Protein AF-0000000078874256 (afdb_homodimer)

Organism: Nematostella vectensis (NCBI:txid45351)

Radius of gyration: 23.19 Å; Cα contacts (8 Å, |Δi|>4): 519; chains: 2; bounding box: 52×70×55 Å

Foldseek 3Di:
DPDDFPQQDADPPLVDCPPPDCVVLLVLLVVLVVLDDALVVFDQPQQQVCLPPPDDPVRLVLVLLLLLLQLVLLVLLLVLLVPPVLVRGRRNSNNSNSVSLSVVSVRSNVNSLVVLVSNPPDPVVSVCSPVVLVNPVVSVVLSVQLVVQSPDPDPQSNLVSSLCCLPPVSVVSLVVLVVCVVVVHRVSSNVSSVSSNVSSVSSNVSSVVCQVPRGDDHDDPVVD/DPDDFPQQDADPPLVDCPPPDCVVLLVLLVVLVVLDDALVVFDQPQQQVCLPPPDDPVVLVLVLLLLLLQLVLLVLLLVLLVPPVLVRGRRNSNNSNSVSLSVVSVRSNVNSLVVLVSNPPDPVVSVCSNVVLVNPVVSVVVSVQLVVQSPDPDPQSNLVSLLCCLPPVSVVSLVVLVVCVVVVHRVSSNVSSVSSNVSSVSSNVSSVVCQVPRGDDHDDPVVD

Secondary structure (DSSP, 8-state):
--PPPGGGS--TTTT--PSPS-HHHHHHHHHHHTT---GGG---HHHHHHHHHT--HHHHHHHHHHHHHHHHHHHHHHHHIIIIIHHH---HHHHHHHHHHHHHHHHHHHHHHHHHHHH---HHHHHHHHTHHHH-HHHHHHHHHHHHHHT-S-HHHHHHHHHHIIIIIHHHHHHHHHHHHHTT--HHHHHHHHHHHHHHHHHHHHHHHHHHHH-SSPPPTTT-/--PPPGGGS--TTTT--PSPS-HHHHHHHHHHHTT---GGG---HHHHHHHHHT--HHHHHHHHHHHHHHHHHHHHHHHHIIIIIHHH---HHHHHHHHHHHHHHHHHHHHHHHHHHHH---HHHHHHHHTHHHH-HHHHHHHHHHHHHHT-S-HHHHHHHHHHIIIIIHHHHHHHHHHHHHTT--HHHHHHHHHHHHHHHHHHHHHHHHHHHH-SSPPPTTT-

Nearest PDB structures (foldseek):
  3vpn-assembly1_B  TM=9.781E-01  e=1.249E-19  Homo sapiens
  3olj-assembly1_D  TM=9.750E-01  e=2.378E-19  Homo sapiens
  3vpm-assembly1_B  TM=9.757E-01  e=3.597E-19  Homo sapiens
  3vpo-assembly1_B  TM=9.749E-01  e=3.944E-19  Homo sapiens
  1jk0-assembly1_A  TM=9.325E-01  e=1.032E-16  Saccharomyces cerevisiae

Solvent-accessible surface area (backbone atoms only — not comparable to full-atom values): 24006 Å² total; per-residue (Å²): 127,90,70,78,41,69,44,54,39,90,47,93,63,46,44,44,61,62,76,76,81,53,62,73,48,38,52,52,29,52,53,53,62,73,61,67,78,59,55,84,77,56,57,53,71,67,23,54,53,34,60,74,71,70,52,55,72,68,55,49,51,50,51,52,51,51,44,22,48,50,28,51,51,48,26,53,52,41,50,45,41,53,66,43,51,50,66,48,47,32,42,42,44,52,38,48,32,44,32,44,48,45,31,49,43,46,37,51,39,49,37,37,39,49,51,48,58,69,73,41,78,52,63,68,60,45,50,48,36,72,39,25,56,80,70,35,67,72,46,29,54,52,52,50,54,52,52,57,36,63,66,43,89,44,67,54,55,27,41,52,46,50,24,41,47,41,49,53,67,45,42,61,58,51,53,60,47,46,53,38,43,78,71,73,41,36,61,25,61,34,48,51,48,50,55,51,51,51,50,31,48,50,54,18,52,48,40,51,49,44,56,72,74,54,48,76,72,72,73,57,72,87,78,104,124,89,70,80,41,69,45,53,39,89,48,92,63,46,43,42,60,62,76,77,80,52,60,73,48,38,51,53,27,52,55,52,62,74,64,68,78,59,56,85,77,57,58,52,70,67,23,53,55,33,60,72,70,69,53,54,71,67,56,49,51,48,52,52,52,50,43,21,47,50,28,50,51,47,26,53,52,42,49,45,42,53,66,43,50,49,64,48,47,30,42,43,43,53,38,48,33,44,31,42,48,45,31,48,43,45,39,51,36,50,37,37,39,49,52,49,58,69,74,43,79,52,63,68,60,44,50,46,37,71,39,25,55,81,68,35,67,73,48,27,52,53,50,51,53,52,53,57,36,63,64,46,89,46,66,54,54,25,39,51,45,50,25,42,47,41,49,52,66,44,42,62,58,51,53,58,47,47,54,37,43,78,71,74,39,36,61,24,60,33,49,53,48,51,56,50,50,51,51,32,48,51,55,19,51,48,38,49,48,43,55,71,74,53,48,76,73,72,72,56,72,89,77,106

pLDDT: mean 90.76, std 7.32, range [41.12, 98.12]

Sequence (448 aa):
MSVVEPILQENKDRFVIFPIKHHDIWEWYKKMEASFWTAEEIDLHQDITDWNTKLNEDEKYFIKHILAFFAASDGIVNENLAENFVNEVQYAEAKFFYGFQIMMENIHSETYSLLIDTYVKDEVEKDKLFHAIEVFPAIKRKAEWALKWIESDSFAERLIAFAAVEGIFFSGAFCSIFWLKKRGLMPGLTFSNELISRDEGVHCDFAVHIHNHHLINKVPKERIMSVVEPILQENKDRFVIFPIKHHDIWEWYKKMEASFWTAEEIDLHQDITDWNTKLNEDEKYFIKHILAFFAASDGIVNENLAENFVNEVQYAEAKFFYGFQIMMENIHSETYSLLIDTYVKDEVEKDKLFHAIEVFPAIKRKAEWALKWIESDSFAERLIAFAAVEGIFFSGAFCSIFWLKKRGLMPGLTFSNELISRDEGVHCDFAVHIHNHHLINKVPKERI

Structure (mmCIF, N/CA/C/O backbone):
data_AF-0000000078874256-model_v1
#
loop_
_entity.id
_entity.type
_entity.pdbx_description
1 polymer 'Uncharacterized protein'
#
loop_
_atom_site.group_PDB
_atom_site.id
_atom_site.type_symbol
_atom_site.label_atom_id
_atom_site.label_alt_id
_atom_site.label_comp_id
_atom_site.label_asym_id
_atom_site.label_entity_id
_atom_site.label_seq_id
_atom_site.pdbx_PDB_ins_code
_atom_site.Cartn_x
_atom_site.Cartn_y
_atom_site.Cartn_z
_atom_site.occupancy
_atom_site.B_iso_or_equiv
_atom_site.auth_seq_id
_atom_site.auth_comp_id
_atom_site.auth_asym_id
_atom_site.auth_atom_id
_atom_site.pdbx_PDB_model_num
ATOM 1 N N . MET A 1 1 ? -22.641 -13.023 24.656 1 41.12 1 MET A N 1
ATOM 2 C CA . MET A 1 1 ? -21.25 -13.164 24.25 1 41.12 1 MET A CA 1
ATOM 3 C C . MET A 1 1 ? -20.984 -12.438 22.938 1 41.12 1 MET A C 1
ATOM 5 O O . MET A 1 1 ? -21.719 -12.617 21.969 1 41.12 1 MET A O 1
ATOM 9 N N . SER A 1 2 ? -20.266 -11.203 22.953 1 57.62 2 SER A N 1
ATOM 10 C CA . SER A 1 2 ? -20.203 -10.367 21.766 1 57.62 2 SER A CA 1
ATOM 11 C C . SER A 1 2 ? -19.75 -11.18 20.547 1 57.62 2 SER A C 1
ATOM 13 O O . SER A 1 2 ? -18.797 -11.953 20.641 1 57.62 2 SER A O 1
ATOM 15 N N . VAL A 1 3 ? -20.594 -11.391 19.625 1 73.31 3 VAL A N 1
ATOM 16 C CA . VAL A 1 3 ? -20.391 -12.148 18.391 1 73.31 3 VAL A CA 1
ATOM 17 C C . VAL A 1 3 ? -19.203 -11.578 17.625 1 73.31 3 VAL A C 1
ATOM 19 O O . VAL A 1 3 ? -19.047 -10.359 17.531 1 73.31 3 VAL A O 1
ATOM 22 N N . VAL A 1 4 ? -18.281 -12.461 17.375 1 85.81 4 VAL A N 1
ATOM 23 C CA . VAL A 1 4 ? -17.141 -12.062 16.562 1 85.81 4 VAL A CA 1
ATOM 24 C C . VAL A 1 4 ? -17.625 -11.531 15.211 1 85.81 4 VAL A C 1
ATOM 26 O O . VAL A 1 4 ? -18.469 -12.148 14.562 1 85.81 4 VAL A O 1
ATOM 29 N N . GLU A 1 5 ? -17.234 -10.344 14.891 1 90.12 5 GLU A N 1
ATOM 30 C CA . GLU A 1 5 ? -17.625 -9.742 13.617 1 90.12 5 GLU A CA 1
ATOM 31 C C . GLU A 1 5 ? -17.172 -10.609 12.445 1 90.12 5 GLU A C 1
ATOM 33 O O . GLU A 1 5 ? -16.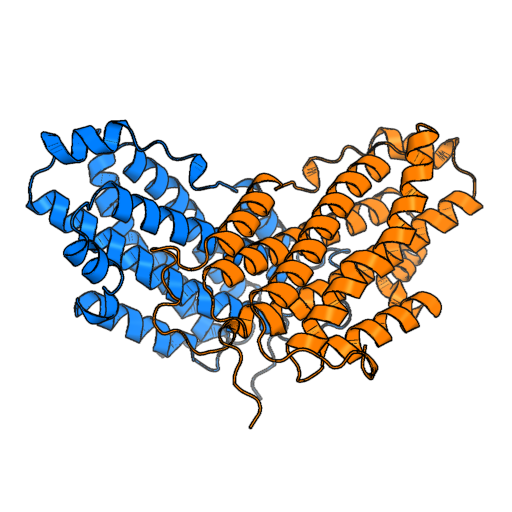016 -11.039 12.398 1 90.12 5 GLU A O 1
ATOM 38 N N . PRO A 1 6 ? -18 -10.836 11.5 1 90.94 6 PRO A N 1
ATOM 39 C CA . PRO A 1 6 ? -17.609 -11.648 10.344 1 90.94 6 PRO A CA 1
ATOM 40 C C . PRO A 1 6 ? -16.359 -11.125 9.656 1 90.94 6 PRO A C 1
ATOM 42 O O . PRO A 1 6 ? -15.5 -11.914 9.242 1 90.94 6 PRO A O 1
ATOM 45 N N . ILE A 1 7 ? -16.203 -9.867 9.531 1 93 7 ILE A N 1
ATOM 46 C CA . ILE A 1 7 ? -15.078 -9.242 8.836 1 93 7 ILE A CA 1
ATOM 47 C C . ILE A 1 7 ? -13.789 -9.508 9.602 1 93 7 ILE A C 1
ATOM 49 O O . ILE A 1 7 ? -12.695 -9.352 9.062 1 93 7 ILE A O 1
ATOM 53 N N . LEU A 1 8 ? -13.914 -10.016 10.875 1 92.19 8 LEU A N 1
ATOM 54 C CA . LEU A 1 8 ? -12.75 -10.266 11.711 1 92.19 8 LEU A CA 1
ATOM 55 C C . LEU A 1 8 ? -12.531 -11.766 11.906 1 92.19 8 LEU A C 1
ATOM 57 O O . LEU A 1 8 ? -11.555 -12.18 12.531 1 92.19 8 LEU A O 1
ATOM 61 N N . GLN A 1 9 ? -13.406 -12.523 11.344 1 90.25 9 GLN A N 1
ATOM 62 C CA . GLN A 1 9 ? -13.305 -13.969 11.492 1 90.25 9 GLN A CA 1
ATOM 63 C C . GLN A 1 9 ? -12.234 -14.539 10.57 1 90.25 9 GLN A C 1
ATOM 65 O O . GLN A 1 9 ? -12.148 -14.164 9.398 1 90.25 9 GLN A O 1
ATOM 70 N N . GLU A 1 10 ? -11.453 -15.414 11.164 1 86.19 10 GLU A N 1
ATOM 71 C CA . GLU A 1 10 ? -10.367 -16.031 10.406 1 86.19 10 GLU A CA 1
ATOM 72 C C . GLU A 1 10 ? -10.867 -16.609 9.086 1 86.19 10 GLU A C 1
ATOM 74 O O . GLU A 1 10 ? -11.93 -17.25 9.055 1 86.19 10 GLU A O 1
ATOM 79 N N . ASN A 1 11 ? -10.141 -16.328 8.039 1 80.12 11 ASN A N 1
ATOM 80 C CA . ASN A 1 11 ? -10.422 -16.812 6.691 1 80.12 11 ASN A CA 1
ATOM 81 C C . ASN A 1 11 ? -9.227 -17.562 6.113 1 80.12 11 ASN A C 1
ATOM 83 O O . ASN A 1 11 ? -8.203 -16.969 5.785 1 80.12 11 ASN A O 1
ATOM 87 N N . LYS A 1 12 ? -9.391 -18.828 5.93 1 74.38 12 LYS A N 1
ATOM 88 C CA . LYS A 1 12 ? -8.297 -19.656 5.43 1 74.38 12 LYS A CA 1
ATOM 89 C C . LYS A 1 12 ? -8.023 -19.375 3.957 1 74.38 12 LYS A C 1
ATOM 91 O O . LYS A 1 12 ? -6.945 -19.688 3.451 1 74.38 12 LYS A O 1
ATOM 96 N N . ASP A 1 13 ? -8.969 -18.844 3.322 1 71.06 13 ASP A N 1
ATOM 97 C CA . ASP A 1 13 ? -8.852 -18.578 1.892 1 71.06 13 ASP A CA 1
ATOM 98 C C . ASP A 1 13 ? -8.422 -17.141 1.641 1 71.06 13 ASP A C 1
ATOM 100 O O . ASP A 1 13 ? -8.617 -16.609 0.543 1 71.06 13 ASP A O 1
ATOM 104 N N . ARG A 1 14 ? -7.867 -16.594 2.578 1 66.06 14 ARG A N 1
ATOM 105 C CA . ARG A 1 14 ? -7.605 -15.164 2.518 1 66.06 14 ARG A CA 1
ATOM 106 C C . ARG A 1 14 ? -6.41 -14.867 1.62 1 66.06 14 ARG A C 1
ATOM 108 O O . ARG A 1 14 ? -6.086 -13.695 1.381 1 66.06 14 ARG A O 1
ATOM 115 N N . PHE A 1 15 ? -5.84 -15.875 1.05 1 70.88 15 PHE A N 1
ATOM 116 C CA . PHE A 1 15 ? -4.594 -15.656 0.325 1 70.88 15 PHE A CA 1
ATOM 117 C C . PHE A 1 15 ? -4.863 -15.438 -1.158 1 70.88 15 PHE A C 1
ATOM 119 O O . PHE A 1 15 ? -3.961 -15.047 -1.906 1 70.88 15 PHE A O 1
ATOM 126 N N . VAL A 1 16 ? -6.121 -15.656 -1.464 1 81.31 16 VAL A N 1
ATOM 127 C CA . VAL A 1 16 ? -6.484 -15.445 -2.861 1 81.31 16 VAL A CA 1
ATOM 128 C C . VAL A 1 16 ? -7.707 -14.531 -2.951 1 81.31 16 VAL A C 1
ATOM 130 O O . VAL A 1 16 ? -8.633 -14.648 -2.15 1 81.31 16 VAL A O 1
ATOM 133 N N . ILE A 1 17 ? -7.738 -13.633 -3.918 1 88.75 17 ILE A N 1
ATOM 134 C CA . ILE A 1 17 ? -8.766 -12.602 -3.955 1 88.75 17 ILE A CA 1
ATOM 135 C C . ILE A 1 17 ? -9.977 -13.109 -4.746 1 88.75 17 ILE A C 1
ATOM 137 O O . ILE A 1 17 ? -11.109 -12.719 -4.469 1 88.75 17 ILE A O 1
ATOM 141 N N . PHE A 1 18 ? -9.742 -14.062 -5.684 1 88.5 18 PHE A N 1
ATOM 142 C CA . PHE A 1 18 ? -10.883 -14.578 -6.426 1 88.5 18 PHE A CA 1
ATOM 143 C C . PHE A 1 18 ? -11.344 -15.914 -5.855 1 88.5 18 PHE A C 1
ATOM 145 O O . PHE A 1 18 ? -10.523 -16.734 -5.449 1 88.5 18 PHE A O 1
ATOM 152 N N . PRO A 1 19 ? -12.633 -16.188 -5.793 1 89.69 19 PRO A N 1
ATOM 153 C CA . PRO A 1 19 ? -13.688 -15.305 -6.281 1 89.69 19 PRO A CA 1
ATOM 154 C C . PRO A 1 19 ? -14 -14.164 -5.309 1 89.69 19 PRO A C 1
ATOM 156 O O . PRO A 1 19 ? -13.875 -14.336 -4.094 1 89.69 19 PRO A O 1
ATOM 159 N N . ILE A 1 20 ? -14.422 -13.094 -5.906 1 93.31 20 ILE A N 1
ATOM 160 C CA . ILE A 1 20 ? -14.82 -11.961 -5.078 1 93.31 20 ILE A CA 1
ATOM 161 C C . ILE A 1 20 ? -16.078 -12.312 -4.297 1 93.31 20 ILE A C 1
ATOM 163 O O . ILE A 1 20 ? -17.078 -12.766 -4.875 1 93.31 20 ILE A O 1
ATOM 167 N N . LYS A 1 21 ? -16.047 -12.109 -3.027 1 93.56 21 LYS A N 1
ATOM 168 C CA . LYS A 1 21 ? -17.172 -12.43 -2.162 1 93.56 21 LYS A CA 1
ATOM 169 C C . LYS A 1 21 ? -17.938 -11.164 -1.761 1 93.56 21 LYS A C 1
ATOM 171 O O . LYS A 1 21 ? -19.172 -11.164 -1.72 1 93.56 21 LYS A O 1
ATOM 176 N N . HIS A 1 22 ? -17.219 -10.133 -1.453 1 96.06 22 HIS A N 1
ATOM 177 C CA . HIS A 1 22 ? -17.812 -8.852 -1.069 1 96.06 22 HIS A CA 1
ATOM 178 C C . HIS A 1 22 ? -17.641 -7.82 -2.178 1 96.06 22 HIS A C 1
ATOM 180 O O . HIS A 1 22 ? -16.797 -6.926 -2.082 1 96.06 22 HIS A O 1
ATOM 186 N N . HIS A 1 23 ? -18.594 -7.84 -3.074 1 97.38 23 HIS A N 1
ATOM 187 C CA . HIS A 1 23 ? -18.516 -7.016 -4.277 1 97.38 23 HIS A CA 1
ATOM 188 C C . HIS A 1 23 ? -18.609 -5.531 -3.936 1 97.38 23 HIS A C 1
ATOM 190 O O . HIS A 1 23 ? -18 -4.699 -4.613 1 97.38 23 HIS A O 1
ATOM 196 N N . ASP A 1 24 ? -19.375 -5.203 -2.949 1 97.88 24 ASP A N 1
ATOM 197 C CA . ASP A 1 24 ? -19.484 -3.809 -2.535 1 97.88 24 ASP A CA 1
ATOM 198 C C . ASP A 1 24 ? -18.141 -3.27 -2.049 1 97.88 24 ASP A C 1
ATOM 200 O O . ASP A 1 24 ? -17.766 -2.15 -2.391 1 97.88 24 ASP A O 1
ATOM 204 N N . ILE A 1 25 ? -17.375 -4.07 -1.282 1 97.75 25 ILE A N 1
ATOM 205 C CA . ILE A 1 25 ? -16.062 -3.662 -0.793 1 97.75 25 ILE A CA 1
ATOM 206 C C . ILE A 1 25 ? -15.07 -3.617 -1.953 1 97.75 25 ILE A C 1
ATOM 208 O O . ILE A 1 25 ? -14.242 -2.705 -2.035 1 97.75 25 ILE A O 1
ATOM 212 N N . TRP A 1 26 ? -15.219 -4.547 -2.82 1 97.75 26 TRP A N 1
ATOM 213 C CA . TRP A 1 26 ? -14.352 -4.594 -3.992 1 97.75 26 TRP A CA 1
ATOM 214 C C . TRP A 1 26 ? -14.5 -3.33 -4.832 1 97.75 26 TRP A C 1
ATOM 216 O O . TRP A 1 26 ? -13.508 -2.783 -5.324 1 97.75 26 TRP A O 1
ATOM 226 N N . GLU A 1 27 ? -15.703 -2.891 -5.012 1 97.88 27 GLU A N 1
ATOM 227 C CA . GLU A 1 27 ? -15.961 -1.671 -5.773 1 97.88 27 GLU A CA 1
ATOM 228 C C . GLU A 1 27 ? -15.266 -0.469 -5.137 1 97.88 27 GLU A C 1
ATOM 230 O O . GLU A 1 27 ? -14.766 0.408 -5.836 1 97.88 27 GLU A O 1
ATOM 235 N N . TRP A 1 28 ? -15.273 -0.458 -3.83 1 97.88 28 TRP A N 1
ATOM 236 C CA . TRP A 1 28 ? -14.57 0.61 -3.131 1 97.88 28 TRP A CA 1
ATOM 237 C C . TRP A 1 28 ? -13.07 0.552 -3.422 1 97.88 28 TRP A C 1
ATOM 239 O O . TRP A 1 28 ? -12.438 1.584 -3.648 1 97.88 28 TRP A O 1
ATOM 249 N N . TYR A 1 29 ? -12.539 -0.635 -3.43 1 97.81 29 TYR A N 1
ATOM 250 C CA . TYR A 1 29 ? -11.125 -0.812 -3.748 1 97.81 29 TYR A CA 1
ATOM 251 C C . TYR A 1 29 ? -10.812 -0.305 -5.152 1 97.81 29 TYR A C 1
ATOM 253 O O . TYR A 1 29 ? -9.875 0.464 -5.344 1 97.81 29 TYR A O 1
ATOM 261 N N . LYS A 1 30 ? -11.609 -0.657 -6.047 1 97.69 30 LYS A N 1
ATOM 262 C CA . LYS A 1 30 ? -11.367 -0.275 -7.434 1 97.69 30 LYS A CA 1
ATOM 263 C C . LYS A 1 30 ? -11.508 1.232 -7.621 1 97.69 30 LYS A C 1
ATOM 265 O O . LYS A 1 30 ? -10.781 1.833 -8.422 1 97.69 30 LYS A O 1
ATOM 270 N N . LYS A 1 31 ? -12.414 1.795 -6.918 1 96.62 31 LYS A N 1
ATOM 271 C CA . LYS A 1 31 ? -12.562 3.248 -6.945 1 96.62 31 LYS A CA 1
ATOM 272 C C . LYS A 1 31 ? -11.289 3.936 -6.457 1 96.62 31 LYS A C 1
ATOM 274 O O . LYS A 1 31 ? -10.828 4.906 -7.059 1 96.62 31 LYS A O 1
ATOM 279 N N . MET A 1 32 ? -10.742 3.426 -5.402 1 96.38 32 MET A N 1
ATOM 280 C CA . MET A 1 32 ? -9.523 4.012 -4.852 1 96.38 32 MET A CA 1
ATOM 281 C C . MET A 1 32 ? -8.344 3.793 -5.793 1 96.38 32 MET A C 1
ATOM 283 O O . MET A 1 32 ? -7.539 4.703 -6.004 1 96.38 32 MET A O 1
ATOM 287 N N . GLU A 1 33 ? -8.258 2.592 -6.301 1 96.62 33 GLU A N 1
ATOM 288 C CA . GLU A 1 33 ? -7.172 2.25 -7.219 1 96.62 33 GLU A CA 1
ATOM 289 C C . GLU A 1 33 ? -7.16 3.182 -8.43 1 96.62 33 GLU A C 1
ATOM 291 O O . GLU A 1 33 ? -6.094 3.596 -8.891 1 96.62 33 GLU A O 1
ATOM 296 N N . ALA A 1 34 ? -8.32 3.578 -8.914 1 94.94 34 ALA A N 1
ATOM 297 C CA . ALA A 1 34 ? -8.461 4.422 -10.094 1 94.94 34 ALA A CA 1
ATOM 298 C C . ALA A 1 34 ? -8.07 5.867 -9.781 1 94.94 34 ALA A C 1
ATOM 300 O O . ALA A 1 34 ? -7.859 6.668 -10.695 1 94.94 34 ALA A O 1
ATOM 301 N N . SER A 1 35 ? -7.926 6.191 -8.531 1 94.81 35 SER A N 1
ATOM 302 C CA . SER A 1 35 ? -7.66 7.57 -8.125 1 94.81 35 SER A CA 1
ATOM 303 C C . SER A 1 35 ? -6.203 7.762 -7.727 1 94.81 35 SER A C 1
ATOM 305 O O . SER A 1 35 ? -5.852 8.758 -7.094 1 94.81 35 SER A O 1
ATOM 307 N N . PHE A 1 36 ? -5.363 6.848 -8.102 1 96.69 36 PHE A N 1
ATOM 308 C CA . PHE A 1 36 ? -3.951 6.883 -7.746 1 96.69 36 PHE A CA 1
ATOM 309 C C . PHE A 1 36 ? -3.293 8.148 -8.281 1 96.69 36 PHE A C 1
ATOM 311 O O . PHE A 1 36 ? -3.588 8.594 -9.391 1 96.69 36 PHE A O 1
ATOM 318 N N . TRP A 1 37 ? -2.48 8.766 -7.531 1 97.88 37 TRP A N 1
ATOM 319 C CA . TRP A 1 37 ? -1.644 9.898 -7.914 1 97.88 37 TRP A CA 1
ATOM 320 C C . TRP A 1 37 ? -0.357 9.93 -7.094 1 97.88 37 TRP A C 1
ATOM 322 O O . TRP A 1 37 ? -0.21 9.172 -6.133 1 97.88 37 TRP A O 1
ATOM 332 N N . THR A 1 38 ? 0.688 10.703 -7.504 1 97.62 38 THR A N 1
ATOM 333 C CA . THR A 1 38 ? 1.947 10.828 -6.781 1 97.62 38 THR A CA 1
ATOM 334 C C . THR A 1 38 ? 2.301 12.297 -6.566 1 97.62 38 THR A C 1
ATOM 336 O O . THR A 1 38 ? 1.691 13.188 -7.172 1 97.62 38 THR A O 1
ATOM 339 N N . ALA A 1 39 ? 3.215 12.547 -5.703 1 96.94 39 ALA A N 1
ATOM 340 C CA . ALA A 1 39 ? 3.656 13.906 -5.383 1 96.94 39 ALA A CA 1
ATOM 341 C C . ALA A 1 39 ? 4.254 14.586 -6.609 1 96.94 39 ALA A C 1
ATOM 343 O O . ALA A 1 39 ? 4.18 15.812 -6.742 1 96.94 39 ALA A O 1
ATOM 344 N N . GLU A 1 40 ? 4.777 13.812 -7.523 1 95.94 40 GLU A N 1
ATOM 345 C CA . GLU A 1 40 ? 5.453 14.336 -8.711 1 95.94 40 GLU A CA 1
ATOM 346 C C . GLU A 1 40 ? 4.465 15.031 -9.641 1 95.94 40 GLU A C 1
ATOM 348 O O . GLU A 1 40 ? 4.867 15.805 -10.508 1 95.94 40 GLU A O 1
ATOM 353 N N . GLU A 1 41 ? 3.225 14.758 -9.477 1 95.94 41 GLU A N 1
ATOM 354 C CA . GLU A 1 41 ? 2.201 15.352 -10.328 1 95.94 41 GLU A CA 1
ATOM 355 C C . GLU A 1 41 ? 1.891 16.781 -9.906 1 95.94 41 GLU A C 1
ATOM 357 O O . GLU A 1 41 ? 1.216 17.516 -10.625 1 95.94 41 GLU A O 1
ATOM 362 N N . ILE A 1 42 ? 2.367 17.25 -8.766 1 97.12 42 ILE A N 1
ATOM 363 C CA . ILE A 1 42 ? 2.07 18.562 -8.211 1 97.12 42 ILE A CA 1
ATOM 364 C C . ILE A 1 42 ? 3.133 19.562 -8.656 1 97.12 42 ILE A C 1
ATOM 366 O O . ILE A 1 42 ? 4.32 19.391 -8.367 1 97.12 42 ILE A O 1
ATOM 370 N N . ASP A 1 43 ? 2.711 20.562 -9.344 1 97.06 43 ASP A N 1
ATOM 371 C CA . ASP A 1 43 ? 3.596 21.641 -9.766 1 97.06 43 ASP A CA 1
ATOM 372 C C . ASP A 1 43 ? 3.578 22.797 -8.766 1 97.06 43 ASP A C 1
ATOM 374 O O . ASP A 1 43 ? 2.543 23.438 -8.57 1 97.06 43 ASP A O 1
ATOM 378 N N . LEU A 1 44 ? 4.723 23.125 -8.219 1 97 44 LEU A N 1
ATOM 379 C CA . LEU A 1 44 ? 4.766 24.125 -7.148 1 97 44 LEU A CA 1
ATOM 380 C C . LEU A 1 44 ? 5.465 25.391 -7.617 1 97 44 LEU A C 1
ATOM 382 O O . LEU A 1 44 ? 5.727 26.297 -6.816 1 97 44 LEU A O 1
ATOM 386 N N . HIS A 1 45 ? 5.719 25.422 -8.891 1 96.19 45 HIS A N 1
ATOM 387 C CA . HIS A 1 45 ? 6.488 26.547 -9.406 1 96.19 45 HIS A CA 1
ATOM 388 C C . HIS A 1 45 ? 5.797 27.875 -9.102 1 96.19 45 HIS A C 1
ATOM 390 O O . HIS A 1 45 ? 6.41 28.797 -8.547 1 96.19 45 HIS A O 1
ATOM 396 N N . GLN A 1 46 ? 4.578 28.062 -9.477 1 96.88 46 GLN A N 1
ATOM 397 C CA . GLN A 1 46 ? 3.83 29.297 -9.25 1 96.88 46 GLN A CA 1
ATOM 398 C C . GLN A 1 46 ? 3.615 29.547 -7.762 1 96.88 46 GLN A C 1
ATOM 400 O O . GLN A 1 46 ? 3.508 30.688 -7.324 1 96.88 46 GLN A O 1
ATOM 405 N N . ASP A 1 47 ? 3.541 28.5 -6.961 1 98.06 47 ASP A N 1
ATOM 406 C CA . ASP A 1 47 ? 3.326 28.641 -5.523 1 98.06 47 ASP A CA 1
ATOM 407 C C . ASP A 1 47 ? 4.449 29.438 -4.867 1 98.06 47 ASP A C 1
ATOM 409 O O . ASP A 1 47 ? 4.215 30.188 -3.924 1 98.06 47 ASP A O 1
ATOM 413 N N . ILE A 1 48 ? 5.609 29.25 -5.328 1 96.81 48 ILE A N 1
ATOM 414 C CA . ILE A 1 48 ? 6.754 29.953 -4.758 1 96.81 48 ILE A CA 1
ATOM 415 C C . ILE A 1 48 ? 6.586 31.453 -4.957 1 96.81 48 ILE A C 1
ATOM 417 O O . ILE A 1 48 ? 6.824 32.25 -4.031 1 96.81 48 ILE A O 1
ATOM 421 N N . THR A 1 49 ? 6.207 31.797 -6.117 1 97.31 49 THR A N 1
ATOM 422 C CA . THR A 1 49 ? 5.977 33.219 -6.406 1 97.31 49 THR A CA 1
ATOM 423 C C . THR A 1 49 ? 4.848 33.75 -5.539 1 97.31 49 THR A C 1
ATOM 425 O O . THR A 1 49 ? 4.992 34.812 -4.914 1 97.31 49 THR A O 1
ATOM 428 N N . ASP A 1 50 ? 3.738 33.062 -5.484 1 97.81 50 ASP A N 1
ATOM 429 C CA . ASP A 1 50 ? 2.605 33.531 -4.676 1 97.81 50 ASP A CA 1
ATOM 430 C C . ASP A 1 50 ? 2.992 33.625 -3.205 1 97.81 50 ASP A C 1
ATOM 432 O O . ASP A 1 50 ? 2.641 34.625 -2.541 1 97.81 50 ASP A O 1
ATOM 436 N N . TRP A 1 51 ? 3.697 32.625 -2.695 1 97.56 51 TRP A N 1
ATOM 437 C CA . TRP A 1 51 ? 4.133 32.562 -1.304 1 97.56 51 TRP A CA 1
ATOM 438 C C . TRP A 1 51 ? 4.973 33.781 -0.941 1 97.56 51 TRP A C 1
ATOM 440 O O . TRP A 1 51 ? 4.805 34.375 0.134 1 97.56 51 TRP A O 1
ATOM 450 N N . ASN A 1 52 ? 5.773 34.25 -1.859 1 96.56 52 ASN A N 1
ATOM 451 C CA . ASN A 1 52 ? 6.734 35.312 -1.563 1 96.56 52 ASN A CA 1
ATOM 452 C C . ASN A 1 52 ? 6.16 36.688 -1.856 1 96.56 52 ASN A C 1
ATOM 454 O O . ASN A 1 52 ? 6.613 37.688 -1.289 1 96.56 52 ASN A O 1
ATOM 458 N N . THR A 1 53 ? 5.145 36.75 -2.67 1 97.25 53 THR A N 1
ATOM 459 C CA . THR A 1 53 ? 4.816 38.094 -3.146 1 97.25 53 THR A CA 1
ATOM 460 C C . THR A 1 53 ? 3.35 38.406 -2.879 1 97.25 53 THR A C 1
ATOM 462 O O . THR A 1 53 ? 2.957 39.594 -2.887 1 97.25 53 THR A O 1
ATOM 465 N N . LYS A 1 54 ? 2.541 37.406 -2.699 1 97.06 54 LYS A N 1
ATOM 466 C CA . LYS A 1 54 ? 1.11 37.719 -2.689 1 97.06 54 LYS A CA 1
ATOM 467 C C . LYS A 1 54 ? 0.5 37.438 -1.319 1 97.06 54 LYS A C 1
ATOM 469 O O . LYS A 1 54 ? -0.568 37.938 -0.99 1 97.06 54 LYS A O 1
ATOM 474 N N . LEU A 1 55 ? 1.09 36.562 -0.521 1 97 55 LEU A N 1
ATOM 475 C CA . LEU A 1 55 ? 0.553 36.219 0.789 1 97 55 LEU A CA 1
ATOM 476 C C . LEU A 1 55 ? 1.13 37.125 1.873 1 97 55 LEU A C 1
ATOM 478 O O . LEU A 1 55 ? 2.312 37.469 1.836 1 97 55 LEU A O 1
ATOM 482 N N . ASN A 1 56 ? 0.292 37.469 2.846 1 96.12 56 ASN A N 1
ATOM 483 C CA . ASN A 1 56 ? 0.793 38.188 4.012 1 96.12 56 ASN A CA 1
ATOM 484 C C . ASN A 1 56 ? 1.272 37.219 5.098 1 96.12 56 ASN A C 1
ATOM 486 O O . ASN A 1 56 ? 1.134 36 4.961 1 96.12 56 ASN A O 1
ATOM 490 N N . GLU A 1 57 ? 1.784 37.75 6.199 1 95.88 57 GLU A N 1
ATOM 491 C CA . GLU A 1 57 ? 2.428 36.906 7.227 1 95.88 57 GLU A CA 1
ATOM 492 C C . GLU A 1 57 ? 1.41 36.062 7.969 1 95.88 57 GLU A C 1
ATOM 494 O O . GLU A 1 57 ? 1.713 34.938 8.367 1 95.88 57 GLU A O 1
ATOM 499 N N . ASP A 1 58 ? 0.249 36.562 8.109 1 95.25 58 ASP A N 1
ATOM 500 C CA . ASP A 1 58 ? -0.791 35.812 8.805 1 95.25 58 ASP A CA 1
ATOM 501 C C . ASP A 1 58 ? -1.254 34.625 7.977 1 95.25 58 ASP A C 1
ATOM 503 O O . ASP A 1 58 ? -1.503 33.531 8.516 1 95.25 58 ASP A O 1
ATOM 507 N N . GLU A 1 59 ? -1.342 34.812 6.66 1 95 59 GLU A N 1
ATOM 508 C CA . GLU A 1 59 ? -1.738 33.75 5.762 1 95 59 GLU A CA 1
ATOM 509 C C . GLU A 1 59 ? -0.674 32.656 5.711 1 95 59 GLU A C 1
ATOM 511 O O . GLU A 1 59 ? -0.996 31.469 5.734 1 95 59 GLU A O 1
ATOM 516 N N . LYS A 1 60 ? 0.509 33.125 5.668 1 96.12 60 LYS A N 1
ATOM 517 C CA . LYS A 1 60 ? 1.607 32.156 5.676 1 96.12 60 LYS A CA 1
ATOM 518 C C . LYS A 1 60 ? 1.622 31.344 6.969 1 96.12 60 LYS A C 1
ATOM 520 O O . LYS A 1 60 ? 1.802 30.125 6.941 1 96.12 60 LYS A O 1
ATOM 525 N N . TYR A 1 61 ? 1.466 32.062 8.047 1 93.75 61 TYR A N 1
ATOM 526 C CA . TYR A 1 61 ? 1.404 31.406 9.344 1 93.75 61 TYR A CA 1
ATOM 527 C C . TYR A 1 61 ? 0.3 30.359 9.367 1 93.75 61 TYR A C 1
ATOM 529 O O . TYR A 1 61 ? 0.517 29.234 9.82 1 93.75 61 TYR A O 1
ATOM 537 N N . PHE A 1 62 ? -0.787 30.75 8.883 1 93 62 PHE A N 1
ATOM 538 C CA . PHE A 1 62 ? -1.95 29.875 8.852 1 93 62 PHE A CA 1
ATOM 539 C C . PHE A 1 62 ? -1.66 28.625 8.031 1 93 62 PHE A C 1
ATOM 541 O O . PHE A 1 62 ? -1.889 27.5 8.492 1 93 62 PHE A O 1
ATOM 548 N N . ILE A 1 63 ? -1.126 28.75 6.836 1 94.62 63 ILE A N 1
ATOM 549 C CA . ILE A 1 63 ? -0.863 27.641 5.922 1 94.62 63 ILE A CA 1
ATOM 550 C C . ILE A 1 63 ? 0.174 26.703 6.535 1 94.62 63 ILE A C 1
ATOM 552 O O . ILE A 1 63 ? -0 25.484 6.523 1 94.62 63 ILE A O 1
ATOM 556 N N . LYS A 1 64 ? 1.164 27.266 7.082 1 93.62 64 LYS A N 1
ATOM 557 C CA . LYS A 1 64 ? 2.221 26.469 7.684 1 93.62 64 LYS A CA 1
ATOM 558 C C . LYS A 1 64 ? 1.67 25.578 8.797 1 93.62 64 LYS A C 1
ATOM 560 O O . LYS A 1 64 ? 2.02 24.391 8.891 1 93.62 64 LYS A O 1
ATOM 565 N N . HIS A 1 65 ? 0.86 26.094 9.57 1 90.06 65 HIS A N 1
ATOM 566 C CA . HIS A 1 65 ? 0.348 25.359 10.719 1 90.06 65 HIS A CA 1
ATOM 567 C C . HIS A 1 65 ? -0.667 24.312 10.289 1 90.06 65 HIS A C 1
ATOM 569 O O . HIS A 1 65 ? -0.739 23.234 10.883 1 90.06 65 HIS A O 1
ATOM 575 N N . ILE A 1 66 ? -1.396 24.625 9.297 1 92.31 66 ILE A N 1
ATOM 576 C CA . ILE A 1 66 ? -2.33 23.641 8.758 1 92.31 66 ILE A CA 1
ATOM 577 C C . ILE A 1 66 ? -1.555 22.469 8.156 1 92.31 66 ILE A C 1
ATOM 579 O O . ILE A 1 66 ? -1.904 21.297 8.375 1 92.31 66 ILE A O 1
ATOM 583 N N . LEU A 1 67 ? -0.546 22.812 7.422 1 93.31 67 LEU A N 1
ATOM 584 C CA . LEU A 1 67 ? 0.271 21.766 6.797 1 93.31 67 LEU A CA 1
ATOM 585 C C . LEU A 1 67 ? 0.954 20.906 7.852 1 93.31 67 LEU A C 1
ATOM 587 O O . LEU A 1 67 ? 1.05 19.688 7.695 1 93.31 67 LEU A O 1
ATOM 591 N N . ALA A 1 68 ? 1.38 21.531 8.883 1 89.62 68 ALA A N 1
ATOM 592 C CA . ALA A 1 68 ? 2.004 20.797 9.977 1 89.62 68 ALA A CA 1
ATOM 593 C C . ALA A 1 68 ? 1.011 19.844 10.633 1 89.62 68 ALA A C 1
ATOM 595 O O . ALA A 1 68 ? 1.358 18.703 10.961 1 89.62 68 ALA A O 1
ATOM 596 N N . PHE A 1 69 ? -0.14 20.328 10.812 1 87.94 69 PHE A N 1
ATOM 597 C CA . PHE A 1 69 ? -1.21 19.516 11.375 1 87.94 69 PHE A CA 1
ATOM 598 C C . PHE A 1 69 ? -1.488 18.312 10.492 1 87.94 69 PHE A C 1
ATOM 600 O O . PHE A 1 69 ? -1.612 17.188 10.984 1 87.94 69 PHE A O 1
ATOM 607 N N . PHE A 1 70 ? -1.593 18.516 9.195 1 89.81 70 PHE A N 1
ATOM 608 C CA . PHE A 1 70 ? -1.849 17.438 8.25 1 89.81 70 PHE A CA 1
ATOM 609 C C . PHE A 1 70 ? -0.725 16.406 8.289 1 89.81 70 PHE A C 1
ATOM 611 O O . PHE A 1 70 ? -0.98 15.203 8.344 1 89.81 70 PHE A O 1
ATOM 618 N N . ALA A 1 71 ? 0.442 16.844 8.242 1 87.44 71 ALA A N 1
ATOM 619 C CA . ALA A 1 71 ? 1.607 15.969 8.195 1 87.44 71 ALA A CA 1
ATOM 620 C C . ALA A 1 71 ? 1.661 15.062 9.422 1 87.44 71 ALA A C 1
ATOM 622 O O . ALA A 1 71 ? 1.896 13.859 9.305 1 87.44 71 ALA A O 1
ATOM 623 N N . ALA A 1 72 ? 1.393 15.578 10.531 1 82 72 ALA A N 1
ATOM 624 C CA . ALA A 1 72 ? 1.446 14.828 11.789 1 82 72 ALA A CA 1
ATOM 625 C C . ALA A 1 72 ? 0.274 13.859 11.891 1 82 72 ALA A C 1
ATOM 627 O O . ALA A 1 72 ? 0.458 12.688 12.234 1 82 72 ALA A O 1
ATOM 628 N N . SER A 1 73 ? -0.897 14.328 11.547 1 82.5 73 SER A N 1
ATOM 629 C CA . SER A 1 73 ? -2.121 13.547 11.703 1 82.5 73 SER A CA 1
ATOM 630 C C . SER A 1 73 ? -2.15 12.367 10.742 1 82.5 73 SER A C 1
ATOM 632 O O . SER A 1 73 ? -2.559 11.266 11.109 1 82.5 73 SER A O 1
ATOM 634 N N . ASP A 1 74 ? -1.701 12.586 9.562 1 86.38 74 ASP A N 1
ATOM 635 C CA . ASP A 1 74 ? -1.66 11.5 8.586 1 86.38 74 ASP A CA 1
ATOM 636 C C . ASP A 1 74 ? -0.704 10.398 9.023 1 86.38 74 ASP A C 1
ATOM 638 O O . ASP A 1 74 ? -0.935 9.219 8.742 1 86.38 74 ASP A O 1
ATOM 642 N N . GLY A 1 75 ? 0.308 10.805 9.672 1 81.88 75 GLY A N 1
ATOM 643 C CA . GLY A 1 75 ? 1.227 9.812 10.211 1 81.88 75 GLY A CA 1
ATOM 644 C C . GLY A 1 75 ? 0.581 8.891 11.227 1 81.88 75 GLY A C 1
ATOM 645 O O . GLY A 1 75 ? 0.807 7.68 11.211 1 81.88 75 GLY A O 1
ATOM 646 N N . ILE A 1 76 ? -0.233 9.461 12.031 1 79.69 76 ILE A N 1
ATOM 647 C CA . ILE A 1 76 ? -0.924 8.695 13.07 1 79.69 76 ILE A CA 1
ATOM 648 C C . ILE A 1 76 ? -1.931 7.746 12.43 1 79.69 76 ILE A C 1
ATOM 650 O O . ILE A 1 76 ? -2.027 6.582 12.812 1 79.69 76 ILE A O 1
ATOM 654 N N . VAL A 1 77 ? -2.609 8.242 11.461 1 82.25 77 VAL A N 1
ATOM 655 C CA . VAL A 1 77 ? -3.605 7.441 10.75 1 82.25 77 VAL A CA 1
ATOM 656 C C . VAL A 1 77 ? -2.928 6.258 10.07 1 82.25 77 VAL A C 1
ATOM 658 O O . VAL A 1 77 ? -3.41 5.125 10.156 1 82.25 77 VAL A O 1
ATOM 661 N N . ASN A 1 78 ? -1.869 6.504 9.445 1 83.62 78 ASN A N 1
ATOM 662 C CA . ASN A 1 78 ? -1.153 5.457 8.719 1 83.62 78 ASN A CA 1
ATOM 663 C C . ASN A 1 78 ? -0.657 4.363 9.656 1 83.62 78 ASN A C 1
ATOM 665 O O . ASN A 1 78 ? -0.737 3.178 9.336 1 83.62 78 ASN A O 1
ATOM 669 N N . GLU A 1 79 ? -0.236 4.754 10.766 1 77.88 79 GLU A N 1
ATOM 670 C CA . GLU A 1 79 ? 0.227 3.775 11.75 1 77.88 79 GLU A CA 1
ATOM 671 C C . GLU A 1 79 ? -0.914 2.873 12.211 1 77.88 79 GLU A C 1
ATOM 673 O O . GLU A 1 79 ? -0.735 1.661 12.352 1 77.88 79 GLU A O 1
ATOM 678 N N . ASN A 1 80 ? -1.999 3.465 12.406 1 80.31 80 ASN A N 1
ATOM 679 C CA . ASN A 1 80 ? -3.17 2.695 12.812 1 80.31 80 ASN A CA 1
ATOM 680 C C . ASN A 1 80 ? -3.605 1.721 11.727 1 80.31 80 ASN A C 1
ATOM 682 O O . ASN A 1 80 ? -3.955 0.575 12.016 1 80.31 80 ASN A O 1
ATOM 686 N N . LEU A 1 81 ? -3.572 2.193 10.555 1 83.88 81 LEU A N 1
ATOM 687 C CA . LEU A 1 81 ? -3.965 1.364 9.422 1 83.88 81 LEU A CA 1
ATOM 688 C C . LEU A 1 81 ? -3.062 0.142 9.305 1 83.88 81 LEU A C 1
ATOM 690 O O . LEU A 1 81 ? -3.547 -0.986 9.188 1 83.88 81 LEU A O 1
ATOM 694 N N . ALA A 1 82 ? -1.821 0.384 9.391 1 77.69 82 ALA A N 1
ATOM 695 C CA . ALA A 1 82 ? -0.832 -0.669 9.18 1 77.69 82 ALA A CA 1
ATOM 696 C C . ALA A 1 82 ? -0.792 -1.631 10.359 1 77.69 82 ALA A C 1
ATOM 698 O O . ALA A 1 82 ? -0.67 -2.844 10.18 1 77.69 82 ALA A O 1
ATOM 699 N N . GLU A 1 83 ? -0.981 -1.153 11.539 1 76.44 83 GLU A N 1
ATOM 700 C CA . GLU A 1 83 ? -0.77 -1.962 12.734 1 76.44 83 GLU A CA 1
ATOM 701 C C . GLU A 1 83 ? -2.053 -2.678 13.148 1 76.44 83 GLU A C 1
ATOM 703 O O . GLU A 1 83 ? -2.002 -3.781 13.695 1 76.44 83 GLU A O 1
ATOM 708 N N . ASN A 1 84 ? -3.156 -2.059 12.836 1 80.44 84 ASN A N 1
ATOM 709 C CA . ASN A 1 84 ? -4.391 -2.607 13.391 1 80.44 84 ASN A CA 1
ATOM 710 C C . ASN A 1 84 ? -5.344 -3.07 12.289 1 80.44 84 ASN A C 1
ATOM 712 O O . ASN A 1 84 ? -5.539 -4.27 12.094 1 80.44 84 ASN A O 1
ATOM 716 N N . PHE A 1 85 ? -5.762 -2.242 11.438 1 83.38 85 PHE A N 1
ATOM 717 C CA . PHE A 1 85 ? -6.859 -2.541 10.531 1 83.38 85 PHE A CA 1
ATOM 718 C C . PHE A 1 85 ? -6.473 -3.652 9.562 1 83.38 85 PHE A C 1
ATOM 720 O O . PHE A 1 85 ? -7.141 -4.688 9.5 1 83.38 85 PHE A O 1
ATOM 727 N N . VAL A 1 86 ? -5.348 -3.484 8.898 1 81.94 86 VAL A N 1
ATOM 728 C CA . VAL A 1 86 ? -4.973 -4.422 7.844 1 81.94 86 VAL A CA 1
ATOM 729 C C . VAL A 1 86 ? -4.707 -5.801 8.445 1 81.94 86 VAL A C 1
ATOM 731 O O . VAL A 1 86 ? -4.984 -6.824 7.82 1 81.94 86 VAL A O 1
ATOM 734 N N . ASN A 1 87 ? -4.312 -5.836 9.664 1 81.94 87 ASN A N 1
ATOM 735 C CA . ASN A 1 87 ? -3.951 -7.09 10.32 1 81.94 87 ASN A CA 1
ATOM 736 C C . ASN A 1 87 ? -5.176 -7.801 10.891 1 81.94 87 ASN A C 1
ATOM 738 O O . ASN A 1 87 ? -5.18 -9.023 11.031 1 81.94 87 ASN A O 1
ATOM 742 N N . GLU A 1 88 ? -6.172 -7.047 11.141 1 87 88 GLU A N 1
ATOM 743 C CA . GLU A 1 88 ? -7.309 -7.625 11.844 1 87 88 GLU A CA 1
ATOM 744 C C . GLU A 1 88 ? -8.398 -8.07 10.875 1 87 88 GLU A C 1
ATOM 746 O O . GLU A 1 88 ? -9.078 -9.07 11.109 1 87 88 GLU A O 1
ATOM 751 N N . VAL A 1 89 ? -8.57 -7.316 9.812 1 90.88 89 VAL A N 1
ATOM 752 C CA . VAL A 1 89 ? -9.648 -7.625 8.883 1 90.88 89 VAL A CA 1
ATOM 753 C C . VAL A 1 89 ? -9.32 -8.906 8.117 1 90.88 89 VAL A C 1
ATOM 755 O O . VAL A 1 89 ? -8.164 -9.148 7.758 1 90.88 89 VAL A O 1
ATOM 758 N N . GLN A 1 90 ? -10.383 -9.68 7.812 1 90.81 90 GLN A N 1
ATOM 759 C CA . GLN A 1 90 ? -10.18 -10.984 7.195 1 90.81 90 GLN A CA 1
ATOM 760 C C . GLN A 1 90 ? -10.805 -11.039 5.805 1 90.81 90 GLN A C 1
ATOM 762 O O . GLN A 1 90 ? -10.531 -11.953 5.031 1 90.81 90 GLN A O 1
ATOM 767 N N . TYR A 1 91 ? -11.672 -10.055 5.504 1 93.12 91 TYR A N 1
ATOM 768 C CA . TYR A 1 91 ? -12.141 -9.938 4.129 1 93.12 91 TYR A CA 1
ATOM 769 C C . TYR A 1 91 ? -11.008 -9.547 3.193 1 93.12 91 TYR A C 1
ATOM 771 O O . TYR A 1 91 ? -10.398 -8.484 3.361 1 93.12 91 TYR A O 1
ATOM 779 N N . ALA A 1 92 ? -10.719 -10.406 2.219 1 91.25 92 ALA A N 1
ATOM 780 C CA . ALA A 1 92 ? -9.633 -10.125 1.286 1 91.25 92 ALA A CA 1
ATOM 781 C C . ALA A 1 92 ? -9.828 -8.773 0.6 1 91.25 92 ALA A C 1
ATOM 783 O O . ALA A 1 92 ? -8.883 -8 0.46 1 91.25 92 ALA A O 1
ATOM 784 N N . GLU A 1 93 ? -11.062 -8.492 0.213 1 95.12 93 GLU A N 1
ATOM 785 C CA . GLU A 1 93 ? -11.367 -7.238 -0.473 1 95.12 93 GLU A CA 1
ATOM 786 C C . GLU A 1 93 ? -11.055 -6.035 0.411 1 95.12 93 GLU A C 1
ATOM 788 O O . GLU A 1 93 ? -10.555 -5.02 -0.07 1 95.12 93 GLU A O 1
ATOM 793 N N . ALA A 1 94 ? -11.32 -6.172 1.669 1 95.06 94 ALA A N 1
ATOM 794 C CA . ALA A 1 94 ? -11.023 -5.09 2.605 1 95.06 94 ALA A CA 1
ATOM 795 C C . ALA A 1 94 ? -9.516 -4.906 2.771 1 95.06 94 ALA A C 1
ATOM 797 O O . ALA A 1 94 ? -9.031 -3.777 2.873 1 95.06 94 ALA A O 1
ATOM 798 N N . LYS A 1 95 ? -8.805 -5.98 2.809 1 92.62 95 LYS A N 1
ATOM 799 C CA . LYS A 1 95 ? -7.348 -5.906 2.902 1 92.62 95 LYS A CA 1
ATOM 800 C C . LYS A 1 95 ? -6.754 -5.184 1.695 1 92.62 95 LYS A C 1
ATOM 802 O O . LYS A 1 95 ? -5.793 -4.426 1.83 1 92.62 95 LYS A O 1
ATOM 807 N N . PHE A 1 96 ? -7.324 -5.473 0.557 1 94.75 96 PHE A N 1
ATOM 808 C CA . PHE A 1 96 ? -6.891 -4.789 -0.654 1 94.75 96 PHE A CA 1
ATOM 809 C C . PHE A 1 96 ? -7.098 -3.283 -0.529 1 94.75 96 PHE A C 1
ATOM 811 O O . PHE A 1 96 ? -6.203 -2.498 -0.856 1 94.75 96 PHE A O 1
ATOM 818 N N . PHE A 1 97 ? -8.281 -2.916 -0.062 1 96.69 97 PHE A N 1
ATOM 819 C CA . PHE A 1 97 ? -8.57 -1.497 0.101 1 96.69 97 PHE A CA 1
ATOM 820 C C . PHE A 1 97 ? -7.594 -0.853 1.074 1 96.69 97 PHE A C 1
ATOM 822 O O . PHE A 1 97 ? -7 0.184 0.769 1 96.69 97 PHE A O 1
ATOM 829 N N . TYR A 1 98 ? -7.387 -1.463 2.219 1 94.81 98 TYR A N 1
ATOM 830 C CA . TYR A 1 98 ? -6.52 -0.892 3.246 1 94.81 98 TYR A CA 1
ATOM 831 C C . TYR A 1 98 ? -5.07 -0.859 2.779 1 94.81 98 TYR A C 1
ATOM 833 O O . TYR A 1 98 ? -4.324 0.06 3.121 1 94.81 98 TYR A O 1
ATOM 841 N N . GLY A 1 99 ? -4.668 -1.877 2.094 1 93.44 99 GLY A N 1
ATOM 842 C CA . GLY A 1 99 ? -3.336 -1.844 1.507 1 93.44 99 GLY A CA 1
ATOM 843 C C . GLY A 1 99 ? -3.115 -0.649 0.598 1 93.44 99 GLY A C 1
ATOM 844 O O . GLY A 1 99 ? -2.072 0.006 0.669 1 93.44 99 GLY A O 1
ATOM 845 N N . PHE A 1 100 ? -4.082 -0.414 -0.219 1 96.12 100 PHE A N 1
ATOM 846 C CA . PHE A 1 100 ? -3.992 0.737 -1.109 1 96.12 100 PHE A CA 1
ATOM 847 C C . PHE A 1 100 ? -4.023 2.039 -0.316 1 96.12 100 PHE A C 1
ATOM 849 O O . PHE A 1 100 ? -3.309 2.988 -0.644 1 96.12 100 PHE A O 1
ATOM 856 N N . GLN A 1 101 ? -4.836 2.09 0.67 1 95.56 101 GLN A N 1
ATOM 857 C CA . GLN A 1 101 ? -4.926 3.285 1.502 1 95.56 101 GLN A CA 1
ATOM 858 C C . GLN A 1 101 ? -3.592 3.58 2.186 1 95.56 101 GLN A C 1
ATOM 860 O O . GLN A 1 101 ? -3.178 4.738 2.279 1 95.56 101 GLN A O 1
ATOM 865 N N . ILE A 1 102 ? -2.979 2.562 2.674 1 93.25 102 ILE A N 1
ATOM 866 C CA . ILE A 1 102 ? -1.686 2.73 3.33 1 93.25 102 ILE A CA 1
ATOM 867 C C . ILE A 1 102 ? -0.699 3.385 2.365 1 93.25 102 ILE A C 1
ATOM 869 O O . ILE A 1 102 ? -0.001 4.332 2.73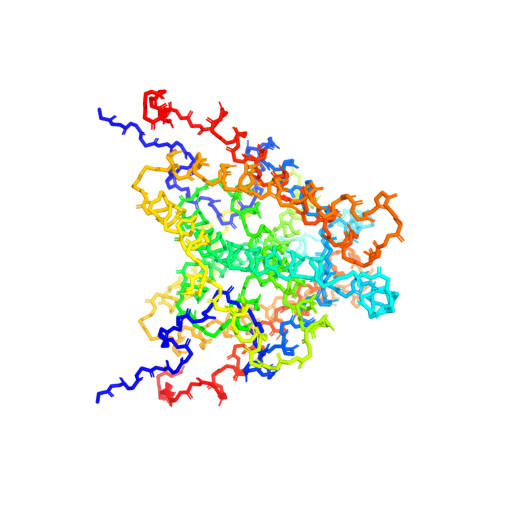2 1 93.25 102 ILE A O 1
ATOM 873 N N . MET A 1 103 ? -0.665 2.912 1.214 1 94.94 103 MET A N 1
ATOM 874 C CA . MET A 1 103 ? 0.227 3.469 0.201 1 94.94 103 MET A CA 1
ATOM 875 C C . MET A 1 103 ? -0.12 4.926 -0.088 1 94.94 103 MET A C 1
ATOM 877 O O . MET A 1 103 ? 0.768 5.777 -0.165 1 94.94 103 MET A O 1
ATOM 881 N N . MET A 1 104 ? -1.381 5.215 -0.196 1 96.25 104 MET A N 1
ATOM 882 C CA . MET A 1 104 ? -1.795 6.59 -0.478 1 96.25 104 MET A CA 1
ATOM 883 C C . MET A 1 104 ? -1.459 7.508 0.69 1 96.25 104 MET A C 1
ATOM 885 O O . MET A 1 104 ? -1.117 8.672 0.489 1 96.25 104 MET A O 1
ATOM 889 N N . GLU A 1 105 ? -1.602 6.98 1.867 1 94.5 105 GLU A N 1
ATOM 890 C CA . GLU A 1 105 ? -1.215 7.773 3.029 1 94.5 105 GLU A CA 1
ATOM 891 C C . GLU A 1 105 ? 0.256 8.18 2.959 1 94.5 105 GLU A C 1
ATOM 893 O O . GLU A 1 105 ? 0.632 9.258 3.416 1 94.5 105 GLU A O 1
ATOM 898 N N . ASN A 1 106 ? 1.03 7.289 2.479 1 93.88 106 ASN A N 1
ATOM 899 C CA . ASN A 1 106 ? 2.434 7.629 2.266 1 93.88 106 ASN A CA 1
ATOM 900 C C . ASN A 1 106 ? 2.59 8.781 1.279 1 93.88 106 ASN A C 1
ATOM 902 O O . ASN A 1 106 ? 3.42 9.672 1.483 1 93.88 106 ASN A O 1
ATOM 906 N N . ILE A 1 107 ? 1.816 8.742 0.261 1 96.38 107 ILE A N 1
ATOM 907 C CA . ILE A 1 107 ? 1.86 9.797 -0.746 1 96.38 107 ILE A CA 1
ATOM 908 C C . ILE A 1 107 ? 1.404 11.117 -0.131 1 96.38 107 ILE A C 1
ATOM 910 O O . ILE A 1 107 ? 1.997 12.164 -0.39 1 96.38 107 ILE A O 1
ATOM 914 N N . HIS A 1 108 ? 0.328 11.047 0.683 1 96.31 108 HIS A N 1
ATOM 915 C CA . HIS A 1 108 ? -0.109 12.227 1.41 1 96.31 108 HIS A CA 1
ATOM 916 C C . HIS A 1 108 ? 1.027 12.82 2.242 1 96.31 108 HIS A C 1
ATOM 918 O O . HIS A 1 108 ? 1.298 14.016 2.17 1 96.31 108 HIS A O 1
ATOM 924 N N . SER A 1 109 ? 1.643 11.914 2.973 1 94.06 109 SER A N 1
ATOM 925 C CA . SER A 1 109 ? 2.732 12.328 3.852 1 94.06 109 SER A CA 1
ATOM 926 C C . SER A 1 109 ? 3.867 12.969 3.062 1 94.06 109 SER A C 1
ATOM 928 O O . SER A 1 109 ? 4.402 14 3.465 1 94.06 109 SER A O 1
ATOM 930 N N . GLU A 1 110 ? 4.254 12.375 2.021 1 95.25 110 GLU A N 1
ATOM 931 C CA . GLU A 1 110 ? 5.285 12.922 1.149 1 95.25 110 GLU A CA 1
ATOM 932 C C . GLU A 1 110 ? 4.891 14.297 0.622 1 95.25 110 GLU A C 1
ATOM 934 O O . GLU A 1 110 ? 5.711 15.219 0.58 1 95.25 110 GLU A O 1
ATOM 939 N N . THR A 1 111 ? 3.684 14.43 0.236 1 97.06 111 THR A N 1
ATOM 940 C CA . THR A 1 111 ? 3.186 15.672 -0.336 1 97.06 111 THR A CA 1
ATOM 941 C C . THR A 1 111 ? 3.219 16.797 0.699 1 97.06 111 THR A C 1
ATOM 943 O O . THR A 1 111 ? 3.734 17.875 0.427 1 97.06 111 THR A O 1
ATOM 946 N N . TYR A 1 112 ? 2.711 16.5 1.877 1 95.25 112 TYR A N 1
ATOM 947 C CA . TYR A 1 112 ? 2.742 17.516 2.932 1 95.25 112 TYR A CA 1
ATOM 948 C C . TYR A 1 112 ? 4.172 17.938 3.242 1 95.25 112 TYR A C 1
ATOM 950 O O . TYR A 1 112 ? 4.449 19.109 3.439 1 95.25 112 TYR A O 1
ATOM 958 N N . SER A 1 113 ? 5.016 16.969 3.285 1 93.56 113 SER A N 1
ATOM 959 C CA . SER A 1 113 ? 6.422 17.25 3.553 1 93.56 113 SER A CA 1
ATOM 960 C C . SER A 1 113 ? 7.031 18.125 2.459 1 93.56 113 SER A C 1
ATOM 962 O O . SER A 1 113 ? 7.785 19.047 2.746 1 93.56 113 SER A O 1
ATOM 964 N N . LEU A 1 114 ? 6.688 17.797 1.266 1 94.56 114 LEU A N 1
ATOM 965 C CA . LEU A 1 114 ? 7.18 18.562 0.121 1 94.56 114 LEU A CA 1
ATOM 966 C C . LEU A 1 114 ? 6.695 20 0.177 1 94.56 114 LEU A C 1
ATOM 968 O O . LEU A 1 114 ? 7.457 20.938 -0.112 1 94.56 114 LEU A O 1
ATOM 972 N N . LEU A 1 115 ? 5.473 20.203 0.512 1 96.88 115 LEU A N 1
ATOM 973 C CA . LEU A 1 115 ? 4.898 21.547 0.612 1 96.88 115 LEU A CA 1
ATOM 974 C C . LEU A 1 115 ? 5.609 22.359 1.683 1 96.88 115 LEU A C 1
ATOM 976 O O . LEU A 1 115 ? 6.027 23.5 1.428 1 96.88 115 LEU A O 1
ATOM 980 N N . ILE A 1 116 ? 5.805 21.75 2.812 1 94.94 116 ILE A N 1
ATOM 981 C CA . ILE A 1 116 ? 6.469 22.438 3.912 1 94.94 116 ILE A CA 1
ATOM 982 C C . ILE A 1 116 ? 7.906 22.766 3.523 1 94.94 116 ILE A C 1
ATOM 984 O O . ILE A 1 116 ? 8.375 23.875 3.727 1 94.94 116 ILE A O 1
ATOM 988 N N . ASP A 1 117 ? 8.531 21.812 2.949 1 93.81 117 ASP A N 1
ATOM 989 C CA . ASP A 1 117 ? 9.922 21.984 2.543 1 93.81 117 ASP A CA 1
ATOM 990 C C . ASP A 1 117 ? 10.055 23.094 1.497 1 93.81 117 ASP A C 1
ATOM 992 O O . ASP A 1 117 ? 11.062 23.797 1.458 1 93.81 117 ASP A O 1
ATOM 996 N N . THR A 1 118 ? 9.102 23.188 0.646 1 95.5 118 THR A N 1
ATOM 997 C CA . THR A 1 118 ? 9.125 24.156 -0.445 1 95.5 118 THR A CA 1
ATOM 998 C C . THR A 1 118 ? 8.844 25.562 0.077 1 95.5 118 THR A C 1
ATOM 1000 O O . THR A 1 118 ? 9.508 26.516 -0.328 1 95.5 118 THR A O 1
ATOM 1003 N N . TYR A 1 119 ? 7.938 25.75 0.993 1 96.5 119 TYR A N 1
ATOM 1004 C CA . TYR A 1 119 ? 7.477 27.062 1.431 1 96.5 119 TYR A CA 1
ATOM 1005 C C . TYR A 1 119 ? 8.352 27.609 2.557 1 96.5 119 TYR A C 1
ATOM 1007 O O . TYR A 1 119 ? 8.547 28.812 2.672 1 96.5 119 TYR A O 1
ATOM 1015 N N . VAL A 1 120 ? 8.82 26.703 3.357 1 94.81 120 VAL A N 1
ATOM 1016 C CA . VAL A 1 120 ? 9.562 27.109 4.547 1 94.81 120 VAL A CA 1
ATOM 1017 C C . VAL A 1 120 ? 11.047 26.828 4.348 1 94.81 120 VAL A C 1
ATOM 1019 O O . VAL A 1 120 ? 11.477 25.672 4.328 1 94.81 120 VAL A O 1
ATOM 1022 N N . LYS A 1 121 ? 11.82 27.859 4.281 1 92.19 121 LYS A N 1
ATOM 1023 C CA . LYS A 1 121 ? 13.242 27.719 3.977 1 92.19 121 LYS A CA 1
ATOM 1024 C C . LYS A 1 121 ? 14.078 27.672 5.254 1 92.19 121 LYS A C 1
ATOM 1026 O O . LYS A 1 121 ? 15.172 27.109 5.27 1 92.19 121 LYS A O 1
ATOM 1031 N N . ASP A 1 122 ? 13.562 28.266 6.352 1 94 122 ASP A N 1
ATOM 1032 C CA . ASP A 1 122 ? 14.266 28.25 7.633 1 94 122 ASP A CA 1
ATOM 1033 C C . ASP A 1 122 ? 14.234 26.859 8.258 1 94 122 ASP A C 1
ATOM 1035 O O . ASP A 1 122 ? 13.172 26.344 8.602 1 94 122 ASP A O 1
ATOM 1039 N N . GLU A 1 123 ? 15.336 26.312 8.5 1 92 123 GLU A N 1
ATOM 1040 C CA . GLU A 1 123 ? 15.461 24.922 8.969 1 92 123 GLU A CA 1
ATOM 1041 C C . GLU A 1 123 ? 14.914 24.781 10.383 1 92 123 GLU A C 1
ATOM 1043 O O . GLU A 1 123 ? 14.367 23.734 10.742 1 92 123 GLU A O 1
ATOM 1048 N N . VAL A 1 124 ? 15.117 25.75 11.164 1 93.69 124 VAL A N 1
ATOM 1049 C CA . VAL A 1 124 ? 14.633 25.703 12.539 1 93.69 124 VAL A CA 1
ATOM 1050 C C . VAL A 1 124 ? 13.102 25.703 12.547 1 93.69 124 VAL A C 1
ATOM 1052 O O . VAL A 1 124 ? 12.477 24.938 13.281 1 93.69 124 VAL A O 1
ATOM 1055 N N . GLU A 1 125 ? 12.547 26.562 11.789 1 93.31 125 GLU A N 1
ATOM 1056 C CA . GLU A 1 125 ? 11.094 26.625 11.68 1 93.31 125 GLU A CA 1
ATOM 1057 C C . GLU A 1 125 ? 10.531 25.328 11.094 1 93.31 125 GLU A C 1
ATOM 1059 O O . GLU A 1 125 ? 9.523 24.797 11.578 1 93.31 125 GLU A O 1
ATOM 1064 N N . LYS A 1 126 ? 11.203 24.859 10.078 1 91.25 126 LYS A N 1
ATOM 1065 C CA . LYS A 1 126 ? 10.797 23.609 9.461 1 91.25 126 LYS A CA 1
ATOM 1066 C C . LYS A 1 126 ? 10.781 22.469 10.477 1 91.25 126 LYS A C 1
ATOM 1068 O O . LYS A 1 126 ? 9.844 21.672 10.508 1 91.25 126 LYS A O 1
ATOM 1073 N N . ASP A 1 127 ? 11.719 22.406 11.227 1 90.19 127 ASP A N 1
ATOM 1074 C CA . ASP A 1 127 ? 11.836 21.375 12.258 1 90.19 127 ASP A CA 1
ATOM 1075 C C . ASP A 1 127 ? 10.688 21.469 13.258 1 90.19 127 ASP A C 1
ATOM 1077 O O . ASP A 1 127 ? 10.133 20.453 13.672 1 90.19 127 ASP A O 1
ATOM 1081 N N . LYS A 1 128 ? 10.367 22.656 13.656 1 90 128 LYS A N 1
ATOM 1082 C CA . LYS A 1 128 ? 9.25 22.859 14.57 1 90 128 LYS A CA 1
ATOM 1083 C C . LYS A 1 128 ? 7.938 22.375 13.953 1 90 128 LYS A C 1
ATOM 1085 O O . LYS A 1 128 ? 7.113 21.766 14.641 1 90 128 LYS A O 1
ATOM 1090 N N . LEU A 1 129 ? 7.789 22.641 12.68 1 90.5 129 LEU A N 1
ATOM 1091 C CA . LEU A 1 129 ? 6.562 22.25 11.992 1 90.5 129 LEU A CA 1
ATOM 1092 C C . LEU A 1 129 ? 6.461 20.734 11.891 1 90.5 129 LEU A C 1
ATOM 1094 O O . LEU A 1 129 ? 5.375 20.172 12.047 1 90.5 129 LEU A O 1
ATOM 1098 N N . PHE A 1 130 ? 7.578 20.047 11.711 1 87.44 130 PHE A N 1
ATOM 1099 C CA . PHE A 1 130 ? 7.586 18.594 11.594 1 87.44 130 PHE A CA 1
ATOM 1100 C C . PHE A 1 130 ? 7.406 17.938 12.961 1 87.44 130 PHE A C 1
ATOM 1102 O O . PHE A 1 130 ? 7.102 16.75 13.039 1 87.44 130 PHE A O 1
ATOM 1109 N N . HIS A 1 131 ? 7.551 18.75 13.977 1 87.56 131 HIS A N 1
ATOM 1110 C CA . HIS A 1 131 ? 7.312 18.266 15.336 1 87.56 131 HIS A CA 1
ATOM 1111 C C . HIS A 1 131 ? 6.117 18.984 15.961 1 87.56 131 HIS A C 1
ATOM 1113 O O . HIS A 1 131 ? 6.145 19.312 17.141 1 87.56 131 HIS A O 1
ATOM 1119 N N . ALA A 1 132 ? 5.211 19.188 15.164 1 83.88 132 ALA A N 1
ATOM 1120 C CA . ALA A 1 132 ? 4.062 20.016 15.516 1 83.88 132 ALA A CA 1
ATOM 1121 C C . ALA A 1 132 ? 3.311 19.438 16.703 1 83.88 132 ALA A C 1
ATOM 1123 O O . ALA A 1 132 ? 2.77 20.188 17.531 1 83.88 132 ALA A O 1
ATOM 1124 N N . ILE A 1 133 ? 3.209 18.172 16.828 1 81.5 133 ILE A N 1
ATOM 1125 C CA . ILE A 1 133 ? 2.484 17.531 17.906 1 81.5 133 ILE A CA 1
ATOM 1126 C C . ILE A 1 133 ? 3.08 17.953 19.25 1 81.5 133 ILE A C 1
ATOM 1128 O O . ILE A 1 133 ? 2.354 18.141 20.234 1 81.5 133 ILE A O 1
ATOM 1132 N N . GLU A 1 134 ? 4.301 18.156 19.25 1 84.62 134 GLU A N 1
ATOM 1133 C CA . GLU A 1 134 ? 4.98 18.516 20.484 1 84.62 134 GLU A CA 1
ATOM 1134 C C . GLU A 1 134 ? 4.988 20.031 20.688 1 84.62 134 GLU A C 1
ATOM 1136 O O . GLU A 1 134 ? 5.086 20.516 21.828 1 84.62 134 GLU A O 1
ATOM 1141 N N . VAL A 1 135 ? 4.828 20.734 19.641 1 85.5 135 VAL A N 1
ATOM 1142 C CA . VAL A 1 135 ? 5.055 22.172 19.672 1 85.5 135 VAL A CA 1
ATOM 1143 C C . VAL A 1 135 ? 3.727 22.906 19.844 1 85.5 135 VAL A C 1
ATOM 1145 O O . VAL A 1 135 ? 3.645 23.891 20.578 1 85.5 135 VAL A O 1
ATOM 1148 N N . PHE A 1 136 ? 2.668 22.391 19.219 1 87.56 136 PHE A N 1
ATOM 1149 C CA . PHE A 1 136 ? 1.396 23.109 19.219 1 87.56 136 PHE A CA 1
ATOM 1150 C C . PHE A 1 136 ? 0.358 22.375 20.047 1 87.56 136 PHE A C 1
ATOM 1152 O O . PHE A 1 136 ? -0.094 21.297 19.672 1 87.56 136 PHE A O 1
ATOM 1159 N N . PRO A 1 137 ? -0.124 22.984 21.031 1 89.69 137 PRO A N 1
ATOM 1160 C CA . PRO A 1 137 ? -1.034 22.312 21.969 1 89.69 137 PRO A CA 1
ATOM 1161 C C . PRO A 1 137 ? -2.312 21.828 21.297 1 89.69 137 PRO A C 1
ATOM 1163 O O . PRO A 1 137 ? -2.809 20.75 21.609 1 89.69 137 PRO A O 1
ATOM 1166 N N . ALA A 1 138 ? -2.846 22.656 20.422 1 85.12 138 ALA A N 1
ATOM 1167 C CA . ALA A 1 138 ? -4.082 22.25 19.75 1 85.12 138 ALA A CA 1
ATOM 1168 C C . ALA A 1 138 ? -3.877 20.984 18.938 1 85.12 138 ALA A C 1
ATOM 1170 O O . ALA A 1 138 ? -4.75 20.109 18.906 1 85.12 138 ALA A O 1
ATOM 1171 N N . ILE A 1 139 ? -2.732 20.859 18.266 1 84.62 139 ILE A N 1
ATOM 1172 C CA . ILE A 1 139 ? -2.422 19.688 17.469 1 84.62 139 ILE A CA 1
ATOM 1173 C C . ILE A 1 139 ? -2.168 18.484 18.375 1 84.62 139 ILE A C 1
ATOM 1175 O O . ILE A 1 139 ? -2.594 17.359 18.078 1 84.62 139 ILE A O 1
ATOM 1179 N N . LYS A 1 140 ? -1.549 18.734 19.453 1 88.25 140 LYS A N 1
ATOM 1180 C CA . LYS A 1 140 ? -1.29 17.688 20.438 1 88.25 140 LYS A CA 1
ATOM 1181 C C . LYS A 1 140 ? -2.592 17.094 20.953 1 88.25 140 LYS A C 1
ATOM 1183 O O . LYS A 1 140 ? -2.719 15.867 21.062 1 88.25 140 LYS A O 1
ATOM 1188 N N . ARG A 1 141 ? -3.525 17.922 21.266 1 89.5 141 ARG A N 1
ATOM 1189 C CA . ARG A 1 141 ? -4.801 17.453 21.797 1 89.5 141 ARG A CA 1
ATOM 1190 C C . ARG A 1 141 ? -5.52 16.578 20.781 1 89.5 141 ARG A C 1
ATOM 1192 O O . ARG A 1 141 ? -6.105 15.547 21.141 1 89.5 141 ARG A O 1
ATOM 1199 N N . LYS A 1 142 ? -5.516 16.984 19.531 1 84.5 142 LYS A N 1
ATOM 1200 C CA . LYS A 1 142 ? -6.137 16.188 18.484 1 84.5 142 LYS A CA 1
ATOM 1201 C C . LYS A 1 142 ? -5.434 14.852 18.312 1 84.5 142 LYS A C 1
ATOM 1203 O O . LYS A 1 142 ? -6.086 13.82 18.141 1 84.5 142 LYS A O 1
ATOM 1208 N N . ALA A 1 143 ? -4.121 14.906 18.297 1 83.62 143 ALA A N 1
ATOM 1209 C CA . ALA A 1 143 ? -3.334 13.688 18.172 1 83.62 143 ALA A CA 1
ATOM 1210 C C . ALA A 1 143 ? -3.625 12.719 19.312 1 83.62 143 ALA A C 1
ATOM 1212 O O . ALA A 1 143 ? -3.789 11.516 19.094 1 83.62 143 ALA A O 1
ATOM 1213 N N . GLU A 1 144 ? -3.707 13.234 20.484 1 87.38 144 GLU A N 1
ATOM 1214 C CA . GLU A 1 144 ? -3.979 12.406 21.672 1 87.38 144 GLU A CA 1
ATOM 1215 C C . GLU A 1 144 ? -5.371 11.789 21.594 1 87.38 144 GLU A C 1
ATOM 1217 O O . GLU A 1 144 ? -5.562 10.633 21.984 1 87.38 144 GLU A O 1
ATOM 1222 N N . TRP A 1 145 ? -6.293 12.594 21.188 1 87.62 145 TRP A N 1
ATOM 1223 C CA . TRP A 1 145 ? -7.637 12.062 20.984 1 87.62 145 TRP A CA 1
ATOM 1224 C C . TRP A 1 145 ? -7.629 10.898 20 1 87.62 145 TRP A C 1
ATOM 1226 O O . TRP A 1 145 ? -8.227 9.852 20.266 1 87.62 145 TRP A O 1
ATOM 1236 N N . ALA A 1 146 ? -6.977 11.094 18.844 1 83.5 146 ALA A N 1
ATOM 1237 C CA . ALA A 1 146 ? -6.895 10.055 17.828 1 83.5 146 ALA A CA 1
ATOM 1238 C C . ALA A 1 146 ? -6.215 8.797 18.359 1 83.5 146 ALA A C 1
ATOM 1240 O O . ALA A 1 146 ? -6.699 7.684 18.156 1 83.5 146 ALA A O 1
ATOM 1241 N N . LEU A 1 147 ? -5.172 8.953 19.094 1 83.62 147 LEU A N 1
ATOM 1242 C CA . LEU A 1 147 ? -4.41 7.836 19.625 1 83.62 147 LEU A CA 1
ATOM 1243 C C . LEU A 1 147 ? -5.238 7.055 20.641 1 83.62 147 LEU A C 1
ATOM 1245 O O . LEU A 1 147 ? -5.191 5.82 20.672 1 83.62 147 LEU A O 1
ATOM 1249 N N . LYS A 1 148 ? -5.98 7.746 21.453 1 86 148 LYS A N 1
ATOM 1250 C CA . LYS A 1 148 ? -6.828 7.109 22.453 1 86 148 LYS A CA 1
ATOM 1251 C C . LYS A 1 148 ? -7.82 6.148 21.797 1 86 148 LYS A C 1
ATOM 1253 O O . LYS A 1 148 ? -7.961 5.004 22.234 1 86 148 LYS A O 1
ATOM 1258 N N . TRP A 1 149 ? -8.406 6.531 20.781 1 84.19 149 TRP A N 1
ATOM 1259 C CA . TRP A 1 149 ? -9.5 5.758 20.203 1 84.19 149 TRP A CA 1
ATOM 1260 C C . TRP A 1 149 ? -8.977 4.703 19.234 1 84.19 149 TRP A C 1
ATOM 1262 O O . TRP A 1 149 ? -9.602 3.66 19.047 1 84.19 149 TRP A O 1
ATOM 1272 N N . ILE A 1 150 ? -7.82 4.93 18.688 1 77.94 150 ILE A N 1
ATOM 1273 C CA . ILE A 1 150 ? -7.254 3.932 17.781 1 77.94 150 ILE A CA 1
ATOM 1274 C C . ILE A 1 150 ? -6.738 2.744 18.594 1 77.94 150 ILE A C 1
ATOM 1276 O O . ILE A 1 150 ? -6.574 1.645 18.062 1 77.94 150 ILE A O 1
ATOM 1280 N N . GLU A 1 151 ? -6.551 2.971 19.875 1 81.75 151 GLU A N 1
ATOM 1281 C CA . GLU A 1 151 ? -6.078 1.903 20.75 1 81.75 151 GLU A CA 1
ATOM 1282 C C . GLU A 1 151 ? -7.246 1.134 21.359 1 81.75 151 GLU A C 1
ATOM 1284 O O . GLU A 1 151 ? -7.043 0.168 22.094 1 81.75 151 GLU A O 1
ATOM 1289 N N . SER A 1 152 ? -8.43 1.543 21 1 85.94 152 SER A N 1
ATOM 1290 C CA . SER A 1 152 ? -9.602 0.845 21.516 1 85.94 152 SER A CA 1
ATOM 1291 C C . SER A 1 152 ? -9.586 -0.63 21.125 1 85.94 152 SER A C 1
ATOM 1293 O O . SER A 1 152 ? -9.188 -0.98 20.016 1 85.94 152 SER A O 1
ATOM 1295 N N . ASP A 1 153 ? -10.125 -1.519 21.953 1 85.94 153 ASP A N 1
ATOM 1296 C CA . ASP A 1 153 ? -10.242 -2.945 21.656 1 85.94 153 ASP A CA 1
ATOM 1297 C C . ASP A 1 153 ? -11.391 -3.219 20.688 1 85.94 153 ASP A C 1
ATOM 1299 O O . ASP A 1 153 ? -11.453 -4.293 20.094 1 85.94 153 ASP A O 1
ATOM 1303 N N . SER A 1 154 ? -12.273 -2.316 20.656 1 88.25 154 SER A N 1
ATOM 1304 C CA . SER A 1 154 ? -13.445 -2.473 19.797 1 88.25 154 SER A CA 1
ATOM 1305 C C . SER A 1 154 ? -13.156 -2.012 18.375 1 88.25 154 SER A C 1
ATOM 1307 O O . SER A 1 154 ? -12.914 -0.826 18.141 1 88.25 154 SER A O 1
ATOM 1309 N N . PHE A 1 155 ? -13.297 -2.982 17.453 1 91 155 PHE A N 1
ATOM 1310 C CA . PHE A 1 155 ? -13.109 -2.656 16.047 1 91 155 PHE A CA 1
ATOM 1311 C C . PHE A 1 155 ? -14.086 -1.577 15.594 1 91 155 PHE A C 1
ATOM 1313 O O . PHE A 1 155 ? -13.719 -0.662 14.859 1 91 155 PHE A O 1
ATOM 1320 N N . ALA A 1 156 ? -15.25 -1.659 16.062 1 91.81 156 ALA A N 1
ATOM 1321 C CA . ALA A 1 156 ? -16.297 -0.707 15.695 1 91.81 156 ALA A CA 1
ATOM 1322 C C . ALA A 1 156 ? -15.953 0.699 16.188 1 91.81 156 ALA A C 1
ATOM 1324 O O . ALA A 1 156 ? -16.156 1.679 15.461 1 91.81 156 ALA A O 1
ATOM 1325 N N . GLU A 1 157 ? -15.445 0.804 17.344 1 90.44 157 GLU A N 1
ATOM 1326 C CA . GLU A 1 157 ? -15.055 2.102 17.891 1 90.44 157 GLU A CA 1
ATOM 1327 C C . GLU A 1 157 ? -13.891 2.703 17.109 1 90.44 157 GLU A C 1
ATOM 1329 O O . GLU A 1 157 ? -13.883 3.904 16.828 1 90.44 157 GLU A O 1
ATOM 1334 N N . ARG A 1 158 ? -12.945 1.826 16.812 1 90.56 158 ARG A N 1
ATOM 1335 C CA . ARG A 1 158 ? -11.812 2.309 16.031 1 90.56 158 ARG A CA 1
ATOM 1336 C C . ARG A 1 158 ? -12.258 2.807 14.656 1 90.56 158 ARG A C 1
ATOM 1338 O O . ARG A 1 158 ? -11.742 3.811 14.156 1 90.56 158 ARG A O 1
ATOM 1345 N N . LEU A 1 159 ? -13.203 2.104 14.141 1 92.12 159 LEU A N 1
ATOM 1346 C CA . LEU A 1 159 ? -13.719 2.475 12.828 1 92.12 159 LEU A CA 1
ATOM 1347 C C . LEU A 1 159 ? -14.406 3.836 12.875 1 92.12 159 LEU A C 1
ATOM 1349 O O . LEU A 1 159 ? -14.219 4.664 11.984 1 92.12 159 LEU A O 1
ATOM 1353 N N . ILE A 1 160 ? -15.172 4.102 13.867 1 92 160 ILE A N 1
ATOM 1354 C CA . ILE A 1 160 ? -15.867 5.375 14.023 1 92 160 ILE A CA 1
ATOM 1355 C C . ILE A 1 160 ? -14.852 6.492 14.242 1 92 160 ILE A C 1
ATOM 1357 O O . ILE A 1 160 ? -14.961 7.562 13.648 1 92 160 ILE A O 1
ATOM 1361 N N . ALA A 1 161 ? -13.906 6.199 15.102 1 90.06 161 ALA A N 1
ATOM 1362 C CA . ALA A 1 161 ? -12.859 7.188 15.352 1 90.06 161 ALA A CA 1
ATOM 1363 C C . ALA A 1 161 ? -12.094 7.52 14.07 1 90.06 161 ALA A C 1
ATOM 1365 O O . ALA A 1 161 ? -11.797 8.688 13.797 1 90.06 161 ALA A O 1
ATOM 1366 N N . PHE A 1 162 ? -11.805 6.488 13.344 1 91.25 162 PHE A N 1
ATOM 1367 C CA . PHE A 1 162 ? -11.117 6.664 12.07 1 91.25 162 PHE A CA 1
ATOM 1368 C C . PHE A 1 162 ? -11.938 7.555 11.141 1 91.25 162 PHE A C 1
ATOM 1370 O O . PHE A 1 162 ? -11.398 8.484 10.531 1 91.25 162 PHE A O 1
ATOM 1377 N N . ALA A 1 163 ? -13.219 7.297 11.055 1 91.56 163 ALA A N 1
ATOM 1378 C CA . ALA A 1 163 ? -14.102 8.078 10.203 1 91.56 163 ALA A CA 1
ATOM 1379 C C . ALA A 1 163 ? -14.164 9.531 10.664 1 91.56 163 ALA A C 1
ATOM 1381 O O . ALA A 1 163 ? -14.203 10.453 9.836 1 91.56 163 ALA A O 1
ATOM 1382 N N . ALA A 1 164 ? -14.133 9.727 11.914 1 90.25 164 ALA A N 1
ATOM 1383 C CA . ALA A 1 164 ? -14.188 11.07 12.469 1 90.25 164 ALA A CA 1
ATOM 1384 C C . ALA A 1 164 ? -12.922 11.852 12.133 1 90.25 164 ALA A C 1
ATOM 1386 O O . ALA A 1 164 ? -12.984 13.031 11.773 1 90.25 164 ALA A O 1
ATOM 1387 N N . VAL A 1 165 ? -11.812 11.195 12.234 1 87.25 165 VAL A N 1
ATOM 1388 C CA . VAL A 1 165 ? -10.547 11.844 11.93 1 87.25 165 VAL A CA 1
ATOM 1389 C C . VAL A 1 165 ? -10.492 12.195 10.445 1 87.25 165 VAL A C 1
ATOM 1391 O O . VAL A 1 165 ? -10.203 13.344 10.086 1 87.25 165 VAL A O 1
ATOM 1394 N N . GLU A 1 166 ? -10.891 11.305 9.578 1 85.81 166 GLU A N 1
ATOM 1395 C CA . GLU A 1 166 ? -10.828 11.492 8.133 1 85.81 166 GLU A CA 1
ATOM 1396 C C . GLU A 1 166 ? -11.859 12.508 7.664 1 85.81 166 GLU A C 1
ATOM 1398 O O . GLU A 1 166 ? -11.609 13.273 6.734 1 85.81 166 GLU A O 1
ATOM 1403 N N . GLY A 1 167 ? -12.984 12.453 8.289 1 87.44 167 GLY A N 1
ATOM 1404 C CA . GLY A 1 167 ? -14.109 13.219 7.77 1 87.44 167 GLY A CA 1
ATOM 1405 C C . GLY A 1 167 ? -14.297 14.555 8.461 1 87.44 167 GLY A C 1
ATOM 1406 O O . GLY A 1 167 ? -14.672 15.539 7.828 1 87.44 167 GLY A O 1
ATOM 1407 N N . ILE A 1 168 ? -14.031 14.609 9.727 1 85.25 168 ILE A N 1
ATOM 1408 C CA . ILE A 1 168 ? -14.375 15.805 10.484 1 85.25 168 ILE A CA 1
ATOM 1409 C C . ILE A 1 168 ? -13.109 16.594 10.797 1 85.25 168 ILE A C 1
ATOM 1411 O O . ILE A 1 168 ? -13.016 17.781 10.469 1 85.25 168 ILE A O 1
ATOM 1415 N N . PHE A 1 169 ? -12.07 15.984 11.344 1 84.31 169 PHE A N 1
ATOM 1416 C CA . PHE A 1 169 ? -10.875 16.703 11.758 1 84.31 169 PHE A CA 1
ATOM 1417 C C . PHE A 1 169 ? -10.195 17.344 10.562 1 84.31 169 PHE A C 1
ATOM 1419 O O . PHE A 1 169 ? -9.75 18.5 10.641 1 84.31 169 PHE A O 1
ATOM 1426 N N . PHE A 1 170 ? -10.188 16.688 9.43 1 87.38 170 PHE A N 1
ATOM 1427 C CA . PHE A 1 170 ? -9.438 17.188 8.281 1 87.38 170 PHE A CA 1
ATOM 1428 C C . PHE A 1 170 ? -10.281 18.141 7.445 1 87.38 170 PHE A C 1
ATOM 1430 O O . PHE A 1 170 ? -9.742 19 6.75 1 87.38 170 PHE A O 1
ATOM 1437 N N . SER A 1 171 ? -11.57 18.047 7.531 1 85.25 171 SER A N 1
ATOM 1438 C CA . SER A 1 171 ? -12.469 18.781 6.637 1 85.25 171 SER A CA 1
ATOM 1439 C C . SER A 1 171 ? -12.344 20.281 6.84 1 85.25 171 SER A C 1
ATOM 1441 O O . SER A 1 171 ? -12.312 21.047 5.871 1 85.25 171 SER A O 1
ATOM 1443 N N . GLY A 1 172 ? -12.32 20.672 8.055 1 83.19 172 GLY A N 1
ATOM 1444 C CA . GLY A 1 172 ? -12.172 22.094 8.32 1 83.19 172 GLY A CA 1
ATOM 1445 C C . GLY A 1 172 ? -10.891 22.672 7.758 1 83.19 172 GLY A C 1
ATOM 1446 O O . GLY A 1 172 ? -10.891 23.766 7.191 1 83.19 172 GLY A O 1
ATOM 1447 N N . ALA A 1 173 ? -9.859 21.938 7.895 1 86.62 173 ALA A N 1
ATOM 1448 C CA . ALA A 1 173 ? -8.562 22.375 7.383 1 86.62 173 ALA A CA 1
ATOM 1449 C C . ALA A 1 173 ? -8.555 22.406 5.859 1 86.62 173 ALA A C 1
ATOM 1451 O O . ALA A 1 173 ? -8.016 23.344 5.254 1 86.62 173 ALA A O 1
ATOM 1452 N N . PHE A 1 174 ? -9.227 21.5 5.199 1 93.31 174 PHE A N 1
ATOM 1453 C CA . PHE A 1 174 ? -9.305 21.469 3.742 1 93.31 174 PHE A CA 1
ATOM 1454 C C . PHE A 1 174 ? -10.062 22.688 3.227 1 93.31 174 PHE A C 1
ATOM 1456 O O . PHE A 1 174 ? -9.656 23.312 2.242 1 93.31 174 PHE A O 1
ATOM 1463 N N . CYS A 1 175 ? -11.133 23.062 3.912 1 90.25 175 CYS A N 1
ATOM 1464 C CA . CYS A 1 175 ? -11.961 24.188 3.512 1 90.25 175 CYS A CA 1
ATOM 1465 C C . CYS A 1 175 ? -11.164 25.484 3.551 1 90.25 175 CYS A C 1
ATOM 1467 O O . CYS A 1 175 ? -11.328 26.344 2.686 1 90.25 175 CYS A O 1
ATOM 1469 N N . SER A 1 176 ? -10.328 25.578 4.52 1 88.81 176 SER A N 1
ATOM 1470 C CA . SER A 1 176 ? -9.516 26.781 4.648 1 88.81 176 SER A CA 1
ATOM 1471 C C . SER A 1 176 ? -8.555 26.938 3.477 1 88.81 176 SER A C 1
ATOM 1473 O O . SER A 1 176 ? -8.336 28.047 2.984 1 88.81 176 SER A O 1
ATOM 1475 N N . ILE A 1 177 ? -8.008 25.859 3.016 1 93.62 177 ILE A N 1
ATOM 1476 C CA . ILE A 1 177 ? -7.094 25.891 1.881 1 93.62 177 ILE A CA 1
ATOM 1477 C C . ILE A 1 177 ? -7.871 26.172 0.598 1 93.62 177 ILE A C 1
ATOM 1479 O O . ILE A 1 177 ? -7.371 26.859 -0.299 1 93.62 177 ILE A O 1
ATOM 1483 N N . PHE A 1 178 ? -9.102 25.703 0.5 1 92.31 178 PHE A N 1
ATOM 1484 C CA . PHE A 1 178 ? -9.914 25.938 -0.685 1 92.31 178 PHE A CA 1
ATOM 1485 C C . PHE A 1 178 ? -10.234 27.422 -0.845 1 92.31 178 PHE A C 1
ATOM 1487 O O . PHE A 1 178 ? -10.445 27.906 -1.962 1 92.31 178 PHE A O 1
ATOM 1494 N N . TRP A 1 179 ? -10.25 28.094 0.269 1 92.62 179 TRP A N 1
ATOM 1495 C CA . TRP A 1 179 ? -10.438 29.531 0.209 1 92.62 179 TRP A CA 1
ATOM 1496 C C . TRP A 1 179 ? -9.359 30.188 -0.64 1 92.62 179 TRP A C 1
ATOM 1498 O O . TRP A 1 179 ? -9.633 31.125 -1.389 1 92.62 179 TRP A O 1
ATOM 1508 N N . LEU A 1 180 ? -8.156 29.719 -0.583 1 93.75 180 LEU A N 1
ATOM 1509 C CA . LEU A 1 180 ? -7.059 30.234 -1.402 1 93.75 180 LEU A CA 1
ATOM 1510 C C . LEU A 1 180 ? -7.316 29.953 -2.881 1 93.75 180 LEU A C 1
ATOM 1512 O O . LEU A 1 180 ? -6.953 30.766 -3.738 1 93.75 180 LEU A O 1
ATOM 1516 N N . LYS A 1 181 ? -7.879 28.812 -3.129 1 93.06 181 LYS A N 1
ATOM 1517 C CA . LYS A 1 181 ? -8.211 28.469 -4.508 1 93.06 181 LYS A CA 1
ATOM 1518 C C . LYS A 1 181 ? -9.172 29.484 -5.113 1 93.06 181 LYS A C 1
ATOM 1520 O O . LYS A 1 181 ? -9 29.906 -6.258 1 93.06 181 LYS A O 1
ATOM 1525 N N . LYS A 1 182 ? -10.148 29.859 -4.387 1 93.88 182 LYS A N 1
ATOM 1526 C CA . LYS A 1 182 ? -11.133 30.844 -4.836 1 93.88 182 LYS A CA 1
ATOM 1527 C C . LYS A 1 182 ? -10.469 32.188 -5.145 1 93.88 182 LYS A C 1
ATOM 1529 O O . LYS A 1 182 ? -10.93 32.938 -6.012 1 93.88 182 LYS A O 1
ATOM 1534 N N . ARG A 1 183 ? -9.383 32.469 -4.492 1 95.25 183 ARG A N 1
ATOM 1535 C CA . ARG A 1 183 ? -8.633 33.719 -4.695 1 95.25 183 ARG A CA 1
ATOM 1536 C C . ARG A 1 183 ? -7.625 33.562 -5.828 1 95.25 183 ARG A C 1
ATOM 1538 O O . ARG A 1 183 ? -6.945 34.531 -6.195 1 95.25 183 ARG A O 1
ATOM 1545 N N . GLY A 1 184 ? -7.523 32.344 -6.383 1 95.19 184 GLY A N 1
ATOM 1546 C CA . GLY A 1 184 ? -6.602 32.094 -7.48 1 95.19 184 GLY A CA 1
ATOM 1547 C C . GLY A 1 184 ? -5.148 32.062 -7.047 1 95.19 184 GLY A C 1
ATOM 1548 O O . GLY A 1 184 ? -4.258 32.406 -7.824 1 95.19 184 GLY A O 1
ATOM 1549 N N . LEU A 1 185 ? -4.891 31.734 -5.762 1 96.94 185 LEU A N 1
ATOM 1550 C CA . LEU A 1 185 ? -3.543 31.734 -5.207 1 96.94 185 LEU A CA 1
ATOM 1551 C C . LEU A 1 185 ? -3.078 30.312 -4.922 1 96.94 185 LEU A C 1
ATOM 1553 O O . LEU A 1 185 ? -3.895 29.438 -4.641 1 96.94 185 LEU A O 1
ATOM 1557 N N . MET A 1 186 ? -1.798 30.078 -5.035 1 97.81 186 MET A N 1
ATOM 1558 C CA . MET A 1 186 ? -1.15 28.844 -4.605 1 97.81 186 MET A CA 1
ATOM 1559 C C . MET A 1 186 ? -1.742 27.641 -5.332 1 97.81 186 MET A C 1
ATOM 1561 O O . MET A 1 186 ? -2.242 26.719 -4.695 1 97.81 186 MET A O 1
ATOM 1565 N N . PRO A 1 187 ? -1.661 27.594 -6.602 1 97.94 187 PRO A N 1
ATOM 1566 C CA . PRO A 1 187 ? -2.318 26.531 -7.367 1 97.94 187 PRO A CA 1
ATOM 1567 C C . PRO A 1 187 ? -1.784 25.141 -7.027 1 97.94 187 PRO A C 1
ATOM 1569 O O . PRO A 1 187 ? -2.535 24.172 -7.055 1 97.94 187 PRO A O 1
ATOM 1572 N N . GLY A 1 188 ? -0.492 25 -6.785 1 98.12 188 GLY A N 1
ATOM 1573 C CA . GLY A 1 188 ? 0.038 23.703 -6.387 1 98.12 188 GLY A CA 1
ATOM 1574 C C . GLY A 1 188 ? -0.538 23.203 -5.078 1 98.12 188 GLY A C 1
ATOM 1575 O O . GLY A 1 188 ? -0.942 22.047 -4.973 1 98.12 188 GLY A O 1
ATOM 1576 N N . LEU A 1 189 ? -0.583 24.094 -4.098 1 98.12 189 LEU A N 1
ATOM 1577 C CA . LEU A 1 189 ? -1.156 23.766 -2.797 1 98.12 189 LEU A CA 1
ATOM 1578 C C . LEU A 1 189 ? -2.629 23.391 -2.93 1 98.12 189 LEU A C 1
ATOM 1580 O O . LEU A 1 189 ? -3.072 22.391 -2.373 1 98.12 189 LEU A O 1
ATOM 1584 N N . THR A 1 190 ? -3.35 24.188 -3.625 1 97.81 190 THR A N 1
ATOM 1585 C CA . THR A 1 190 ? -4.789 23.969 -3.721 1 97.81 190 THR A CA 1
ATOM 1586 C C . THR A 1 190 ? -5.086 22.703 -4.531 1 97.81 190 THR A C 1
ATOM 1588 O O . THR A 1 190 ? -6.051 22 -4.246 1 97.81 190 THR A O 1
ATOM 1591 N N . PHE A 1 191 ? -4.25 22.406 -5.535 1 97.94 191 PHE A N 1
ATOM 1592 C CA . PHE A 1 191 ? -4.398 21.172 -6.293 1 97.94 191 PHE A CA 1
ATOM 1593 C C . PHE A 1 191 ? -4.121 19.969 -5.41 1 97.94 191 PHE A C 1
ATOM 1595 O O . PHE A 1 191 ? -4.891 19 -5.414 1 97.94 191 PHE A O 1
ATOM 1602 N N . SER A 1 192 ? -3.062 19.984 -4.688 1 97.81 192 SER A N 1
ATOM 1603 C CA . SER A 1 192 ? -2.748 18.891 -3.779 1 97.81 192 SER A CA 1
ATOM 1604 C C . SER A 1 192 ? -3.844 18.703 -2.736 1 97.81 192 SER A C 1
ATOM 1606 O O . SER A 1 192 ? -4.184 17.578 -2.377 1 97.81 192 SER A O 1
ATOM 1608 N N . ASN A 1 193 ? -4.363 19.812 -2.268 1 96.94 193 ASN A N 1
ATOM 1609 C CA . ASN A 1 193 ? -5.469 19.781 -1.313 1 96.94 193 ASN A CA 1
ATOM 1610 C C . ASN A 1 193 ? -6.699 19.094 -1.904 1 96.94 193 ASN A C 1
ATOM 1612 O O . ASN A 1 193 ? -7.406 18.375 -1.205 1 96.94 193 ASN A O 1
ATOM 1616 N N . GLU A 1 194 ? -6.941 19.344 -3.115 1 97.06 194 GLU A N 1
ATOM 1617 C CA . GLU A 1 194 ? -8.062 18.719 -3.799 1 97.06 194 GLU A CA 1
ATOM 1618 C C . GLU A 1 194 ? -7.867 17.203 -3.885 1 97.06 194 GLU A C 1
ATOM 1620 O O . GLU A 1 194 ? -8.797 16.438 -3.621 1 97.06 194 GLU A O 1
ATOM 1625 N N . LEU A 1 195 ? -6.719 16.797 -4.277 1 97.56 195 LEU A N 1
ATOM 1626 C CA . LEU A 1 195 ? -6.418 15.375 -4.41 1 97.56 195 LEU A CA 1
ATOM 1627 C C . LEU A 1 195 ? -6.52 14.672 -3.059 1 97.56 195 LEU A C 1
ATOM 1629 O O . LEU A 1 195 ? -7.148 13.617 -2.949 1 97.56 195 LEU A O 1
ATOM 1633 N N . ILE A 1 196 ? -5.91 15.242 -2.025 1 97.06 196 ILE A N 1
ATOM 1634 C CA . ILE A 1 196 ? -5.879 14.609 -0.708 1 97.06 196 ILE A CA 1
ATOM 1635 C C . ILE A 1 196 ? -7.281 14.617 -0.101 1 97.06 196 ILE A C 1
ATOM 1637 O O . ILE A 1 196 ? -7.719 13.625 0.48 1 97.06 196 ILE A O 1
ATOM 1641 N N . SER A 1 197 ? -7.953 15.742 -0.245 1 96.06 197 SER A N 1
ATOM 1642 C CA . SER A 1 197 ? -9.305 15.82 0.294 1 96.06 197 SER A CA 1
ATOM 1643 C C . SER A 1 197 ? -10.219 14.781 -0.354 1 96.06 197 SER A C 1
ATOM 1645 O O . SER A 1 197 ? -11.078 14.203 0.31 1 96.06 197 SER A O 1
ATOM 1647 N N . ARG A 1 198 ? -10.086 14.586 -1.648 1 96.44 198 ARG A N 1
ATOM 1648 C CA . ARG A 1 198 ? -10.828 13.539 -2.338 1 96.44 198 ARG A CA 1
ATOM 1649 C C . ARG A 1 198 ? -10.539 12.172 -1.732 1 96.44 198 ARG A C 1
ATOM 1651 O O . ARG A 1 198 ? -11.461 11.406 -1.454 1 96.44 198 ARG A O 1
ATOM 1658 N N . ASP A 1 199 ? -9.297 11.82 -1.543 1 96.88 199 ASP A N 1
ATOM 1659 C CA . ASP A 1 199 ? -8.898 10.539 -0.96 1 96.88 199 ASP A CA 1
ATOM 1660 C C . ASP A 1 199 ? -9.508 10.359 0.43 1 96.88 199 ASP A C 1
ATOM 1662 O O . ASP A 1 199 ? -10.039 9.297 0.749 1 96.88 199 ASP A O 1
ATOM 1666 N N . GLU A 1 200 ? -9.359 11.43 1.257 1 94.94 200 GLU A N 1
ATOM 1667 C CA . GLU A 1 200 ? -9.875 11.359 2.621 1 94.94 200 GLU A CA 1
ATOM 1668 C C . GLU A 1 200 ? -11.383 11.125 2.629 1 94.94 200 GLU A C 1
ATOM 1670 O O . GLU A 1 200 ? -11.914 10.469 3.523 1 94.94 200 GLU A O 1
ATOM 1675 N N . GLY A 1 201 ? -12.023 11.789 1.689 1 94.69 201 GLY A N 1
ATOM 1676 C CA . GLY A 1 201 ? -13.453 11.539 1.547 1 94.69 201 GLY A CA 1
ATOM 1677 C C . GLY A 1 201 ? -13.773 10.086 1.284 1 94.69 201 GLY A C 1
ATOM 1678 O O . GLY A 1 201 ? -14.688 9.523 1.9 1 94.69 201 GLY A O 1
ATOM 1679 N N . VAL A 1 202 ? -13.062 9.469 0.396 1 96.25 202 VAL A N 1
ATOM 1680 C CA . VAL A 1 202 ? -13.266 8.062 0.069 1 96.25 20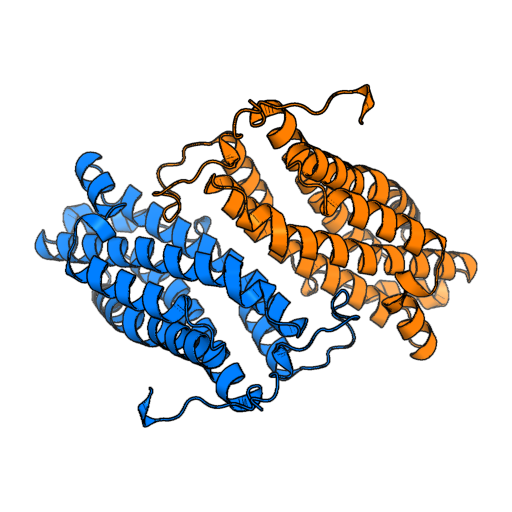2 VAL A CA 1
ATOM 1681 C C . VAL A 1 202 ? -12.953 7.199 1.29 1 96.25 202 VAL A C 1
ATOM 1683 O O . VAL A 1 202 ? -13.688 6.25 1.586 1 96.25 202 VAL A O 1
ATOM 1686 N N . HIS A 1 203 ? -11.828 7.469 2.004 1 95.44 203 HIS A N 1
ATOM 1687 C CA . HIS A 1 203 ? -11.477 6.727 3.209 1 95.44 203 HIS A CA 1
ATOM 1688 C C . HIS A 1 203 ? -12.594 6.781 4.242 1 95.44 203 HIS A C 1
ATOM 1690 O O . HIS A 1 203 ? -12.953 5.758 4.832 1 95.44 203 HIS A O 1
ATOM 1696 N N . CYS A 1 204 ? -13.102 7.953 4.445 1 95.38 204 CYS A N 1
ATOM 1697 C CA . CYS A 1 204 ? -14.188 8.148 5.398 1 95.38 204 CYS A CA 1
ATOM 1698 C C . CYS A 1 204 ? -15.43 7.367 4.977 1 95.38 204 CYS A C 1
ATOM 1700 O O . CYS A 1 204 ? -16 6.629 5.781 1 95.38 204 CYS A O 1
ATOM 1702 N N . ASP A 1 205 ? -15.836 7.543 3.711 1 96.5 205 ASP A N 1
ATOM 1703 C CA . ASP A 1 205 ? -17.031 6.875 3.199 1 96.5 205 ASP A CA 1
ATOM 1704 C C . ASP A 1 205 ? -16.891 5.355 3.291 1 96.5 205 ASP A C 1
ATOM 1706 O O . ASP A 1 205 ? -17.859 4.652 3.547 1 96.5 205 ASP A O 1
ATOM 1710 N N . PHE A 1 206 ? -15.766 4.844 3.039 1 97.5 206 PHE A N 1
ATOM 1711 C CA . PHE A 1 206 ? -15.531 3.41 3.156 1 97.5 206 PHE A CA 1
ATOM 1712 C C . PHE A 1 206 ? -15.711 2.947 4.598 1 97.5 206 PHE A C 1
ATOM 1714 O O . PHE A 1 206 ? -16.328 1.915 4.852 1 97.5 206 PHE A O 1
ATOM 1721 N N . ALA A 1 207 ? -15.086 3.668 5.523 1 95.19 207 ALA A N 1
ATOM 1722 C CA . ALA A 1 207 ? -15.25 3.328 6.934 1 95.19 207 ALA A CA 1
ATOM 1723 C C . ALA A 1 207 ? -16.719 3.291 7.32 1 95.19 207 ALA A C 1
ATOM 1725 O O . ALA A 1 207 ? -17.172 2.379 8.023 1 95.19 207 ALA A O 1
ATOM 1726 N N . VAL A 1 208 ? -17.469 4.297 6.867 1 95.75 208 VAL A N 1
ATOM 1727 C CA . VAL A 1 208 ? -18.906 4.359 7.129 1 95.75 208 VAL A CA 1
ATOM 1728 C C . VAL A 1 208 ? -19.609 3.158 6.492 1 95.75 208 VAL A C 1
ATOM 1730 O O . VAL A 1 208 ? -20.484 2.551 7.102 1 95.75 208 VAL A O 1
ATOM 1733 N N . HIS A 1 209 ? -19.234 2.834 5.254 1 96.88 209 HIS A N 1
ATOM 1734 C CA . HIS A 1 209 ? -19.797 1.689 4.547 1 96.88 209 HIS A CA 1
ATOM 1735 C C . HIS A 1 209 ? -19.578 0.398 5.332 1 96.88 209 HIS A C 1
ATOM 1737 O O . HIS A 1 209 ? -20.516 -0.396 5.496 1 96.88 209 HIS A O 1
ATOM 1743 N N . ILE A 1 210 ? -18.391 0.15 5.824 1 96.5 210 ILE A N 1
ATOM 1744 C CA . ILE A 1 210 ? -18.078 -1.042 6.605 1 96.5 210 ILE A CA 1
ATOM 1745 C C . ILE A 1 210 ? -18.938 -1.065 7.875 1 96.5 210 ILE A C 1
ATOM 1747 O O . ILE A 1 210 ? -19.5 -2.1 8.227 1 96.5 210 ILE A O 1
ATOM 1751 N N . HIS A 1 211 ? -18.953 0.039 8.555 1 94.81 211 HIS A N 1
ATOM 1752 C CA . HIS A 1 211 ? -19.75 0.139 9.781 1 94.81 211 HIS A CA 1
ATOM 1753 C C . HIS A 1 211 ? -21.203 -0.217 9.531 1 94.81 211 HIS A C 1
ATOM 1755 O O . HIS A 1 211 ? -21.797 -0.998 10.281 1 94.81 211 HIS A O 1
ATOM 1761 N N . ASN A 1 212 ? -21.766 0.315 8.477 1 95.12 212 ASN A N 1
ATOM 1762 C CA . ASN A 1 212 ? -23.188 0.193 8.219 1 95.12 212 ASN A CA 1
ATOM 1763 C C . ASN A 1 212 ? -23.547 -1.185 7.664 1 95.12 212 ASN A C 1
ATOM 1765 O O . ASN A 1 212 ? -24.609 -1.725 7.969 1 95.12 212 ASN A O 1
ATOM 1769 N N . HIS A 1 213 ? -22.672 -1.786 6.926 1 96.19 213 HIS A N 1
ATOM 1770 C CA . HIS A 1 213 ? -23.109 -2.934 6.141 1 96.19 213 HIS A CA 1
ATOM 1771 C C . HIS A 1 213 ? -22.359 -4.195 6.539 1 96.19 213 HIS A C 1
ATOM 1773 O O . HIS A 1 213 ? -22.75 -5.305 6.168 1 96.19 213 HIS A O 1
ATOM 1779 N N . HIS A 1 214 ? -21.297 -4.051 7.363 1 95.75 214 HIS A N 1
ATOM 1780 C CA . HIS A 1 214 ? -20.484 -5.246 7.582 1 95.75 214 HIS A CA 1
ATOM 1781 C C . HIS A 1 214 ? -20.203 -5.453 9.062 1 95.75 214 HIS A C 1
ATOM 1783 O O . HIS A 1 214 ? -19.422 -6.324 9.438 1 95.75 214 HIS A O 1
ATOM 1789 N N . LEU A 1 215 ? -20.719 -4.656 9.906 1 94 215 LEU A N 1
ATOM 1790 C CA . LEU A 1 215 ? -20.609 -4.863 11.344 1 94 215 LEU A CA 1
ATOM 1791 C C . LEU A 1 215 ? -21.953 -5.289 11.93 1 94 215 LEU A C 1
ATOM 1793 O O . LEU A 1 215 ? -23 -4.77 11.539 1 94 215 LEU A O 1
ATOM 1797 N N . ILE A 1 216 ? -21.859 -6.219 12.75 1 90.81 216 ILE A N 1
ATOM 1798 C CA . ILE A 1 216 ? -23.047 -6.695 13.453 1 90.81 216 ILE A CA 1
ATOM 1799 C C . ILE A 1 216 ? -23.172 -5.988 14.797 1 90.81 216 ILE A C 1
ATOM 1801 O O . ILE A 1 216 ? -24.234 -5.465 15.133 1 90.81 216 ILE A O 1
ATOM 1805 N N . ASN A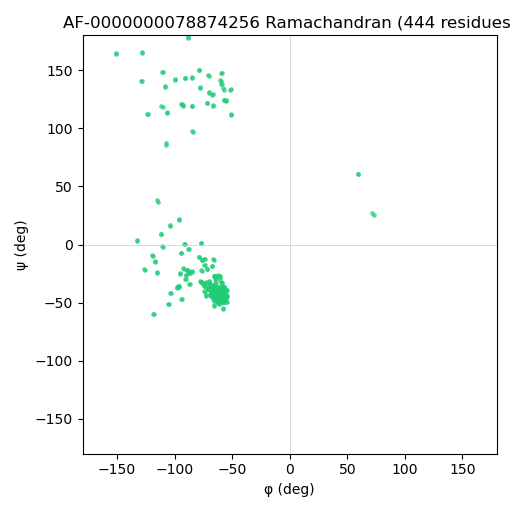 1 217 ? -22.031 -5.922 15.555 1 87.5 217 ASN A N 1
ATOM 1806 C CA . ASN A 1 217 ? -22.016 -5.281 16.859 1 87.5 217 ASN A CA 1
ATOM 1807 C C . ASN A 1 217 ? -21.812 -3.773 16.75 1 87.5 217 ASN A C 1
ATOM 1809 O O . ASN A 1 217 ? -20.688 -3.289 16.797 1 87.5 217 ASN A O 1
ATOM 1813 N N . LYS A 1 218 ? -22.938 -3.107 16.797 1 84.94 218 LYS A N 1
ATOM 1814 C CA . LYS A 1 218 ? -22.859 -1.656 16.656 1 84.94 218 LYS A CA 1
ATOM 1815 C C . LYS A 1 218 ? -22.562 -0.986 17.984 1 84.94 218 LYS A C 1
ATOM 1817 O O . LYS A 1 218 ? -22.953 -1.488 19.047 1 84.94 218 LYS A O 1
ATOM 1822 N N . VAL A 1 219 ? -21.781 0.047 17.891 1 86.81 219 VAL A N 1
ATOM 1823 C CA . VAL A 1 219 ? -21.484 0.837 19.078 1 86.81 219 VAL A CA 1
ATOM 1824 C C . VAL A 1 219 ? -22.734 1.601 19.516 1 86.81 219 VAL A C 1
ATOM 1826 O O . VAL A 1 219 ? -23.391 2.256 18.688 1 86.81 219 VAL A O 1
ATOM 1829 N N . PRO A 1 220 ? -23.016 1.482 20.781 1 86.19 220 PRO A N 1
ATOM 1830 C CA . PRO A 1 220 ? -24.172 2.234 21.266 1 86.19 220 PRO A CA 1
ATOM 1831 C C . PRO A 1 220 ? -24.031 3.74 21.062 1 86.19 220 PRO A C 1
ATOM 1833 O O . PRO A 1 220 ? -22.938 4.285 21.188 1 86.19 220 PRO A O 1
ATOM 1836 N N . LYS A 1 221 ? -25.141 4.395 20.688 1 85.75 221 LYS A N 1
ATOM 1837 C CA . LYS A 1 221 ? -25.156 5.82 20.359 1 85.75 221 LYS A CA 1
ATOM 1838 C C . LYS A 1 221 ? -24.609 6.652 21.531 1 85.75 221 LYS A C 1
ATOM 1840 O O . LYS A 1 221 ? -23.922 7.648 21.312 1 85.75 221 LYS A O 1
ATOM 1845 N N . GLU A 1 222 ? -24.938 6.27 22.719 1 85.31 222 GLU A N 1
ATOM 1846 C CA . GLU A 1 222 ? -24.5 7.008 23.891 1 85.31 222 GLU A CA 1
ATOM 1847 C C . GLU A 1 222 ? -22.984 7.059 23.984 1 85.31 222 GLU A C 1
ATOM 1849 O O . GLU A 1 222 ? -22.422 8.047 24.453 1 85.31 222 GLU A O 1
ATOM 1854 N N . ARG A 1 223 ? -22.344 6.043 23.531 1 83.25 223 ARG A N 1
ATOM 1855 C CA . ARG A 1 223 ? -20.891 5.965 23.547 1 83.25 223 ARG A CA 1
ATOM 1856 C C . ARG A 1 223 ? -20.281 6.832 22.453 1 83.25 223 ARG A C 1
ATOM 1858 O O . ARG A 1 223 ? -19.234 7.453 22.656 1 83.25 223 ARG A O 1
ATOM 1865 N N . ILE A 1 224 ? -20.953 6.961 21.391 1 77.62 224 ILE A N 1
ATOM 1866 C CA . ILE A 1 224 ? -20.469 7.781 20.281 1 77.62 224 ILE A CA 1
ATOM 1867 C C . ILE A 1 224 ? -20.531 9.258 20.672 1 77.62 224 ILE A C 1
ATOM 1869 O O . ILE A 1 224 ? -19.578 10.008 20.438 1 77.62 224 ILE A O 1
ATOM 1873 N N . MET B 1 1 ? 25.453 -9.281 23.797 1 42.19 1 MET B N 1
ATOM 1874 C CA . MET B 1 1 ? 24.016 -9.008 23.734 1 42.19 1 MET B CA 1
ATOM 1875 C C . MET B 1 1 ? 23.625 -8.492 22.359 1 42.19 1 MET B C 1
ATOM 1877 O O . MET B 1 1 ? 24.266 -7.59 21.812 1 42.19 1 MET B O 1
ATOM 1881 N N . SER B 1 2 ? 22.875 -9.352 21.484 1 58.66 2 SER B N 1
ATOM 1882 C CA . SER B 1 2 ? 22.688 -8.992 20.094 1 58.66 2 SER B CA 1
ATOM 1883 C C . SER B 1 2 ? 22.156 -7.574 19.953 1 58.66 2 SER B C 1
ATOM 1885 O O . SER B 1 2 ? 21.234 -7.176 20.672 1 58.66 2 SER B O 1
ATOM 1887 N N . VAL B 1 3 ? 22.922 -6.699 19.438 1 74.06 3 VAL B N 1
ATOM 1888 C CA . VAL B 1 3 ? 22.625 -5.281 19.234 1 74.06 3 VAL B CA 1
ATOM 1889 C C . VAL B 1 3 ? 21.359 -5.133 18.422 1 74.06 3 VAL B C 1
ATOM 1891 O O . VAL B 1 3 ? 21.141 -5.863 17.453 1 74.06 3 VAL B O 1
ATOM 1894 N N . VAL B 1 4 ? 20.453 -4.395 19.016 1 85.5 4 VAL B N 1
ATOM 1895 C CA . VAL B 1 4 ? 19.219 -4.094 18.281 1 85.5 4 VAL B CA 1
ATOM 1896 C C . VAL B 1 4 ? 19.547 -3.408 16.969 1 85.5 4 VAL B C 1
ATOM 1898 O O . VAL B 1 4 ? 20.359 -2.479 16.922 1 85.5 4 VAL B O 1
ATOM 1901 N N . GLU B 1 5 ? 19.078 -3.965 15.898 1 90.06 5 GLU B N 1
ATOM 1902 C CA . GLU B 1 5 ? 19.312 -3.377 14.578 1 90.06 5 GLU B CA 1
ATOM 1903 C C . GLU B 1 5 ? 18.797 -1.943 14.516 1 90.06 5 GLU B C 1
ATOM 1905 O O . GLU B 1 5 ? 17.656 -1.671 14.906 1 90.06 5 GLU B O 1
ATOM 1910 N N . PRO B 1 6 ? 19.562 -1.05 14.008 1 90.94 6 PRO B N 1
ATOM 1911 C CA . PRO B 1 6 ? 19.094 0.338 13.906 1 90.94 6 PRO B CA 1
ATOM 1912 C C . PRO B 1 6 ? 17.766 0.471 13.172 1 90.94 6 PRO B C 1
ATOM 1914 O O . PRO B 1 6 ? 16.906 1.265 13.57 1 90.94 6 PRO B O 1
ATOM 1917 N N . ILE B 1 7 ? 17.562 -0.26 12.156 1 93.06 7 ILE B N 1
ATOM 1918 C CA . ILE B 1 7 ? 16.359 -0.188 11.328 1 93.06 7 ILE B CA 1
ATOM 1919 C C . ILE B 1 7 ? 15.148 -0.641 12.141 1 93.06 7 ILE B C 1
ATOM 1921 O O . ILE B 1 7 ? 14 -0.371 11.766 1 93.06 7 ILE B O 1
ATOM 1925 N N . LEU B 1 8 ? 15.406 -1.274 13.328 1 92.19 8 LEU B N 1
ATOM 1926 C CA . LEU B 1 8 ? 14.328 -1.786 14.164 1 92.19 8 LEU B CA 1
ATOM 1927 C C . LEU B 1 8 ? 14.188 -0.965 15.438 1 92.19 8 LEU B C 1
ATOM 1929 O O . LEU B 1 8 ? 13.289 -1.209 16.25 1 92.19 8 LEU B O 1
ATOM 1933 N N . GLN B 1 9 ? 15.039 -0.013 15.578 1 90.19 9 GLN B N 1
ATOM 1934 C CA . GLN B 1 9 ? 15.016 0.818 16.781 1 90.19 9 GLN B CA 1
ATOM 1935 C C . GLN B 1 9 ? 13.891 1.849 16.703 1 90.19 9 GLN B C 1
ATOM 1937 O O . GLN B 1 9 ? 13.695 2.488 15.672 1 90.19 9 GLN B O 1
ATOM 1942 N N . GLU B 1 10 ? 13.203 1.952 17.812 1 86.12 10 GLU B N 1
ATOM 1943 C CA . GLU B 1 10 ? 12.078 2.881 17.891 1 86.12 10 GLU B CA 1
ATOM 1944 C C . GLU B 1 10 ? 12.484 4.277 17.438 1 86.12 10 GLU B C 1
ATOM 1946 O O . GLU B 1 10 ? 13.57 4.762 17.781 1 86.12 10 GLU B O 1
ATOM 1951 N N . ASN B 1 11 ? 11.672 4.855 16.594 1 79.94 11 ASN B N 1
ATOM 1952 C CA . ASN B 1 11 ? 11.844 6.203 16.062 1 79.94 11 ASN B CA 1
ATOM 1953 C C . ASN B 1 11 ? 10.633 7.082 16.359 1 79.94 11 ASN B C 1
ATOM 1955 O O . ASN B 1 11 ? 9.562 6.887 15.781 1 79.94 11 ASN B O 1
ATOM 1959 N N . LYS B 1 12 ? 10.82 8.047 17.188 1 73.81 12 LYS B N 1
ATOM 1960 C CA . LYS B 1 12 ? 9.719 8.914 17.578 1 73.81 12 LYS B CA 1
ATOM 1961 C C . LYS B 1 12 ? 9.305 9.836 16.438 1 73.81 12 LYS B C 1
ATOM 1963 O O . LYS B 1 12 ? 8.195 10.375 16.438 1 73.81 12 LYS B O 1
ATOM 1968 N N . ASP B 1 13 ? 10.172 10.023 15.547 1 70.75 13 ASP B N 1
ATOM 1969 C CA . ASP B 1 13 ? 9.922 10.93 14.43 1 70.75 13 ASP B CA 1
ATOM 1970 C C . ASP B 1 13 ? 9.422 10.164 13.211 1 70.75 13 ASP B C 1
ATOM 1972 O O . ASP B 1 13 ? 9.5 10.664 12.086 1 70.75 13 ASP B O 1
ATOM 1976 N N . ARG B 1 14 ? 8.93 9.078 13.453 1 65.75 14 ARG B N 1
ATOM 1977 C CA . ARG B 1 14 ? 8.617 8.188 12.344 1 65.75 14 ARG B CA 1
ATOM 1978 C C . ARG B 1 14 ? 7.34 8.617 11.641 1 65.75 14 ARG B C 1
ATOM 1980 O O . ARG B 1 14 ? 6.953 8.023 10.625 1 65.75 14 ARG B O 1
ATOM 1987 N N . PHE B 1 15 ? 6.754 9.68 12.094 1 70.75 15 PHE B N 1
ATOM 1988 C CA . PHE B 1 15 ? 5.445 10.031 11.562 1 70.75 15 PHE B CA 1
ATOM 1989 C C . PHE B 1 15 ? 5.574 11.023 10.406 1 70.75 15 PHE B C 1
ATOM 1991 O O . PHE B 1 15 ? 4.598 11.297 9.711 1 70.75 15 PHE B O 1
ATOM 1998 N N . VAL B 1 16 ? 6.812 11.445 10.273 1 81.12 16 VAL B N 1
ATOM 1999 C CA . VAL B 1 16 ? 7.047 12.383 9.18 1 81.12 16 VAL B CA 1
ATOM 2000 C C . VAL B 1 16 ? 8.211 11.891 8.32 1 81.12 16 VAL B C 1
ATOM 2002 O O . VAL B 1 16 ? 9.211 11.391 8.844 1 81.12 16 VAL B O 1
ATOM 2005 N N . ILE B 1 17 ? 8.125 12.039 7 1 88.69 17 ILE B N 1
ATOM 2006 C CA . ILE B 1 17 ? 9.102 11.438 6.102 1 88.69 17 ILE B CA 1
ATOM 2007 C C . ILE B 1 17 ? 10.258 12.406 5.867 1 88.69 17 ILE B C 1
ATOM 2009 O O . ILE B 1 17 ? 11.398 11.984 5.641 1 88.69 17 ILE B O 1
ATOM 2013 N N . PHE B 1 18 ? 9.977 13.734 6.004 1 88.31 18 PHE B N 1
ATOM 2014 C CA . PHE B 1 18 ? 11.07 14.68 5.809 1 88.31 18 PHE B CA 1
ATOM 2015 C C . PHE B 1 18 ? 11.633 15.141 7.148 1 88.31 18 PHE B C 1
ATOM 2017 O O . PHE B 1 18 ? 10.883 15.336 8.109 1 88.31 18 PHE B O 1
ATOM 2024 N N . PRO B 1 19 ? 12.938 15.336 7.297 1 89.62 19 PRO B N 1
ATOM 2025 C CA . PRO B 1 19 ? 13.906 15.164 6.211 1 89.62 19 PRO B CA 1
ATOM 2026 C C . PRO B 1 19 ? 14.258 13.695 5.957 1 89.62 19 PRO B C 1
ATOM 2028 O O . PRO B 1 19 ? 14.242 12.883 6.887 1 89.62 19 PRO B O 1
ATOM 2031 N N . ILE B 1 20 ? 14.57 13.453 4.711 1 93.19 20 ILE B N 1
ATOM 2032 C CA . ILE B 1 20 ? 15 12.102 4.359 1 93.19 20 ILE B CA 1
ATOM 2033 C C . ILE B 1 20 ? 16.328 11.797 5.027 1 93.19 20 ILE B C 1
ATOM 2035 O O . ILE B 1 20 ? 17.281 12.57 4.914 1 93.19 20 ILE B O 1
ATOM 2039 N N . LYS B 1 21 ? 16.406 10.695 5.695 1 93.5 21 LYS B N 1
ATOM 2040 C CA . LYS B 1 21 ? 17.609 10.289 6.402 1 93.5 21 LYS B CA 1
ATOM 2041 C C . LYS B 1 21 ? 18.359 9.195 5.645 1 93.5 21 LYS B C 1
ATOM 2043 O O . LYS B 1 21 ? 19.578 9.203 5.562 1 93.5 21 LYS B O 1
ATOM 2048 N N . HIS B 1 22 ? 17.641 8.266 5.121 1 96.06 22 HIS B N 1
ATOM 2049 C CA . HIS B 1 22 ? 18.203 7.164 4.352 1 96.06 22 HIS B CA 1
ATOM 2050 C C . HIS B 1 22 ? 17.906 7.316 2.865 1 96.06 22 HIS B C 1
ATOM 2052 O O . HIS B 1 22 ? 17.031 6.625 2.332 1 96.06 22 HIS B O 1
ATOM 2058 N N . HIS B 1 23 ? 18.75 8.039 2.215 1 97.38 23 HIS B N 1
ATOM 2059 C CA . HIS B 1 23 ? 18.547 8.406 0.819 1 97.38 23 HIS B CA 1
ATOM 2060 C C . HIS B 1 23 ? 18.594 7.184 -0.088 1 97.38 23 HIS B C 1
ATOM 2062 O O . HIS B 1 23 ? 17.906 7.129 -1.103 1 97.38 23 HIS B O 1
ATOM 2068 N N . ASP B 1 24 ? 19.453 6.254 0.237 1 97.88 24 ASP B N 1
ATOM 2069 C CA . ASP B 1 24 ? 19.531 5.035 -0.56 1 97.88 24 ASP B CA 1
ATOM 2070 C C . ASP B 1 24 ? 18.219 4.262 -0.532 1 97.88 24 ASP B C 1
ATOM 2072 O O . ASP B 1 24 ? 17.766 3.771 -1.566 1 97.88 24 ASP B O 1
ATOM 2076 N N . ILE B 1 25 ? 17.562 4.176 0.641 1 97.75 25 ILE B N 1
ATOM 2077 C CA . ILE B 1 25 ? 16.281 3.488 0.767 1 97.75 25 ILE B CA 1
ATOM 2078 C C . ILE B 1 25 ? 15.188 4.297 0.068 1 97.75 25 ILE B C 1
ATOM 2080 O O . ILE B 1 25 ? 14.32 3.73 -0.604 1 97.75 25 ILE B O 1
ATOM 2084 N N . TRP B 1 26 ? 15.281 5.562 0.195 1 97.75 26 TRP B N 1
ATOM 2085 C CA . TRP B 1 26 ? 14.32 6.445 -0.453 1 97.75 26 TRP B CA 1
ATOM 2086 C C . TRP B 1 26 ? 14.344 6.262 -1.967 1 97.75 26 TRP B C 1
ATOM 2088 O O . TRP B 1 26 ? 13.297 6.234 -2.611 1 97.75 26 TRP B O 1
ATOM 2098 N N . GLU B 1 27 ? 15.516 6.16 -2.518 1 97.88 27 GLU B N 1
ATOM 2099 C CA . GLU B 1 27 ? 15.648 5.949 -3.955 1 97.88 27 GLU B CA 1
ATOM 2100 C C . GLU B 1 27 ? 14.969 4.656 -4.391 1 97.88 27 GLU B C 1
ATOM 2102 O O . GLU B 1 27 ? 14.367 4.594 -5.461 1 97.88 27 GLU B O 1
ATOM 2107 N N . TRP B 1 28 ? 15.094 3.654 -3.557 1 97.88 28 TRP B N 1
ATOM 2108 C CA . TRP B 1 28 ? 14.406 2.4 -3.848 1 97.88 28 TRP B CA 1
ATOM 2109 C C . TRP B 1 28 ? 12.891 2.6 -3.861 1 97.88 28 TRP B C 1
ATOM 2111 O O . TRP B 1 28 ? 12.195 2.07 -4.73 1 97.88 28 TRP B O 1
ATOM 2121 N N . TYR B 1 29 ? 12.406 3.363 -2.922 1 9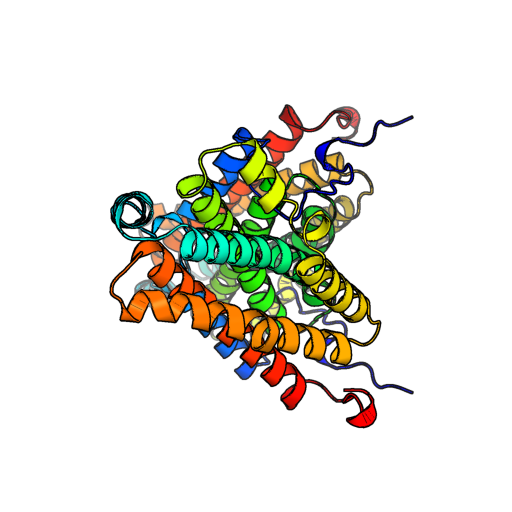7.88 29 TYR B N 1
ATOM 2122 C CA . TYR B 1 29 ? 10.984 3.664 -2.869 1 97.88 29 TYR B CA 1
ATOM 2123 C C . TYR B 1 29 ? 10.523 4.379 -4.137 1 97.88 29 TYR B C 1
ATOM 2125 O O . TYR B 1 29 ? 9.539 3.982 -4.762 1 97.88 29 TYR B O 1
ATOM 2133 N N . LYS B 1 30 ? 11.258 5.324 -4.516 1 97.69 30 LYS B N 1
ATOM 2134 C CA . LYS B 1 30 ? 10.875 6.113 -5.684 1 97.69 30 LYS B CA 1
ATOM 2135 C C . LYS B 1 30 ? 10.938 5.277 -6.957 1 97.69 30 LYS B C 1
ATOM 2137 O O . LYS B 1 30 ? 10.125 5.465 -7.867 1 97.69 30 LYS B O 1
ATOM 2142 N N . LYS B 1 31 ? 11.891 4.406 -7.004 1 96.69 31 LYS B N 1
ATOM 2143 C CA . LYS B 1 31 ? 11.969 3.486 -8.133 1 96.69 31 LYS B CA 1
ATOM 2144 C C . LYS B 1 31 ? 10.719 2.617 -8.227 1 96.69 31 LYS B C 1
ATOM 2146 O O . LYS B 1 31 ? 10.164 2.422 -9.312 1 96.69 31 LYS B O 1
ATOM 2151 N N . MET B 1 32 ? 10.289 2.133 -7.117 1 96.38 32 MET B N 1
ATOM 2152 C CA . MET B 1 32 ? 9.102 1.287 -7.098 1 96.38 32 MET B CA 1
ATOM 2153 C C . MET B 1 32 ? 7.852 2.096 -7.438 1 96.38 32 MET B C 1
ATOM 2155 O O . MET B 1 32 ? 6.992 1.632 -8.188 1 96.38 32 MET B O 1
ATOM 2159 N N . GLU B 1 33 ? 7.762 3.26 -6.848 1 96.62 33 GLU B N 1
ATOM 2160 C CA . GLU B 1 33 ? 6.617 4.133 -7.086 1 96.62 33 GLU B CA 1
ATOM 2161 C C . GLU B 1 33 ? 6.461 4.441 -8.57 1 96.62 33 GLU B C 1
ATOM 2163 O O . GLU B 1 33 ? 5.344 4.477 -9.086 1 96.62 33 GLU B O 1
ATOM 2168 N N . ALA B 1 34 ? 7.551 4.59 -9.289 1 95 34 ALA B N 1
ATOM 2169 C CA . ALA B 1 34 ? 7.547 4.938 -10.703 1 95 34 ALA B CA 1
ATOM 2170 C C . ALA B 1 34 ? 7.129 3.746 -11.562 1 95 34 ALA B C 1
ATOM 2172 O O . ALA B 1 34 ? 6.805 3.904 -12.742 1 95 34 ALA B O 1
ATOM 2173 N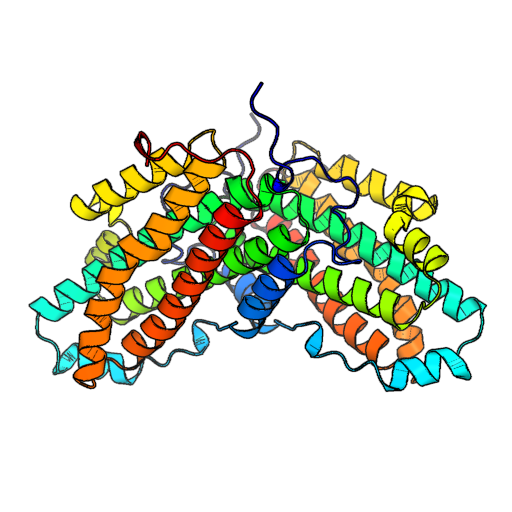 N . SER B 1 35 ? 7.086 2.578 -10.984 1 94.88 35 SER B N 1
ATOM 2174 C CA . SER B 1 35 ? 6.801 1.363 -11.742 1 94.88 35 SER B CA 1
ATOM 2175 C C . SER B 1 35 ? 5.375 0.88 -11.5 1 94.88 35 SER B C 1
ATOM 2177 O O . SER B 1 35 ? 5.043 -0.267 -11.805 1 94.88 35 SER B O 1
ATOM 2179 N N . PHE B 1 36 ? 4.551 1.727 -10.969 1 96.62 36 PHE B N 1
ATOM 2180 C CA . PHE B 1 36 ? 3.174 1.376 -10.648 1 96.62 36 PHE B CA 1
ATOM 2181 C C . PHE B 1 36 ? 2.422 0.921 -11.891 1 96.62 36 PHE B C 1
ATOM 2183 O O . PHE B 1 36 ? 2.604 1.483 -12.969 1 96.62 36 PHE B O 1
ATOM 2190 N N . TRP B 1 37 ? 1.651 -0.069 -11.805 1 97.88 37 TRP B N 1
ATOM 2191 C CA . TRP B 1 37 ? 0.74 -0.555 -12.828 1 97.88 37 TRP B CA 1
ATOM 2192 C C . TRP B 1 37 ? -0.468 -1.246 -12.203 1 97.88 37 TRP B C 1
ATOM 2194 O O . TRP B 1 37 ? -0.498 -1.485 -11 1 97.88 37 TRP B O 1
ATOM 2204 N N . THR B 1 38 ? -1.579 -1.482 -12.9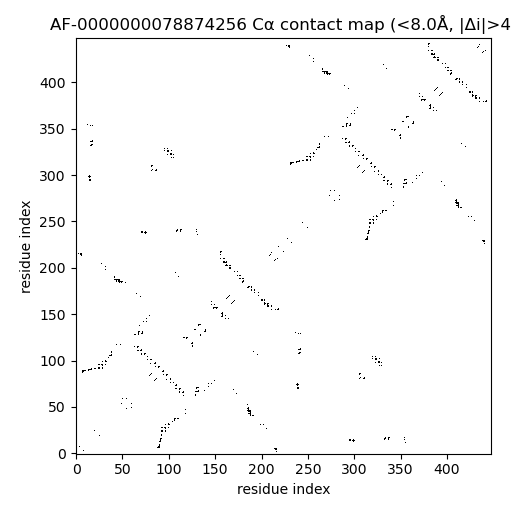61 1 97.69 38 THR B N 1
ATOM 2205 C CA . THR B 1 38 ? -2.771 -2.168 -12.484 1 97.69 38 THR B CA 1
ATOM 2206 C C . THR B 1 38 ? -3.162 -3.305 -13.422 1 97.69 38 THR B C 1
ATOM 2208 O O . THR B 1 38 ? -2.645 -3.4 -14.539 1 97.69 38 THR B O 1
ATOM 2211 N N . ALA B 1 39 ? -4.008 -4.156 -12.977 1 96.94 39 ALA B N 1
ATOM 2212 C CA . ALA B 1 39 ? -4.469 -5.301 -13.75 1 96.94 39 ALA B CA 1
ATOM 2213 C C . ALA B 1 39 ? -5.203 -4.848 -15.016 1 96.94 39 ALA B C 1
ATOM 2215 O O . ALA B 1 39 ? -5.188 -5.539 -16.031 1 96.94 39 ALA B O 1
ATOM 2216 N N . GLU B 1 40 ? -5.773 -3.678 -14.969 1 95.88 40 GLU B N 1
ATOM 2217 C CA . GLU B 1 40 ? -6.57 -3.148 -16.078 1 95.88 40 GLU B CA 1
ATOM 2218 C C . GLU B 1 40 ? -5.699 -2.855 -17.297 1 95.88 40 GLU B C 1
ATOM 2220 O O . GLU B 1 40 ? -6.207 -2.721 -18.406 1 95.88 40 GLU B O 1
ATOM 2225 N N . GLU B 1 41 ? -4.441 -2.752 -17.078 1 95.94 41 GLU B N 1
ATOM 2226 C CA . GLU B 1 41 ? -3.521 -2.453 -18.172 1 95.94 41 GLU B CA 1
ATOM 2227 C C . GLU B 1 41 ? -3.234 -3.695 -19.016 1 95.94 41 GLU B C 1
ATOM 2229 O O . GLU B 1 41 ? -2.656 -3.602 -20.094 1 95.94 41 GLU B O 1
ATOM 2234 N N . ILE B 1 42 ? -3.629 -4.875 -18.594 1 97.12 42 ILE B N 1
ATOM 2235 C CA . ILE B 1 42 ? -3.342 -6.145 -19.25 1 97.12 42 ILE B CA 1
ATOM 2236 C C . ILE B 1 42 ? -4.48 -6.492 -20.203 1 97.12 42 ILE B C 1
ATOM 2238 O O . ILE B 1 42 ? -5.629 -6.641 -19.781 1 97.12 42 ILE B O 1
ATOM 2242 N N . ASP B 1 43 ? -4.164 -6.621 -21.438 1 97.06 43 ASP B N 1
ATOM 2243 C CA . ASP B 1 43 ? -5.125 -7.035 -22.453 1 97.06 43 ASP B CA 1
ATOM 2244 C C . ASP B 1 43 ? -5.07 -8.547 -22.688 1 97.06 43 ASP B C 1
ATOM 2246 O O . ASP B 1 43 ? -4.051 -9.07 -23.141 1 97.06 43 ASP B O 1
ATOM 2250 N N . LEU B 1 44 ? -6.172 -9.227 -22.484 1 97.06 44 LEU B N 1
ATOM 2251 C CA . LEU B 1 44 ? -6.168 -10.68 -22.547 1 97.06 44 LEU B CA 1
ATOM 2252 C C . LEU B 1 44 ? -6.961 -11.18 -23.75 1 97.06 44 LEU B C 1
ATOM 2254 O O . LEU B 1 44 ? -7.191 -12.383 -23.875 1 97.06 44 LEU B O 1
ATOM 2258 N N . HIS B 1 45 ? -7.32 -10.258 -24.562 1 96.25 45 HIS B N 1
ATOM 2259 C CA . HIS B 1 45 ? -8.172 -10.633 -25.688 1 96.25 45 HIS B CA 1
ATOM 2260 C C . HIS B 1 45 ? -7.512 -11.695 -26.547 1 96.25 45 HIS B C 1
ATOM 2262 O O . HIS B 1 45 ? -8.109 -12.742 -26.828 1 96.25 45 HIS B O 1
ATOM 2268 N N . GLN B 1 46 ? -6.336 -11.477 -27.047 1 96.94 46 GLN B N 1
ATOM 2269 C CA . GLN B 1 46 ? -5.621 -12.43 -27.891 1 96.94 46 GLN B CA 1
ATOM 2270 C C . GLN B 1 46 ? -5.289 -13.711 -27.141 1 96.94 46 GLN B C 1
ATOM 2272 O O . GLN B 1 46 ? -5.199 -14.781 -27.719 1 96.94 46 GLN B O 1
ATOM 2277 N N . ASP B 1 47 ? -5.094 -13.641 -25.844 1 98.06 47 ASP B N 1
ATOM 2278 C CA . ASP B 1 47 ? -4.762 -14.805 -25.016 1 98.06 47 ASP B CA 1
ATOM 2279 C C . ASP B 1 47 ? -5.859 -15.867 -25.094 1 98.06 47 ASP B C 1
ATOM 2281 O O . ASP B 1 47 ? -5.574 -17.062 -25.078 1 98.06 47 ASP B O 1
ATOM 2285 N N . ILE B 1 48 ? -7.047 -15.438 -25.141 1 96.88 48 ILE B N 1
ATOM 2286 C CA . ILE B 1 48 ? -8.164 -16.375 -25.203 1 96.88 48 ILE B CA 1
ATOM 2287 C C . ILE B 1 48 ? -8.086 -17.188 -26.484 1 96.88 48 ILE B C 1
ATOM 2289 O O . ILE B 1 48 ? -8.273 -18.406 -26.469 1 96.88 48 ILE B O 1
ATOM 2293 N N . THR B 1 49 ? -7.832 -16.516 -27.531 1 97.31 49 THR B N 1
ATOM 2294 C CA . THR B 1 49 ? -7.688 -17.219 -28.812 1 97.31 49 THR B CA 1
ATOM 2295 C C . THR B 1 49 ? -6.512 -18.188 -28.766 1 97.31 49 THR B C 1
ATOM 2297 O O . THR B 1 49 ? -6.652 -19.359 -29.141 1 97.31 49 THR B O 1
ATOM 2300 N N . ASP B 1 50 ? -5.367 -17.75 -28.328 1 97.81 50 ASP B N 1
ATOM 2301 C CA . ASP B 1 50 ? -4.191 -18.609 -28.234 1 97.81 50 ASP B CA 1
ATOM 2302 C C . ASP B 1 50 ? -4.453 -19.812 -27.328 1 97.81 50 ASP B C 1
ATOM 2304 O O . ASP B 1 50 ? -4.09 -20.938 -27.672 1 97.81 50 ASP B O 1
ATOM 2308 N N . TRP B 1 51 ? -5.059 -19.562 -26.188 1 97.56 51 TRP B N 1
ATOM 2309 C CA . TRP B 1 51 ? -5.367 -20.594 -25.203 1 97.56 51 TRP B CA 1
ATOM 2310 C C . TRP B 1 51 ? -6.223 -21.703 -25.812 1 97.56 51 TRP B C 1
ATOM 2312 O O . TRP B 1 51 ? -5.984 -22.891 -25.578 1 97.56 51 TRP B O 1
ATOM 2322 N N . ASN B 1 52 ? -7.121 -21.328 -26.672 1 96.56 52 ASN B N 1
ATOM 2323 C CA . ASN B 1 52 ? -8.102 -22.281 -27.188 1 96.56 52 ASN B CA 1
ATOM 2324 C C . ASN B 1 52 ? -7.609 -22.938 -28.469 1 96.56 52 ASN B C 1
ATOM 2326 O O . ASN B 1 52 ? -8.039 -24.031 -28.812 1 96.56 52 ASN B O 1
ATOM 2330 N N . THR B 1 53 ? -6.676 -22.328 -29.141 1 97.25 53 THR B N 1
ATOM 2331 C CA . THR B 1 53 ? -6.445 -22.828 -30.5 1 97.25 53 THR B CA 1
ATOM 2332 C C . THR B 1 53 ? -4.98 -23.188 -30.703 1 97.25 53 THR B C 1
ATOM 2334 O O . THR B 1 53 ? -4.641 -23.938 -31.625 1 97.25 53 THR B O 1
ATOM 2337 N N . LYS B 1 54 ? -4.113 -22.641 -29.906 1 97.06 54 LYS B N 1
ATOM 2338 C CA . LYS B 1 54 ? -2.703 -22.797 -30.25 1 97.06 54 LYS B CA 1
ATOM 2339 C C . LYS B 1 54 ? -1.967 -23.625 -29.188 1 97.06 54 LYS B C 1
ATOM 2341 O O . LYS B 1 54 ? -0.897 -24.172 -29.469 1 97.06 54 LYS B O 1
ATOM 2346 N N . LEU B 1 55 ? -2.438 -23.672 -27.969 1 97 55 LEU B N 1
ATOM 2347 C CA . LEU B 1 55 ? -1.775 -24.406 -26.906 1 97 55 LEU B CA 1
ATOM 2348 C C . LEU B 1 55 ? -2.293 -25.844 -26.828 1 97 55 LEU B C 1
ATOM 2350 O O . LEU B 1 55 ? -3.488 -26.078 -27 1 97 55 LEU B O 1
ATOM 2354 N N . ASN B 1 56 ? -1.387 -26.766 -26.531 1 96.19 56 ASN B N 1
ATOM 2355 C CA . ASN B 1 56 ? -1.812 -28.141 -26.266 1 96.19 56 ASN B CA 1
ATOM 2356 C C . ASN B 1 56 ? -2.15 -28.359 -24.797 1 96.19 56 ASN B C 1
ATOM 2358 O O . ASN B 1 56 ? -1.97 -27.453 -23.984 1 96.19 56 ASN B O 1
ATOM 2362 N N . GLU B 1 57 ? -2.588 -29.562 -24.438 1 95.81 57 GLU B N 1
ATOM 2363 C CA . GLU B 1 57 ? -3.104 -29.828 -23.094 1 95.81 57 GLU B CA 1
ATOM 2364 C C . GLU B 1 57 ? -1.987 -29.797 -22.047 1 95.81 57 GLU B C 1
ATOM 2366 O O . GLU B 1 57 ? -2.205 -29.375 -20.922 1 95.81 57 GLU B O 1
ATOM 2371 N N . ASP B 1 58 ? -0.835 -30.188 -22.453 1 95.31 58 ASP B N 1
ATOM 2372 C CA . ASP B 1 58 ? 0.293 -30.188 -21.531 1 95.31 58 ASP B CA 1
ATOM 2373 C C . ASP B 1 58 ? 0.73 -28.75 -21.203 1 95.31 58 ASP B C 1
ATOM 2375 O O . ASP B 1 58 ? 1.067 -28.453 -20.047 1 95.31 58 ASP B O 1
ATOM 2379 N N . GLU B 1 59 ? 0.693 -27.891 -22.219 1 95 59 GLU B N 1
ATOM 2380 C CA . GLU B 1 59 ? 1.055 -26.484 -22.016 1 95 59 GLU B CA 1
ATOM 2381 C C . GLU B 1 59 ? 0.036 -25.781 -21.125 1 95 59 GLU B C 1
ATOM 2383 O O . GLU B 1 59 ? 0.409 -25.016 -20.234 1 95 59 GLU B O 1
ATOM 2388 N N . LYS B 1 60 ? -1.165 -26.094 -21.391 1 96.12 60 LYS B N 1
ATOM 2389 C CA . LYS B 1 60 ? -2.217 -25.516 -20.562 1 96.12 60 LYS B CA 1
ATOM 2390 C C . LYS B 1 60 ? -2.086 -25.969 -19.109 1 96.12 60 LYS B C 1
ATOM 2392 O O . LYS B 1 60 ? -2.219 -25.156 -18.188 1 96.12 60 LYS B O 1
ATOM 2397 N N . TYR B 1 61 ? -1.859 -27.25 -18.969 1 93.81 61 TYR B N 1
ATOM 2398 C CA . TYR B 1 61 ? -1.656 -27.797 -17.641 1 93.81 61 TYR B CA 1
ATOM 2399 C C . TYR B 1 61 ? -0.513 -27.078 -16.922 1 93.81 61 TYR B C 1
ATOM 2401 O O . TYR B 1 61 ? -0.645 -26.703 -15.758 1 93.81 61 TYR B O 1
ATOM 2409 N N . PHE B 1 62 ? 0.496 -26.938 -17.625 1 93.06 62 PHE B N 1
ATOM 2410 C CA . PHE B 1 62 ? 1.686 -26.281 -17.094 1 93.06 62 PHE B CA 1
ATOM 2411 C C . PHE B 1 62 ? 1.376 -24.859 -16.656 1 93.06 62 PHE B C 1
ATOM 2413 O O . PHE B 1 62 ? 1.688 -24.469 -15.523 1 93.06 62 PHE B O 1
ATOM 2420 N N . ILE B 1 63 ? 0.743 -24.062 -17.484 1 94.62 63 ILE B N 1
ATOM 2421 C CA . ILE B 1 63 ? 0.448 -22.656 -17.219 1 94.62 63 ILE B CA 1
ATOM 2422 C C . ILE B 1 63 ? -0.494 -22.547 -16.016 1 94.62 63 ILE B C 1
ATOM 2424 O O . ILE B 1 63 ? -0.273 -21.719 -15.117 1 94.62 63 ILE B O 1
ATOM 2428 N N . LYS B 1 64 ? -1.461 -23.359 -15.992 1 93.69 64 LYS B N 1
ATOM 2429 C CA . LYS B 1 64 ? -2.43 -23.328 -14.898 1 93.69 64 LYS B CA 1
ATOM 2430 C C . LYS B 1 64 ? -1.749 -23.578 -13.555 1 93.69 64 LYS B C 1
ATOM 2432 O O . LYS B 1 64 ? -2.043 -22.891 -12.57 1 93.69 64 LYS B O 1
ATOM 2437 N N . HIS B 1 65 ? -0.894 -24.453 -13.523 1 90.19 65 HIS B N 1
ATOM 2438 C CA . HIS B 1 65 ? -0.256 -24.828 -12.266 1 90.19 65 HIS B CA 1
ATOM 2439 C C . HIS B 1 65 ? 0.763 -23.781 -11.844 1 90.19 65 HIS B C 1
ATOM 2441 O O . HIS B 1 65 ? 0.932 -23.516 -10.648 1 90.19 65 HIS B O 1
ATOM 2447 N N . ILE B 1 66 ? 1.391 -23.203 -12.781 1 92.31 66 ILE B N 1
ATOM 2448 C CA . ILE B 1 66 ? 2.314 -22.109 -12.477 1 92.31 66 ILE B CA 1
ATOM 2449 C C . ILE B 1 66 ? 1.541 -20.922 -11.914 1 92.31 66 ILE B C 1
ATOM 2451 O O . ILE B 1 66 ? 1.955 -20.328 -10.922 1 92.31 66 ILE B O 1
ATOM 2455 N N . LEU B 1 67 ? 0.457 -20.641 -12.562 1 93.31 67 LEU B N 1
ATOM 2456 C CA . LEU B 1 67 ? -0.367 -19.516 -12.109 1 93.31 67 LEU B CA 1
ATOM 2457 C C . LEU B 1 67 ? -0.92 -19.781 -10.711 1 93.31 67 LEU B C 1
ATOM 2459 O O . LEU B 1 67 ? -0.979 -18.875 -9.883 1 93.31 67 LEU B O 1
ATOM 2463 N N . ALA B 1 68 ? -1.281 -20.969 -10.484 1 89.62 68 ALA B N 1
ATOM 2464 C CA . ALA B 1 68 ? -1.775 -21.344 -9.164 1 89.62 68 ALA B CA 1
ATOM 2465 C C . ALA B 1 68 ? -0.689 -21.188 -8.102 1 89.62 68 ALA B C 1
ATOM 2467 O O . ALA B 1 68 ? -0.957 -20.703 -6.996 1 89.62 68 ALA B O 1
ATOM 2468 N N . PHE B 1 69 ? 0.451 -21.609 -8.453 1 87.94 69 PHE B N 1
ATOM 2469 C CA . PHE B 1 69 ? 1.602 -21.453 -7.57 1 87.94 69 PHE B CA 1
ATOM 2470 C C . PHE B 1 69 ? 1.854 -19.984 -7.25 1 87.94 69 PHE B C 1
ATOM 2472 O O . PHE B 1 69 ? 2.066 -19.625 -6.094 1 87.94 69 PHE B O 1
ATOM 2479 N N . PHE B 1 70 ? 1.83 -19.125 -8.258 1 89.94 70 PHE B N 1
ATOM 2480 C CA . PHE B 1 70 ? 2.049 -17.703 -8.078 1 89.94 70 PHE B CA 1
ATOM 2481 C C . PHE B 1 70 ? 0.976 -17.094 -7.176 1 89.94 70 PHE B C 1
ATOM 2483 O O . PHE B 1 70 ? 1.286 -16.344 -6.246 1 89.94 70 PHE B O 1
ATOM 2490 N N . ALA B 1 71 ? -0.201 -17.406 -7.434 1 87.38 71 ALA B N 1
ATOM 2491 C CA . ALA B 1 71 ? -1.328 -16.844 -6.695 1 87.38 71 ALA B CA 1
ATOM 2492 C C . ALA B 1 71 ? -1.237 -17.172 -5.211 1 87.38 71 ALA B C 1
ATOM 2494 O O . ALA B 1 71 ? -1.433 -16.312 -4.355 1 87.38 71 ALA B O 1
ATOM 2495 N N . ALA B 1 72 ? -0.893 -18.344 -4.902 1 82.12 72 ALA B N 1
ATOM 2496 C CA . ALA B 1 72 ? -0.804 -18.797 -3.518 1 82.12 72 ALA B CA 1
ATOM 2497 C C . ALA B 1 72 ? 0.411 -18.203 -2.818 1 82.12 72 ALA B C 1
ATOM 2499 O O . ALA B 1 72 ? 0.307 -17.703 -1.691 1 82.12 72 ALA B O 1
ATOM 2500 N N . SER B 1 73 ? 1.52 -18.203 -3.5 1 82.69 73 SER B N 1
ATOM 2501 C CA . SER B 1 73 ? 2.783 -17.75 -2.92 1 82.69 73 SER B CA 1
ATOM 2502 C C . SER B 1 73 ? 2.771 -16.25 -2.654 1 82.69 73 SER B C 1
ATOM 2504 O O . SER B 1 73 ? 3.258 -15.797 -1.616 1 82.69 73 SER B O 1
ATOM 2506 N N . ASP B 1 74 ? 2.203 -15.516 -3.545 1 86.38 74 ASP B N 1
ATOM 2507 C CA . ASP B 1 74 ? 2.119 -14.07 -3.361 1 86.38 74 ASP B CA 1
ATOM 2508 C C . ASP B 1 74 ? 1.25 -13.727 -2.154 1 86.38 74 ASP B C 1
ATOM 2510 O O . ASP B 1 74 ? 1.503 -12.734 -1.468 1 86.38 74 ASP B O 1
ATOM 2514 N N . GLY B 1 75 ? 0.292 -14.523 -1.941 1 82 75 GLY B N 1
ATOM 2515 C CA . GLY B 1 75 ? -0.533 -14.32 -0.762 1 82 75 GLY B CA 1
ATOM 2516 C C . GLY B 1 75 ? 0.239 -14.461 0.538 1 82 75 GLY B C 1
ATOM 2517 O O . GLY B 1 75 ? 0.061 -13.656 1.457 1 82 75 GLY B O 1
ATOM 2518 N N . ILE B 1 76 ? 1.099 -15.398 0.561 1 79.81 76 ILE B N 1
ATOM 2519 C CA . ILE B 1 76 ? 1.909 -15.656 1.747 1 79.81 76 ILE B CA 1
ATOM 2520 C C . ILE B 1 76 ? 2.893 -14.5 1.957 1 79.81 76 ILE B C 1
ATOM 2522 O O . ILE B 1 76 ? 3.072 -14.031 3.08 1 79.81 76 ILE B O 1
ATOM 2526 N N . VAL B 1 77 ? 3.457 -14.07 0.885 1 82.31 77 VAL B N 1
ATOM 2527 C CA . VAL B 1 77 ? 4.418 -12.977 0.939 1 82.31 77 VAL B CA 1
ATOM 2528 C C . VAL B 1 77 ? 3.732 -11.711 1.454 1 82.31 77 VAL B C 1
ATOM 2530 O O . VAL B 1 77 ? 4.266 -11.016 2.322 1 82.31 77 VAL B O 1
ATOM 2533 N N . ASN B 1 78 ? 2.609 -11.445 0.965 1 83.75 78 ASN B N 1
ATOM 2534 C CA . ASN B 1 78 ? 1.875 -10.242 1.349 1 83.75 78 ASN B CA 1
ATOM 2535 C C . ASN B 1 78 ? 1.511 -10.258 2.83 1 83.75 78 ASN B C 1
ATOM 2537 O O . ASN B 1 78 ? 1.614 -9.234 3.51 1 83.75 78 ASN B O 1
ATOM 2541 N N . GLU B 1 79 ? 1.181 -11.367 3.291 1 77.94 79 GLU B N 1
ATOM 2542 C CA . GLU B 1 79 ? 0.849 -11.492 4.707 1 77.94 79 GLU B CA 1
ATOM 2543 C C . GLU B 1 79 ? 2.062 -11.203 5.586 1 77.94 79 GLU B C 1
ATOM 2545 O O . GLU B 1 79 ? 1.949 -10.523 6.609 1 77.94 79 GLU B O 1
ATOM 2550 N N . ASN B 1 80 ? 3.135 -11.703 5.172 1 80.62 80 ASN B N 1
ATOM 2551 C CA . ASN B 1 80 ? 4.371 -11.461 5.906 1 80.62 80 ASN B CA 1
ATOM 2552 C C . ASN B 1 80 ? 4.746 -9.977 5.898 1 80.62 80 ASN B C 1
ATOM 2554 O O . ASN B 1 80 ? 5.164 -9.438 6.926 1 80.62 80 ASN B O 1
ATOM 2558 N N . LEU B 1 81 ? 4.582 -9.398 4.785 1 84.25 81 LEU B N 1
ATOM 2559 C CA . LEU B 1 81 ? 4.906 -7.98 4.641 1 84.25 81 LEU B CA 1
ATOM 2560 C C . LEU B 1 81 ? 4.051 -7.129 5.566 1 84.25 81 LEU B C 1
ATOM 2562 O O . LEU B 1 81 ? 4.57 -6.289 6.305 1 84.25 81 LEU B O 1
ATOM 2566 N N . ALA B 1 82 ? 2.814 -7.402 5.566 1 77.81 82 ALA B N 1
ATOM 2567 C CA . ALA B 1 82 ? 1.857 -6.594 6.316 1 77.81 82 ALA B CA 1
ATOM 2568 C C . ALA B 1 82 ? 1.968 -6.867 7.816 1 77.81 82 ALA B C 1
ATOM 2570 O O . ALA B 1 82 ? 1.887 -5.941 8.625 1 77.81 82 ALA B O 1
ATOM 2571 N N . GLU B 1 83 ? 2.234 -8.062 8.203 1 76.81 83 GLU B N 1
ATOM 2572 C CA . GLU B 1 83 ? 2.168 -8.453 9.609 1 76.81 83 GLU B CA 1
ATOM 2573 C C . GLU B 1 83 ? 3.512 -8.25 10.305 1 76.81 83 GLU B C 1
ATOM 2575 O O . GLU B 1 83 ? 3.559 -7.957 11.5 1 76.81 83 GLU B O 1
ATOM 2580 N N . ASN B 1 84 ? 4.555 -8.367 9.523 1 80.75 84 ASN B N 1
ATOM 2581 C CA . ASN B 1 84 ? 5.855 -8.375 10.188 1 80.75 84 ASN B CA 1
ATOM 2582 C C . ASN B 1 84 ? 6.719 -7.199 9.734 1 80.75 84 ASN B C 1
ATOM 2584 O O . ASN B 1 84 ? 6.93 -6.254 10.5 1 80.75 84 ASN B O 1
ATOM 2588 N N . PHE B 1 85 ? 7.027 -7.082 8.523 1 83.81 85 PHE B N 1
ATOM 2589 C CA . PHE B 1 85 ? 8.055 -6.152 8.062 1 83.81 85 PHE B CA 1
ATOM 2590 C C . PHE B 1 85 ? 7.625 -4.711 8.305 1 83.81 85 PHE B C 1
ATOM 2592 O O . PHE B 1 85 ? 8.32 -3.961 8.992 1 83.81 85 PHE B O 1
ATOM 2599 N N . VAL B 1 86 ? 6.438 -4.375 7.832 1 81.94 86 VAL B N 1
ATOM 2600 C CA . VAL B 1 86 ? 6.004 -2.982 7.891 1 81.94 86 VAL B CA 1
ATOM 2601 C C . VAL B 1 86 ? 5.848 -2.551 9.352 1 81.94 86 VAL B C 1
ATOM 2603 O O . VAL B 1 86 ? 6.105 -1.395 9.688 1 81.94 86 VAL B O 1
ATOM 2606 N N . ASN B 1 87 ? 5.574 -3.463 10.203 1 82.06 87 ASN B N 1
ATOM 2607 C CA . ASN B 1 87 ? 5.32 -3.15 11.609 1 82.06 87 ASN B CA 1
ATOM 2608 C C . ASN B 1 87 ? 6.617 -3.068 12.406 1 82.06 87 ASN B C 1
ATOM 2610 O O . ASN B 1 87 ? 6.676 -2.393 13.438 1 82.06 87 ASN B O 1
ATOM 2614 N N . GLU B 1 88 ? 7.594 -3.699 11.906 1 87.12 88 GLU B N 1
ATOM 2615 C CA . GLU B 1 88 ? 8.812 -3.816 12.703 1 87.12 88 GLU B CA 1
ATOM 2616 C C . GLU B 1 88 ? 9.828 -2.748 12.32 1 87.12 88 GLU B C 1
ATOM 2618 O O . GLU B 1 88 ? 10.562 -2.246 13.172 1 87.12 88 GLU B O 1
ATOM 2623 N N . VAL B 1 89 ? 9.891 -2.424 11.055 1 90.94 89 VAL B N 1
ATOM 2624 C CA . VAL B 1 89 ? 10.898 -1.477 10.594 1 90.94 89 VAL B CA 1
ATOM 2625 C C . VAL B 1 89 ? 10.562 -0.075 11.094 1 90.94 89 VAL B C 1
ATOM 2627 O O . VAL B 1 89 ? 9.391 0.309 11.141 1 90.94 89 VAL B O 1
ATOM 2630 N N . GLN B 1 90 ? 11.617 0.695 11.398 1 90.81 90 GLN B N 1
ATOM 2631 C CA . GLN B 1 90 ? 11.406 2.01 12 1 90.81 90 GLN B CA 1
ATOM 2632 C C . GLN B 1 90 ? 11.922 3.119 11.086 1 90.81 90 GLN B C 1
ATOM 2634 O O . GLN B 1 90 ? 11.617 4.293 11.297 1 90.81 90 GLN B O 1
ATOM 2639 N N . TYR B 1 91 ? 12.719 2.74 10.07 1 93.12 91 TYR B N 1
ATOM 2640 C CA . TYR B 1 91 ? 13.062 3.725 9.047 1 93.12 91 TYR B CA 1
ATOM 2641 C C . TYR B 1 91 ? 11.828 4.125 8.242 1 93.12 91 TYR B C 1
ATOM 2643 O O . TYR B 1 91 ? 11.195 3.283 7.598 1 93.12 91 TYR B O 1
ATOM 2651 N N . ALA B 1 92 ? 11.5 5.406 8.281 1 91.25 92 ALA B N 1
ATOM 2652 C CA . ALA B 1 92 ? 10.32 5.887 7.566 1 91.25 92 ALA B CA 1
ATOM 2653 C C . ALA B 1 92 ? 10.398 5.531 6.086 1 91.25 92 ALA B C 1
ATOM 2655 O O . ALA B 1 92 ? 9.414 5.09 5.492 1 91.25 92 ALA B O 1
ATOM 2656 N N . GLU B 1 93 ? 11.586 5.688 5.5 1 95.12 93 GLU B N 1
ATOM 2657 C CA . GLU B 1 93 ? 11.773 5.398 4.078 1 95.12 93 GLU B CA 1
ATOM 2658 C C . GLU B 1 93 ? 11.484 3.932 3.773 1 95.12 93 GLU B C 1
ATOM 2660 O O . GLU B 1 93 ? 10.906 3.609 2.736 1 95.12 93 GLU B O 1
ATOM 2665 N N . ALA B 1 94 ? 11.875 3.084 4.672 1 95.12 94 ALA B N 1
ATOM 2666 C CA . ALA B 1 94 ? 11.617 1.657 4.492 1 95.12 94 ALA B CA 1
ATOM 2667 C C . ALA B 1 94 ? 10.125 1.354 4.594 1 95.12 94 ALA B C 1
ATOM 2669 O O . ALA B 1 94 ? 9.602 0.521 3.85 1 95.12 94 ALA B O 1
ATOM 2670 N N . LYS B 1 95 ? 9.453 1.996 5.496 1 92.62 95 LYS B N 1
ATOM 2671 C CA . LYS B 1 95 ? 8.016 1.823 5.629 1 92.62 95 LYS B CA 1
ATOM 2672 C C . LYS B 1 95 ? 7.289 2.238 4.352 1 92.62 95 LYS B C 1
ATOM 2674 O O . LYS B 1 95 ? 6.309 1.604 3.951 1 92.62 95 LYS B O 1
ATOM 2679 N N . PHE B 1 96 ? 7.762 3.309 3.779 1 94.75 96 PHE B N 1
ATOM 2680 C CA . PHE B 1 96 ? 7.195 3.758 2.516 1 94.75 96 PHE B CA 1
ATOM 2681 C C . PHE B 1 96 ? 7.348 2.688 1.441 1 94.75 96 PHE B C 1
ATOM 2683 O O . PHE B 1 96 ? 6.398 2.387 0.716 1 94.75 96 PHE B O 1
ATOM 2690 N N . PHE B 1 97 ? 8.555 2.145 1.36 1 96.69 97 PHE B N 1
ATOM 2691 C CA . PHE B 1 97 ? 8.797 1.106 0.367 1 96.69 97 PHE B CA 1
ATOM 2692 C C . PHE B 1 97 ? 7.883 -0.09 0.598 1 96.69 97 PHE B C 1
ATOM 2694 O O . PHE B 1 97 ? 7.223 -0.56 -0.331 1 96.69 97 PHE B O 1
ATOM 2701 N N . TYR B 1 98 ? 7.809 -0.564 1.821 1 94.88 98 TYR B N 1
ATOM 2702 C CA . TYR B 1 98 ? 7.012 -1.748 2.131 1 94.88 98 TYR B CA 1
ATOM 2703 C C . TYR B 1 98 ? 5.527 -1.476 1.932 1 94.88 98 TYR B C 1
ATOM 2705 O O . TYR B 1 98 ? 4.777 -2.363 1.52 1 94.88 98 TYR B O 1
ATOM 2713 N N . GLY B 1 99 ? 5.102 -0.31 2.293 1 93.44 99 GLY B N 1
ATOM 2714 C CA . GLY B 1 99 ? 3.727 0.057 2.004 1 93.44 99 GLY B CA 1
ATOM 2715 C C . GLY B 1 99 ? 3.377 -0.046 0.53 1 93.44 99 GLY B C 1
ATOM 2716 O O . GLY B 1 99 ? 2.322 -0.571 0.172 1 93.44 99 GLY B O 1
ATOM 2717 N N . PHE B 1 100 ? 4.262 0.464 -0.257 1 96.19 100 PHE B N 1
ATOM 2718 C CA . PHE B 1 100 ? 4.043 0.379 -1.696 1 96.19 100 PHE B CA 1
ATOM 2719 C C . PHE B 1 100 ? 4.094 -1.069 -2.166 1 96.19 100 PHE B C 1
ATOM 2721 O O . PHE B 1 100 ? 3.312 -1.473 -3.033 1 96.19 100 PHE B O 1
ATOM 2728 N N . GLN B 1 101 ? 4.992 -1.81 -1.648 1 95.62 101 GLN B N 1
ATOM 2729 C CA . GLN B 1 101 ? 5.105 -3.215 -2.023 1 95.62 101 GLN B CA 1
ATOM 2730 C C . GLN B 1 101 ? 3.826 -3.979 -1.686 1 95.62 101 GLN B C 1
ATOM 2732 O O . GLN B 1 101 ? 3.377 -4.82 -2.465 1 95.62 101 GLN B O 1
ATOM 2737 N N . ILE B 1 102 ? 3.299 -3.713 -0.546 1 93.31 102 ILE B N 1
ATOM 2738 C CA . ILE B 1 102 ? 2.064 -4.371 -0.137 1 93.31 102 ILE B CA 1
ATOM 2739 C C . ILE B 1 102 ? 0.973 -4.113 -1.173 1 93.31 102 ILE B C 1
ATOM 2741 O O . ILE B 1 102 ? 0.274 -5.039 -1.594 1 93.31 102 ILE B O 1
ATOM 2745 N N . MET B 1 103 ? 0.851 -2.932 -1.558 1 94.94 103 MET B N 1
ATOM 2746 C CA . MET B 1 103 ? -0.148 -2.568 -2.559 1 94.94 103 MET B CA 1
ATOM 2747 C C . MET B 1 103 ? 0.118 -3.287 -3.877 1 94.94 103 MET B C 1
ATOM 2749 O O . MET B 1 103 ? -0.805 -3.824 -4.492 1 94.94 103 MET B O 1
ATOM 2753 N N . MET B 1 104 ? 1.347 -3.338 -4.277 1 96.25 104 MET B N 1
ATOM 2754 C CA . MET B 1 104 ? 1.679 -4.004 -5.531 1 96.25 104 MET B CA 1
ATOM 2755 C C . MET B 1 104 ? 1.411 -5.504 -5.441 1 96.25 104 MET B C 1
ATOM 2757 O O . MET B 1 104 ? 1.006 -6.129 -6.422 1 96.25 104 MET B O 1
ATOM 2761 N N . GLU B 1 105 ? 1.685 -6.047 -4.289 1 94.56 105 GLU B N 1
ATOM 2762 C CA . GLU B 1 105 ? 1.369 -7.461 -4.105 1 94.56 105 GLU B CA 1
ATOM 2763 C C . GLU B 1 105 ? -0.118 -7.727 -4.324 1 94.56 105 GLU B C 1
ATOM 2765 O O . GLU B 1 105 ? -0.497 -8.789 -4.816 1 94.56 105 GLU B O 1
ATOM 2770 N N . ASN B 1 106 ? -0.894 -6.816 -3.887 1 93.94 106 ASN B N 1
ATOM 2771 C CA . ASN B 1 106 ? -2.322 -6.934 -4.156 1 93.94 106 ASN B CA 1
ATOM 2772 C C . ASN B 1 106 ? -2.609 -6.949 -5.656 1 93.94 106 ASN B C 1
ATOM 2774 O O . ASN B 1 106 ? -3.451 -7.719 -6.125 1 93.94 106 ASN B O 1
ATOM 2778 N N . ILE B 1 107 ? -1.938 -6.113 -6.355 1 96.44 107 ILE B N 1
ATOM 2779 C CA . ILE B 1 107 ? -2.115 -6.043 -7.801 1 96.44 107 ILE B CA 1
ATOM 2780 C C . ILE B 1 107 ? -1.661 -7.355 -8.445 1 96.44 107 ILE B C 1
ATOM 2782 O O . ILE B 1 107 ? -2.318 -7.871 -9.352 1 96.44 107 ILE B O 1
ATOM 2786 N N . HIS B 1 108 ? -0.512 -7.887 -7.961 1 96.31 108 HIS B N 1
ATOM 2787 C CA . HIS B 1 108 ? -0.062 -9.195 -8.43 1 96.31 108 HIS B CA 1
ATOM 2788 C C . HIS B 1 108 ? -1.143 -10.25 -8.234 1 96.31 108 HIS B C 1
ATOM 2790 O O . HIS B 1 108 ? -1.472 -10.992 -9.164 1 96.31 108 HIS B O 1
ATOM 2796 N N . SER B 1 109 ? -1.651 -10.25 -7.023 1 94.06 109 SER B N 1
ATOM 2797 C CA . SER B 1 109 ? -2.674 -11.227 -6.668 1 94.06 109 SER B CA 1
ATOM 2798 C C . SER B 1 109 ? -3.902 -11.094 -7.562 1 94.06 109 SER B C 1
ATOM 2800 O O . SER B 1 109 ? -4.445 -12.094 -8.039 1 94.06 109 SER B O 1
ATOM 2802 N N . GLU B 1 110 ? -4.355 -9.93 -7.746 1 95.25 110 GLU B N 1
ATOM 2803 C CA . GLU B 1 110 ? -5.484 -9.664 -8.633 1 95.25 110 GLU B CA 1
ATOM 2804 C C . GLU B 1 110 ? -5.195 -10.148 -10.055 1 95.25 110 GLU B C 1
ATOM 2806 O O . GLU B 1 110 ? -6.055 -10.75 -10.695 1 95.25 110 GLU B O 1
ATOM 2811 N N . THR B 1 111 ? -4.031 -9.883 -10.516 1 97.06 111 THR B N 1
ATOM 2812 C CA . THR B 1 111 ? -3.639 -10.242 -11.875 1 97.06 111 THR B CA 1
ATOM 2813 C C . THR B 1 111 ? -3.629 -11.758 -12.047 1 97.06 111 THR B C 1
ATOM 2815 O O . THR B 1 111 ? -4.211 -12.281 -13 1 97.06 111 THR B O 1
ATOM 2818 N N . TYR B 1 112 ? -3.004 -12.445 -11.109 1 95.25 112 TYR B N 1
ATOM 2819 C CA . TYR B 1 112 ? -2.984 -13.906 -11.188 1 95.25 112 TYR B CA 1
ATOM 2820 C C . TYR B 1 112 ? -4.398 -14.469 -11.18 1 95.25 112 TYR B C 1
ATOM 2822 O O . TYR B 1 112 ? -4.707 -15.398 -11.93 1 95.25 112 TYR B O 1
ATOM 2830 N N . SER B 1 113 ? -5.195 -13.906 -10.344 1 93.62 113 SER B N 1
ATOM 2831 C CA . SER B 1 113 ? -6.582 -14.352 -10.258 1 93.62 113 SER B CA 1
ATOM 2832 C C . SER B 1 113 ? -7.32 -14.117 -11.578 1 93.62 113 SER B C 1
ATOM 2834 O O . SER B 1 113 ? -8.078 -14.969 -12.023 1 93.62 113 SER B O 1
ATOM 2836 N N . LEU B 1 114 ? -7.078 -12.984 -12.133 1 94.62 114 LEU B N 1
ATOM 2837 C CA . LEU B 1 114 ? -7.699 -12.633 -13.406 1 94.62 114 LEU B CA 1
ATOM 2838 C C . LEU B 1 114 ? -7.273 -13.602 -14.508 1 94.62 114 LEU B C 1
ATOM 2840 O O . LEU B 1 114 ? -8.094 -14.023 -15.328 1 94.62 114 LEU B O 1
ATOM 2844 N N . LEU B 1 115 ? -6.027 -13.938 -14.555 1 96.88 115 LEU B N 1
ATOM 2845 C CA . LEU B 1 115 ? -5.5 -14.867 -15.547 1 96.88 115 LEU B CA 1
ATOM 2846 C C . LEU B 1 115 ? -6.152 -16.234 -15.414 1 96.88 115 LEU B C 1
ATOM 2848 O O . LEU B 1 115 ? -6.633 -16.797 -16.406 1 96.88 115 LEU B O 1
ATOM 2852 N N . ILE B 1 116 ? -6.219 -16.703 -14.195 1 94.94 116 ILE B N 1
ATOM 2853 C CA . ILE B 1 116 ? -6.809 -18.016 -13.945 1 94.94 116 ILE B CA 1
ATOM 2854 C C . ILE B 1 116 ? -8.289 -17.984 -14.312 1 94.94 116 ILE B C 1
ATOM 2856 O O . ILE B 1 116 ? -8.781 -18.891 -14.992 1 94.94 116 ILE B O 1
ATOM 2860 N N . ASP B 1 117 ? -8.93 -16.953 -13.914 1 93.88 117 ASP B N 1
ATOM 2861 C CA . ASP B 1 117 ? -10.359 -16.812 -14.188 1 93.88 117 ASP B CA 1
ATOM 2862 C C . ASP B 1 117 ? -10.633 -16.75 -15.688 1 93.88 117 ASP B C 1
ATOM 2864 O O . ASP B 1 117 ? -11.672 -17.219 -16.156 1 93.88 117 ASP B O 1
ATOM 2868 N N . THR B 1 118 ? -9.758 -16.125 -16.391 1 95.56 118 THR B N 1
ATOM 2869 C CA . THR B 1 118 ? -9.914 -15.93 -17.828 1 95.56 118 THR B CA 1
ATOM 2870 C C . THR B 1 118 ? -9.656 -17.234 -18.578 1 95.56 118 THR B C 1
ATOM 2872 O O . THR B 1 118 ? -10.391 -17.578 -19.5 1 95.56 118 THR B O 1
ATOM 2875 N N . TYR B 1 119 ? -8.672 -18.016 -18.219 1 96.5 119 TYR B N 1
ATOM 2876 C CA . TYR B 1 119 ? -8.227 -19.188 -18.969 1 96.5 119 TYR B CA 1
ATOM 2877 C C . TYR B 1 119 ? -9.023 -20.422 -18.578 1 96.5 119 TYR B C 1
ATOM 2879 O O . TYR B 1 119 ? -9.266 -21.312 -19.406 1 96.5 119 TYR B O 1
ATOM 2887 N N . VAL B 1 120 ? -9.383 -20.469 -17.328 1 94.81 120 VAL B N 1
ATOM 2888 C CA . VAL B 1 120 ? -10.039 -21.672 -16.812 1 94.81 120 VAL B CA 1
ATOM 2889 C C . VAL B 1 120 ? -11.523 -21.391 -16.594 1 94.81 120 VAL B C 1
ATOM 2891 O O . VAL B 1 120 ? -11.898 -20.641 -15.695 1 94.81 120 VAL B O 1
ATOM 2894 N N . LYS B 1 121 ? -12.344 -22.047 -17.344 1 92.25 121 LYS B N 1
ATOM 2895 C CA . LYS B 1 121 ? -13.781 -21.781 -17.297 1 92.25 121 LYS B CA 1
ATOM 2896 C C . LYS B 1 121 ? -14.492 -22.75 -16.359 1 92.25 121 LYS B C 1
ATOM 2898 O O . LYS B 1 121 ? -15.555 -22.438 -15.82 1 92.25 121 LYS B O 1
ATOM 2903 N N . ASP B 1 122 ? -13.898 -23.938 -16.141 1 94.06 122 ASP B N 1
ATOM 2904 C CA . ASP B 1 122 ? -14.477 -24.922 -15.234 1 94.06 122 ASP B CA 1
ATOM 2905 C C . ASP B 1 122 ? -14.336 -24.484 -13.781 1 94.06 122 ASP B C 1
ATOM 2907 O O . ASP B 1 122 ? -13.227 -24.375 -13.266 1 94.06 122 ASP B O 1
ATOM 2911 N N . GLU B 1 123 ? -15.391 -24.359 -13.109 1 92.12 123 GLU B N 1
ATOM 2912 C CA . GLU B 1 123 ? -15.414 -23.812 -11.75 1 92.12 123 GLU B CA 1
ATOM 2913 C C . GLU B 1 123 ? -14.742 -24.766 -10.766 1 92.12 123 GLU B C 1
ATOM 2915 O O . GLU B 1 123 ? -14.117 -24.328 -9.797 1 92.12 123 GLU B O 1
ATOM 2920 N N . VAL B 1 124 ? -14.914 -26 -10.977 1 93.75 124 VAL B N 1
ATOM 2921 C CA . VAL B 1 124 ? -14.305 -26.984 -10.094 1 93.75 124 VAL B CA 1
ATOM 2922 C C . VAL B 1 124 ? -12.781 -26.938 -10.227 1 93.75 124 VAL B C 1
ATOM 2924 O O . VAL B 1 124 ? -12.07 -26.969 -9.219 1 93.75 124 VAL B O 1
ATOM 2927 N N . GLU B 1 125 ? -12.336 -26.922 -11.422 1 93.38 125 GLU B N 1
ATOM 2928 C CA . GLU B 1 125 ? -10.898 -26.812 -11.664 1 93.38 125 GLU B CA 1
ATOM 2929 C C . GLU B 1 125 ? -10.336 -25.5 -11.109 1 93.38 125 GLU B C 1
ATOM 2931 O O . GLU B 1 125 ? -9.273 -25.484 -10.492 1 93.38 125 GLU B O 1
ATOM 2936 N N . LYS B 1 126 ? -11.078 -24.453 -11.367 1 91.31 126 LYS B N 1
ATOM 2937 C CA . LYS B 1 126 ? -10.672 -23.156 -10.859 1 91.31 126 LYS B CA 1
ATOM 2938 C C . LYS B 1 126 ? -10.523 -23.172 -9.336 1 91.31 126 LYS B C 1
ATOM 2940 O O . LYS B 1 126 ? -9.555 -22.641 -8.797 1 91.31 126 LYS B O 1
ATOM 2945 N N . ASP B 1 127 ? -11.391 -23.734 -8.719 1 90.31 127 ASP B N 1
ATOM 2946 C CA . ASP B 1 127 ? -11.375 -23.844 -7.262 1 90.31 127 ASP B CA 1
ATOM 2947 C C . ASP B 1 127 ? -10.141 -24.609 -6.781 1 90.31 127 ASP B C 1
ATOM 2949 O O . ASP B 1 127 ? -9.516 -24.234 -5.785 1 90.31 127 ASP B O 1
ATOM 2953 N N . LYS B 1 128 ? -9.852 -25.672 -7.434 1 90.12 128 LYS B N 1
ATOM 2954 C CA . LYS B 1 128 ? -8.664 -26.453 -7.098 1 90.12 128 LYS B CA 1
ATOM 2955 C C . LYS B 1 128 ? -7.395 -25.625 -7.242 1 90.12 128 LYS B C 1
ATOM 2957 O O . LYS B 1 128 ? -6.492 -25.703 -6.41 1 90.12 128 LYS B O 1
ATOM 2962 N N . LEU B 1 129 ? -7.363 -24.844 -8.297 1 90.56 129 LEU B N 1
ATOM 2963 C CA . LEU B 1 129 ? -6.191 -24.016 -8.555 1 90.56 129 LEU B CA 1
ATOM 2964 C C . LEU B 1 129 ? -6.039 -22.938 -7.48 1 90.56 129 LEU B C 1
ATOM 2966 O O . LEU B 1 129 ? -4.922 -22.641 -7.043 1 90.56 129 LEU B O 1
ATOM 2970 N N . PHE B 1 130 ? -7.141 -22.406 -6.992 1 87.38 130 PHE B N 1
ATOM 2971 C CA . PHE B 1 130 ? -7.102 -21.359 -5.973 1 87.38 130 PHE B CA 1
ATOM 2972 C C . PHE B 1 130 ? -6.781 -21.938 -4.605 1 87.38 130 PHE B C 1
ATOM 2974 O O . PHE B 1 130 ? -6.418 -21.219 -3.68 1 87.38 130 PHE B O 1
ATOM 2981 N N . HIS B 1 131 ? -6.867 -23.234 -4.531 1 87.56 131 HIS B N 1
ATOM 2982 C CA . HIS B 1 131 ? -6.496 -23.938 -3.307 1 87.56 131 HIS B CA 1
ATOM 2983 C C . HIS B 1 131 ? -5.277 -24.828 -3.531 1 87.56 131 HIS B C 1
ATOM 2985 O O . HIS B 1 131 ? -5.215 -25.938 -3.01 1 87.56 131 HIS B O 1
ATOM 2991 N N . ALA B 1 132 ? -4.453 -24.344 -4.289 1 83.88 132 ALA B N 1
ATOM 2992 C CA . ALA B 1 132 ? -3.311 -25.094 -4.785 1 83.88 132 ALA B CA 1
ATOM 2993 C C . ALA B 1 132 ? -2.439 -25.594 -3.637 1 83.88 132 ALA B C 1
ATOM 2995 O O . ALA B 1 132 ? -1.861 -26.688 -3.713 1 83.88 132 ALA B O 1
ATOM 2996 N N . ILE B 1 133 ? -2.273 -24.844 -2.617 1 81.69 133 ILE B N 1
ATOM 2997 C CA . ILE B 1 133 ? -1.431 -25.219 -1.485 1 81.69 133 ILE B CA 1
ATOM 2998 C C . ILE B 1 133 ? -1.928 -26.516 -0.878 1 81.69 133 ILE B C 1
ATOM 3000 O O . ILE B 1 133 ? -1.128 -27.359 -0.455 1 81.69 133 ILE B O 1
ATOM 3004 N N . GLU B 1 134 ? -3.154 -26.703 -0.923 1 84.62 134 GLU B N 1
ATOM 3005 C CA . GLU B 1 134 ? -3.742 -27.891 -0.332 1 84.62 134 GLU B CA 1
ATOM 3006 C C . GLU B 1 134 ? -3.795 -29.047 -1.341 1 84.62 134 GLU B C 1
ATOM 3008 O O . GLU B 1 134 ? -3.803 -30.219 -0.958 1 84.62 134 GLU B O 1
ATOM 3013 N N . VAL B 1 135 ? -3.758 -28.719 -2.561 1 85.69 135 VAL B N 1
ATOM 3014 C CA . VAL B 1 135 ? -4.043 -29.688 -3.605 1 85.69 135 VAL B CA 1
ATOM 3015 C C . VAL B 1 135 ? -2.734 -30.25 -4.164 1 85.69 135 VAL B C 1
ATOM 3017 O O . VAL B 1 135 ? -2.631 -31.438 -4.441 1 85.69 135 VAL B O 1
ATOM 3020 N N . PHE B 1 136 ? -1.71 -29.406 -4.293 1 87.88 136 PHE B N 1
ATOM 3021 C CA . PHE B 1 136 ? -0.476 -29.812 -4.945 1 87.88 136 PHE B CA 1
ATOM 3022 C C . PHE B 1 136 ? 0.661 -29.938 -3.938 1 87.88 136 PHE B C 1
ATOM 3024 O O . PHE B 1 136 ? 1.125 -28.922 -3.404 1 87.88 136 PHE B O 1
ATOM 3031 N N . PRO B 1 137 ? 1.191 -31.047 -3.795 1 89.75 137 PRO B N 1
ATOM 3032 C CA . PRO B 1 137 ? 2.205 -31.281 -2.764 1 89.75 137 PRO B CA 1
ATOM 3033 C C . PRO B 1 137 ? 3.441 -30.406 -2.943 1 89.75 137 PRO B C 1
ATOM 3035 O O . PRO B 1 137 ? 4.012 -29.922 -1.961 1 89.75 137 PRO B O 1
ATOM 3038 N N . ALA B 1 138 ? 3.869 -30.266 -4.172 1 85.25 138 ALA B N 1
ATOM 3039 C CA . ALA B 1 138 ? 5.059 -29.453 -4.422 1 85.25 138 ALA B CA 1
ATOM 3040 C C . ALA B 1 138 ? 4.84 -28.016 -3.979 1 85.25 138 ALA B C 1
ATOM 3042 O O . ALA B 1 138 ? 5.738 -27.391 -3.42 1 85.25 138 ALA B O 1
ATOM 3043 N N . ILE B 1 139 ? 3.646 -27.469 -4.211 1 84.75 139 ILE B N 1
ATOM 3044 C CA . ILE B 1 139 ? 3.316 -26.094 -3.818 1 84.75 139 ILE B CA 1
ATOM 3045 C C . ILE B 1 139 ? 3.193 -26.016 -2.299 1 84.75 139 ILE B C 1
ATOM 3047 O O . ILE B 1 139 ? 3.639 -25.047 -1.687 1 84.75 139 ILE B O 1
ATOM 3051 N N . LYS B 1 140 ? 2.662 -27 -1.734 1 88.31 140 LYS B N 1
ATOM 3052 C CA . LYS B 1 140 ? 2.533 -27.078 -0.282 1 88.31 140 LYS B CA 1
ATOM 3053 C C . LYS B 1 140 ? 3.902 -27.031 0.393 1 88.31 140 LYS B C 1
ATOM 3055 O O . LYS B 1 140 ? 4.094 -26.297 1.37 1 88.31 140 LYS B O 1
ATOM 3060 N N . ARG B 1 141 ? 4.82 -27.781 -0.12 1 89.62 141 ARG B N 1
ATOM 3061 C CA . ARG B 1 141 ? 6.16 -27.828 0.462 1 89.62 141 ARG B CA 1
ATOM 3062 C C . ARG B 1 141 ? 6.824 -26.453 0.406 1 89.62 141 ARG B C 1
ATOM 3064 O O . ARG B 1 141 ? 7.48 -26.031 1.361 1 89.62 141 ARG B O 1
ATOM 3071 N N . LYS B 1 142 ? 6.695 -25.781 -0.717 1 84.56 142 LYS B N 1
ATOM 3072 C CA . LYS B 1 142 ? 7.258 -24.453 -0.862 1 84.56 142 LYS B CA 1
ATOM 3073 C C . LYS B 1 142 ? 6.594 -23.469 0.102 1 84.56 142 LYS B C 1
ATOM 3075 O O . LYS B 1 142 ? 7.273 -22.625 0.71 1 84.56 142 LYS B O 1
ATOM 3080 N N . ALA B 1 143 ? 5.293 -23.547 0.175 1 83.62 143 ALA B N 1
ATOM 3081 C CA . ALA B 1 143 ? 4.547 -22.688 1.078 1 83.62 143 ALA B CA 1
ATOM 3082 C C . ALA B 1 143 ? 4.973 -22.906 2.527 1 83.62 143 ALA B C 1
ATOM 3084 O O . ALA B 1 143 ? 5.168 -21.938 3.273 1 83.62 143 ALA B O 1
ATOM 3085 N N . GLU B 1 144 ? 5.133 -24.109 2.898 1 87.38 144 GLU B N 1
ATOM 3086 C CA . GLU B 1 144 ? 5.539 -24.453 4.262 1 87.38 144 GLU B CA 1
ATOM 3087 C C . GLU B 1 144 ? 6.941 -23.938 4.562 1 87.38 144 GLU B C 1
ATOM 3089 O O . GLU B 1 144 ? 7.215 -23.469 5.672 1 87.38 144 GLU B O 1
ATOM 3094 N N . TRP B 1 145 ? 7.793 -24.125 3.609 1 87.69 145 TRP B N 1
ATOM 3095 C CA . TRP B 1 145 ? 9.133 -23.578 3.764 1 87.69 145 TRP B CA 1
ATOM 3096 C C . TRP B 1 145 ? 9.094 -22.062 4 1 87.69 145 TRP B C 1
ATOM 3098 O O . TRP B 1 145 ? 9.75 -21.562 4.906 1 87.69 145 TRP B O 1
ATOM 3108 N N . ALA B 1 146 ? 8.336 -21.344 3.156 1 83.62 146 ALA B N 1
ATOM 3109 C CA . ALA B 1 146 ? 8.211 -19.891 3.281 1 83.62 146 ALA B CA 1
ATOM 3110 C C . ALA B 1 146 ? 7.629 -19.516 4.637 1 83.62 146 ALA B C 1
ATOM 3112 O O . ALA B 1 146 ? 8.133 -18.609 5.301 1 83.62 146 ALA B O 1
ATOM 3113 N N . LEU B 1 147 ? 6.652 -20.203 5.086 1 83.62 147 LEU B N 1
ATOM 3114 C CA . LEU B 1 147 ? 5.984 -19.906 6.352 1 83.62 147 LEU B CA 1
ATOM 3115 C C . LEU B 1 147 ? 6.93 -20.125 7.527 1 83.62 147 LEU B C 1
ATOM 3117 O O . LEU B 1 147 ? 6.938 -19.344 8.477 1 83.62 147 LEU B O 1
ATOM 3121 N N . LYS B 1 148 ? 7.703 -21.156 7.465 1 86.19 148 LYS B N 1
ATOM 3122 C CA . LYS B 1 148 ? 8.664 -21.453 8.523 1 86.19 148 LYS B CA 1
ATOM 3123 C C . LYS B 1 148 ? 9.633 -20.297 8.742 1 86.19 148 LYS B C 1
ATOM 3125 O O . LYS B 1 148 ? 9.859 -19.875 9.875 1 86.19 148 LYS B O 1
ATOM 3130 N N . TRP B 1 149 ? 10.117 -19.75 7.73 1 84.38 149 TRP B N 1
ATOM 3131 C CA . TRP B 1 149 ? 11.188 -18.781 7.848 1 84.38 149 TRP B CA 1
ATOM 3132 C C . TRP B 1 149 ? 10.625 -17.375 8.055 1 84.38 149 TRP B C 1
ATOM 3134 O O . TRP B 1 149 ? 11.281 -16.516 8.656 1 84.38 149 TRP B O 1
ATOM 3144 N N . ILE B 1 150 ? 9.406 -17.156 7.617 1 78.06 150 ILE B N 1
ATOM 3145 C CA . ILE B 1 150 ? 8.805 -15.836 7.836 1 78.06 150 ILE B CA 1
ATOM 3146 C C . ILE B 1 150 ? 8.414 -15.688 9.305 1 78.06 150 ILE B C 1
ATOM 3148 O O . ILE B 1 150 ? 8.25 -14.57 9.805 1 78.06 150 ILE B O 1
ATOM 3152 N N . GLU B 1 151 ? 8.336 -16.797 9.984 1 81.94 151 GLU B N 1
ATOM 3153 C CA . GLU B 1 151 ? 7.984 -16.781 11.406 1 81.94 151 GLU B CA 1
ATOM 3154 C C . GLU B 1 151 ? 9.227 -16.703 12.281 1 81.94 151 GLU B C 1
ATOM 3156 O O . GLU B 1 151 ? 9.133 -16.625 13.508 1 81.94 151 GLU B O 1
ATOM 3161 N N . SER B 1 152 ? 10.367 -16.656 11.633 1 86.25 152 SER B N 1
ATOM 3162 C CA . SER B 1 152 ? 11.609 -16.562 12.391 1 86.25 152 SER B CA 1
ATOM 3163 C C . SER B 1 152 ? 11.625 -15.305 13.258 1 86.25 152 SER B C 1
ATOM 3165 O O . SER B 1 152 ? 11.148 -14.242 12.844 1 86.25 152 SER B O 1
ATOM 3167 N N . ASP B 1 153 ? 12.258 -15.32 14.414 1 86.25 153 ASP B N 1
ATOM 3168 C CA . ASP B 1 153 ? 12.414 -14.172 15.305 1 86.25 153 ASP B CA 1
ATOM 3169 C C . ASP B 1 153 ? 13.484 -13.211 14.781 1 86.25 153 ASP B C 1
ATOM 3171 O O . ASP B 1 153 ? 13.547 -12.055 15.203 1 86.25 153 ASP B O 1
ATOM 3175 N N . SER B 1 154 ? 14.32 -13.742 13.992 1 88.38 154 SER B N 1
ATOM 3176 C CA . SER B 1 154 ? 15.422 -12.945 13.453 1 88.38 154 SER B CA 1
ATOM 3177 C C . SER B 1 154 ? 14.984 -12.18 12.203 1 88.38 154 SER B C 1
ATOM 3179 O O . SER B 1 154 ? 14.68 -12.789 11.172 1 88.38 154 SER B O 1
ATOM 3181 N N . PHE B 1 155 ? 15.078 -10.852 12.328 1 91.12 155 PHE B N 1
ATOM 3182 C CA . PHE B 1 155 ? 14.758 -10.008 11.18 1 91.12 155 PHE B CA 1
ATOM 3183 C C . PHE B 1 155 ? 15.648 -10.344 9.992 1 91.12 155 PHE B C 1
ATOM 3185 O O . PHE B 1 155 ? 15.18 -10.398 8.852 1 91.12 155 PHE B O 1
ATOM 3192 N N . ALA B 1 156 ? 16.859 -10.602 10.266 1 91.94 156 ALA B N 1
ATOM 3193 C CA . ALA B 1 156 ? 17.828 -10.906 9.211 1 91.94 156 ALA B CA 1
ATOM 3194 C C . ALA B 1 156 ? 17.469 -12.203 8.492 1 91.94 156 ALA B C 1
ATOM 3196 O O . ALA B 1 156 ? 17.562 -12.289 7.27 1 91.94 156 ALA B O 1
ATOM 3197 N N . GLU B 1 157 ? 17.047 -13.172 9.219 1 90.62 157 GLU B N 1
ATOM 3198 C CA . GLU B 1 157 ? 16.656 -14.445 8.625 1 90.62 157 GLU B CA 1
ATOM 3199 C C . GLU B 1 157 ? 15.406 -14.289 7.762 1 90.62 157 GLU B C 1
ATOM 3201 O O . GLU B 1 157 ? 15.32 -14.859 6.676 1 90.62 157 GLU B O 1
ATOM 3206 N N . ARG B 1 158 ? 14.477 -13.523 8.305 1 90.75 158 ARG B N 1
ATOM 3207 C CA . ARG B 1 158 ? 13.258 -13.289 7.531 1 90.75 158 ARG B CA 1
ATOM 3208 C C . ARG B 1 158 ? 13.57 -12.562 6.227 1 90.75 158 ARG B C 1
ATOM 3210 O O . ARG B 1 158 ? 12.969 -12.859 5.191 1 90.75 158 ARG B O 1
ATOM 3217 N N . LEU B 1 159 ? 14.492 -11.672 6.34 1 92.31 159 LEU B N 1
ATOM 3218 C CA . LEU B 1 159 ? 14.883 -10.906 5.164 1 92.31 159 LEU B CA 1
ATOM 3219 C C . LEU B 1 159 ? 15.516 -11.812 4.109 1 92.31 159 LEU B C 1
ATOM 3221 O O . LEU B 1 159 ? 15.211 -11.688 2.92 1 92.31 159 LEU B O 1
ATOM 3225 N N . ILE B 1 160 ? 16.359 -12.703 4.488 1 92 160 ILE B N 1
ATOM 3226 C CA . ILE B 1 160 ? 17 -13.633 3.572 1 92 160 ILE B CA 1
ATOM 3227 C C . ILE B 1 160 ? 15.969 -14.562 2.955 1 92 160 ILE B C 1
ATOM 3229 O O . ILE B 1 160 ? 15.977 -14.805 1.746 1 92 160 ILE B O 1
ATOM 3233 N N . ALA B 1 161 ? 15.102 -15.055 3.811 1 90.25 161 ALA B N 1
ATOM 3234 C CA . ALA B 1 161 ? 14.047 -15.93 3.314 1 90.25 161 ALA B CA 1
ATOM 3235 C C . ALA B 1 161 ? 13.164 -15.203 2.301 1 90.25 161 ALA B C 1
ATOM 3237 O O . ALA B 1 161 ? 12.797 -15.773 1.269 1 90.25 161 ALA B O 1
ATOM 3238 N N . PHE B 1 162 ? 12.844 -13.992 2.635 1 91.38 162 PHE B N 1
ATOM 3239 C CA . PHE B 1 162 ? 12.055 -13.172 1.733 1 91.38 162 PHE B CA 1
ATOM 3240 C C . PHE B 1 162 ? 12.75 -13.016 0.387 1 91.38 162 PHE B C 1
ATOM 3242 O O . PHE B 1 162 ? 12.125 -13.18 -0.664 1 91.38 162 PHE B O 1
ATOM 3249 N N . ALA B 1 163 ? 14.031 -12.734 0.422 1 91.69 163 ALA B N 1
ATOM 3250 C CA . ALA B 1 163 ? 14.812 -12.562 -0.803 1 91.69 163 ALA B CA 1
ATOM 3251 C C . ALA B 1 163 ? 14.852 -13.859 -1.611 1 91.69 163 ALA B C 1
ATOM 3253 O O . ALA B 1 163 ? 14.781 -13.828 -2.842 1 91.69 163 ALA B O 1
ATOM 3254 N N . ALA B 1 164 ? 14.922 -14.93 -0.94 1 90.31 164 ALA B N 1
ATOM 3255 C CA . ALA B 1 164 ? 14.969 -16.219 -1.607 1 90.31 164 ALA B CA 1
ATOM 3256 C C . ALA B 1 164 ? 13.641 -16.531 -2.307 1 90.31 164 ALA B C 1
ATOM 3258 O O . ALA B 1 164 ? 13.633 -17.031 -3.434 1 90.31 164 ALA B O 1
ATOM 3259 N N . VAL B 1 165 ? 12.578 -16.219 -1.641 1 87.44 165 VAL B N 1
ATOM 3260 C CA . VAL B 1 165 ? 11.258 -16.453 -2.221 1 87.44 165 VAL B CA 1
ATOM 3261 C C . VAL B 1 165 ? 11.062 -15.57 -3.447 1 87.44 165 VAL B C 1
ATOM 3263 O O . VAL B 1 165 ? 10.695 -16.062 -4.52 1 87.44 165 VAL B O 1
ATOM 3266 N N . GLU B 1 166 ? 11.414 -14.32 -3.363 1 85.88 166 GLU B N 1
ATOM 3267 C CA . GLU B 1 166 ? 11.219 -13.352 -4.438 1 85.88 166 GLU B CA 1
ATOM 3268 C C . GLU B 1 166 ? 12.164 -13.625 -5.602 1 85.88 166 GLU B C 1
ATOM 3270 O O . GLU B 1 166 ? 11.805 -13.43 -6.766 1 85.88 166 GLU B O 1
ATOM 3275 N N . GLY B 1 167 ? 13.336 -14.023 -5.27 1 87.44 167 GLY B N 1
ATOM 3276 C CA . GLY B 1 167 ? 14.383 -14.094 -6.281 1 87.44 167 GLY B CA 1
ATOM 3277 C C . GLY B 1 167 ? 14.562 -15.484 -6.855 1 87.44 167 GLY B C 1
ATOM 3278 O O . GLY B 1 167 ? 14.836 -15.641 -8.047 1 87.44 167 GLY B O 1
ATOM 3279 N N . ILE B 1 168 ? 14.414 -16.484 -6.043 1 85.38 168 ILE B N 1
ATOM 3280 C CA . ILE B 1 168 ? 14.773 -17.828 -6.484 1 85.38 168 ILE B CA 1
ATOM 3281 C C . ILE B 1 168 ? 13.508 -18.625 -6.77 1 85.38 168 ILE B C 1
ATOM 3283 O O . ILE B 1 168 ? 13.336 -19.172 -7.867 1 85.38 168 ILE B O 1
ATOM 3287 N N . PHE B 1 169 ? 12.547 -18.672 -5.863 1 84.31 169 PHE B N 1
ATOM 3288 C CA . PHE B 1 169 ? 11.359 -19.516 -6.027 1 84.31 169 PHE B CA 1
ATOM 3289 C C . PHE B 1 169 ? 10.555 -19.062 -7.238 1 84.31 169 PHE B C 1
ATOM 3291 O O . PHE B 1 169 ? 10.078 -19.891 -8.008 1 84.31 169 PHE B O 1
ATOM 3298 N N . PHE B 1 170 ? 10.484 -17.781 -7.469 1 87.38 170 PHE B N 1
ATOM 3299 C CA . PHE B 1 170 ? 9.609 -17.266 -8.523 1 87.38 170 PHE B CA 1
ATOM 3300 C C . PHE B 1 170 ? 10.336 -17.234 -9.859 1 87.38 170 PHE B C 1
ATOM 3302 O O . PHE B 1 170 ? 9.703 -17.281 -10.914 1 87.38 170 PHE B O 1
ATOM 3309 N N . SER B 1 171 ? 11.633 -17.188 -9.859 1 85.31 171 SER B N 1
ATOM 3310 C CA . SER B 1 171 ? 12.414 -16.953 -11.07 1 85.31 171 SER B CA 1
ATOM 3311 C C . SER B 1 171 ? 12.25 -18.094 -12.07 1 85.31 171 SER B C 1
ATOM 3313 O O . SER B 1 171 ? 12.094 -17.844 -13.273 1 85.31 171 SER B O 1
ATOM 3315 N N . GLY B 1 172 ? 12.312 -19.266 -11.57 1 83.12 172 GLY B N 1
ATOM 3316 C CA . GLY B 1 172 ? 12.133 -20.406 -12.469 1 83.12 172 GLY B CA 1
ATOM 3317 C C . GLY B 1 172 ? 10.781 -20.391 -13.156 1 83.12 172 GLY B C 1
ATOM 3318 O O . GLY B 1 172 ? 10.688 -20.688 -14.352 1 83.12 172 GLY B O 1
ATOM 3319 N N . ALA B 1 173 ? 9.805 -20.062 -12.422 1 86.56 173 ALA B N 1
ATOM 3320 C CA . ALA B 1 173 ? 8.453 -20.016 -12.977 1 86.56 173 ALA B CA 1
ATOM 3321 C C . ALA B 1 173 ? 8.312 -18.875 -13.984 1 86.56 173 ALA B C 1
ATOM 3323 O O . ALA B 1 173 ? 7.691 -19.047 -15.039 1 86.56 173 ALA B O 1
ATOM 3324 N N . PHE B 1 174 ? 8.953 -17.75 -13.773 1 93.19 174 PHE B N 1
ATOM 3325 C CA . PHE B 1 174 ? 8.906 -16.641 -14.711 1 93.19 174 PHE B CA 1
ATOM 3326 C C . PHE B 1 174 ? 9.57 -17.016 -16.031 1 93.19 174 PHE B C 1
ATOM 3328 O O . PHE B 1 174 ? 9.055 -16.688 -17.109 1 93.19 174 PHE B O 1
ATOM 3335 N N . CYS B 1 175 ? 10.68 -17.734 -15.961 1 90.19 175 CYS B N 1
ATOM 3336 C CA . CYS B 1 175 ? 11.422 -18.141 -17.156 1 90.19 175 CYS B CA 1
ATOM 3337 C C . CYS B 1 175 ? 10.578 -19.047 -18.031 1 90.19 175 CYS B C 1
ATOM 3339 O O . CYS B 1 175 ? 10.633 -18.938 -19.266 1 90.19 175 CYS B O 1
ATOM 3341 N N . SER B 1 176 ? 9.828 -19.859 -17.406 1 88.75 176 SER B N 1
ATOM 3342 C CA . SER B 1 176 ? 8.984 -20.781 -18.172 1 88.75 176 SER B CA 1
ATOM 3343 C C . SER B 1 176 ? 7.922 -20.031 -18.953 1 88.75 176 SER B C 1
ATOM 3345 O O . SER B 1 176 ? 7.613 -20.391 -20.094 1 88.75 176 SER B O 1
ATOM 3347 N N . ILE B 1 177 ? 7.387 -19 -18.391 1 93.56 177 ILE B N 1
ATOM 3348 C CA . ILE B 1 177 ? 6.371 -18.203 -19.078 1 93.56 177 ILE B CA 1
ATOM 3349 C C . ILE B 1 177 ? 7.02 -17.391 -20.188 1 93.56 177 ILE B C 1
ATOM 3351 O O . ILE B 1 177 ? 6.414 -17.188 -21.25 1 93.56 177 ILE B O 1
ATOM 3355 N N . PHE B 1 178 ? 8.258 -16.969 -20 1 92.25 178 PHE B N 1
ATOM 3356 C CA . PHE B 1 178 ? 8.953 -16.188 -21.016 1 92.25 178 PHE B CA 1
ATOM 3357 C C . PHE B 1 178 ? 9.188 -17.016 -22.281 1 92.25 178 PHE B C 1
ATOM 3359 O O . PHE B 1 178 ? 9.281 -16.484 -23.375 1 92.25 178 PHE B O 1
ATOM 3366 N N . TRP B 1 179 ? 9.273 -18.297 -22.047 1 92.69 179 TRP B N 1
ATOM 3367 C CA . TRP B 1 179 ? 9.391 -19.188 -23.203 1 92.69 179 TRP B CA 1
ATOM 3368 C C . TRP B 1 179 ? 8.211 -19.016 -24.156 1 92.69 179 TRP B C 1
ATOM 3370 O O . TRP B 1 179 ? 8.383 -19.047 -25.375 1 92.69 179 TRP B O 1
ATOM 3380 N N . LEU B 1 180 ? 7.047 -18.797 -23.656 1 93.75 180 LEU B N 1
ATOM 3381 C CA . LEU B 1 180 ? 5.863 -18.547 -24.469 1 93.75 180 LEU B CA 1
ATOM 3382 C C . LEU B 1 180 ? 6 -17.25 -25.25 1 93.75 180 LEU B C 1
ATOM 3384 O O . LEU B 1 180 ? 5.527 -17.141 -26.391 1 93.75 180 LEU B O 1
ATOM 3388 N N . LYS B 1 181 ? 6.582 -16.297 -24.594 1 93.06 181 LYS B N 1
ATOM 3389 C CA . LYS B 1 181 ? 6.809 -15.008 -25.266 1 93.06 181 LYS B CA 1
ATOM 3390 C C . LYS B 1 181 ? 7.668 -15.18 -26.516 1 93.06 181 LYS B C 1
ATOM 3392 O O . LYS B 1 181 ? 7.379 -14.594 -27.562 1 93.06 181 LYS B O 1
ATOM 3397 N N . LYS B 1 182 ? 8.695 -15.945 -26.406 1 93.88 182 LYS B N 1
ATOM 3398 C CA . LYS B 1 182 ? 9.594 -16.203 -27.531 1 93.88 182 LYS B CA 1
ATOM 3399 C C . LYS B 1 182 ? 8.844 -16.875 -28.688 1 93.88 182 LYS B C 1
ATOM 3401 O O . LYS B 1 182 ? 9.195 -16.672 -29.859 1 93.88 182 LYS B O 1
ATOM 3406 N N . ARG B 1 183 ? 7.801 -17.578 -28.391 1 95.25 183 ARG B N 1
ATOM 3407 C CA . ARG B 1 183 ? 6.984 -18.266 -29.391 1 95.25 183 ARG B CA 1
ATOM 3408 C C . ARG B 1 183 ? 5.887 -17.344 -29.922 1 95.25 183 ARG B C 1
ATOM 3410 O O . ARG B 1 183 ? 5.141 -17.719 -30.828 1 95.25 183 ARG B O 1
ATOM 3417 N N . GLY B 1 184 ? 5.789 -16.141 -29.359 1 95.25 184 GLY B N 1
ATOM 3418 C CA . GLY B 1 184 ? 4.785 -15.18 -29.781 1 95.25 184 GLY B CA 1
ATOM 3419 C C . GLY B 1 184 ? 3.379 -15.555 -29.359 1 95.25 184 GLY B C 1
ATOM 3420 O O . GLY B 1 184 ? 2.408 -15.219 -30.047 1 95.25 184 GLY B O 1
ATOM 3421 N N . LEU B 1 185 ? 3.254 -16.312 -28.25 1 96.94 185 LEU B N 1
ATOM 3422 C CA . LEU B 1 185 ? 1.96 -16.781 -27.766 1 96.94 185 LEU B CA 1
ATOM 3423 C C . LEU B 1 185 ? 1.578 -16.094 -26.469 1 96.94 185 LEU B C 1
ATOM 3425 O O . LEU B 1 185 ? 2.451 -15.695 -25.703 1 96.94 185 LEU B O 1
ATOM 3429 N N . MET B 1 186 ? 0.304 -15.914 -26.266 1 97.75 186 MET B N 1
ATOM 3430 C CA . MET B 1 186 ? -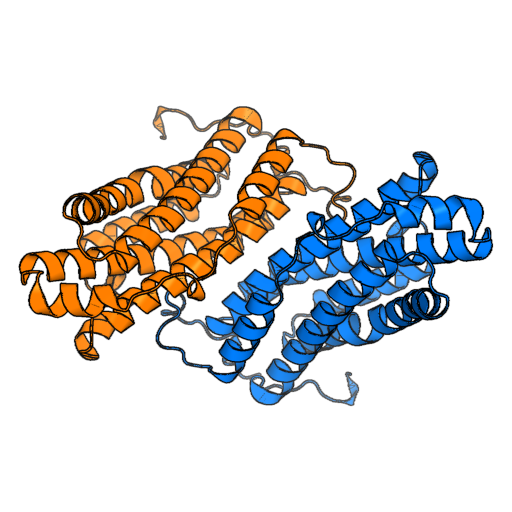0.251 -15.453 -24.984 1 97.75 186 MET B CA 1
ATOM 3431 C C . MET B 1 186 ? 0.326 -14.102 -24.609 1 97.75 186 MET B C 1
ATOM 3433 O O . MET B 1 186 ? 0.923 -13.953 -23.531 1 97.75 186 MET B O 1
ATOM 3437 N N . PRO B 1 187 ? 0.142 -13.109 -25.375 1 97.94 187 PRO B N 1
ATOM 3438 C CA . PRO B 1 187 ? 0.773 -11.812 -25.125 1 97.94 187 PRO B CA 1
ATOM 3439 C C . PRO B 1 187 ? 0.33 -11.18 -23.812 1 97.94 187 PRO B C 1
ATOM 3441 O O . PRO B 1 187 ? 1.115 -10.492 -23.156 1 97.94 187 PRO B O 1
ATOM 3444 N N . GLY B 1 188 ? -0.931 -11.328 -23.438 1 98.12 188 GLY B N 1
ATOM 3445 C CA . GLY B 1 188 ? -1.369 -10.805 -22.141 1 98.12 188 GLY B CA 1
ATOM 3446 C C . GLY B 1 188 ? -0.659 -11.445 -20.969 1 98.12 188 GLY B C 1
ATOM 3447 O O . GLY B 1 188 ? -0.2 -10.75 -20.062 1 98.12 188 GLY B O 1
ATOM 3448 N N . LEU B 1 189 ? -0.562 -12.758 -21 1 98.12 189 LEU B N 1
ATOM 3449 C CA . LEU B 1 189 ? 0.137 -13.508 -19.969 1 98.12 189 LEU B CA 1
ATOM 3450 C C . LEU B 1 189 ? 1.607 -13.109 -19.906 1 98.12 189 LEU B C 1
ATOM 3452 O O . LEU B 1 189 ? 2.139 -12.852 -18.812 1 98.12 189 LEU B O 1
ATOM 3456 N N . THR B 1 190 ? 2.229 -13.062 -21.016 1 97.81 190 THR B N 1
ATOM 3457 C CA . THR B 1 190 ? 3.662 -12.789 -21.031 1 97.81 190 THR B CA 1
ATOM 3458 C C . THR B 1 190 ? 3.938 -11.344 -20.625 1 97.81 190 THR B C 1
ATOM 3460 O O . THR B 1 190 ? 4.953 -11.055 -20 1 97.81 190 THR B O 1
ATOM 3463 N N . PHE B 1 191 ? 3.031 -10.422 -21 1 97.94 191 PHE B N 1
ATOM 3464 C CA . PHE B 1 191 ? 3.164 -9.039 -20.562 1 97.94 191 PHE B CA 1
ATOM 3465 C C . PHE B 1 191 ? 3.018 -8.922 -19.047 1 97.94 191 PHE B C 1
ATOM 3467 O O . PHE B 1 191 ? 3.824 -8.258 -18.391 1 97.94 191 PHE B O 1
ATOM 3474 N N . SER B 1 192 ? 2.031 -9.531 -18.5 1 97.81 192 SER B N 1
ATOM 3475 C CA . SER B 1 192 ? 1.843 -9.516 -17.062 1 97.81 192 SER B CA 1
ATOM 3476 C C . SER B 1 192 ? 3.029 -10.141 -16.328 1 97.81 192 SER B C 1
ATOM 3478 O O . SER B 1 192 ? 3.445 -9.664 -15.273 1 97.81 192 SER B O 1
ATOM 3480 N N . ASN B 1 193 ? 3.537 -11.195 -16.922 1 96.88 193 ASN B N 1
ATOM 3481 C CA . ASN B 1 193 ? 4.719 -11.852 -16.375 1 96.88 193 ASN B CA 1
ATOM 3482 C C . ASN B 1 193 ? 5.922 -10.914 -16.344 1 96.88 193 ASN B C 1
ATOM 3484 O O . ASN B 1 193 ? 6.715 -10.945 -15.398 1 96.88 193 ASN B O 1
ATOM 3488 N N . GLU B 1 194 ? 6.051 -10.148 -17.344 1 97 194 GLU B N 1
ATOM 3489 C CA . GLU B 1 194 ? 7.133 -9.172 -17.406 1 97 194 GLU B CA 1
ATOM 3490 C C . GLU B 1 194 ? 6.992 -8.133 -16.297 1 97 194 GLU B C 1
ATOM 3492 O O . GLU B 1 194 ? 7.973 -7.789 -15.633 1 97 194 GLU B O 1
ATOM 3497 N N . LEU B 1 195 ? 5.832 -7.613 -16.141 1 97.56 195 LEU B N 1
ATOM 3498 C CA . LEU B 1 195 ? 5.578 -6.594 -15.133 1 97.56 195 LEU B CA 1
ATOM 3499 C C . LEU B 1 195 ? 5.82 -7.152 -13.727 1 97.56 195 LEU B C 1
ATOM 3501 O O . LEU B 1 195 ? 6.504 -6.52 -12.914 1 97.56 195 LEU B O 1
ATOM 3505 N N . ILE B 1 196 ? 5.285 -8.328 -13.43 1 97.06 196 ILE B N 1
ATOM 3506 C CA . ILE B 1 196 ? 5.395 -8.914 -12.102 1 97.06 196 ILE B CA 1
ATOM 3507 C C . ILE B 1 196 ? 6.844 -9.32 -11.836 1 97.06 196 ILE B C 1
ATOM 3509 O O . ILE B 1 196 ? 7.367 -9.094 -10.742 1 97.06 196 ILE B O 1
ATOM 3513 N N . SER B 1 197 ? 7.457 -9.922 -12.836 1 96.06 197 SER B N 1
ATOM 3514 C CA . SER B 1 197 ? 8.844 -10.32 -12.656 1 96.06 197 SER B CA 1
ATOM 3515 C C . SER B 1 197 ? 9.742 -9.117 -12.375 1 96.06 197 SER B C 1
ATOM 3517 O O . SER B 1 197 ? 10.68 -9.211 -11.578 1 96.06 197 SER B O 1
ATOM 3519 N N . ARG B 1 198 ? 9.5 -8.023 -13.07 1 96.44 198 ARG B N 1
ATOM 3520 C CA . ARG B 1 198 ? 10.227 -6.789 -12.789 1 96.44 198 ARG B CA 1
ATOM 3521 C C . ARG B 1 198 ? 10.047 -6.367 -11.336 1 96.44 198 ARG B C 1
ATOM 3523 O O . ARG B 1 198 ? 11.023 -6.039 -10.656 1 96.44 198 ARG B O 1
ATOM 3530 N N . ASP B 1 199 ? 8.844 -6.324 -10.836 1 96.88 199 ASP B N 1
ATOM 3531 C CA . ASP B 1 199 ? 8.547 -5.945 -9.461 1 96.88 199 ASP B CA 1
ATOM 3532 C C . ASP B 1 199 ? 9.281 -6.855 -8.477 1 96.88 199 ASP B C 1
ATOM 3534 O O . ASP B 1 199 ? 9.875 -6.379 -7.508 1 96.88 199 ASP B O 1
ATOM 3538 N N . GLU B 1 200 ? 9.164 -8.18 -8.727 1 94.94 200 GLU B N 1
ATOM 3539 C CA . GLU B 1 200 ? 9.797 -9.141 -7.832 1 94.94 200 GLU B CA 1
ATOM 3540 C C . GLU B 1 200 ? 11.312 -8.938 -7.785 1 94.94 200 GLU B C 1
ATOM 3542 O O . GLU B 1 200 ? 11.945 -9.164 -6.75 1 94.94 200 GLU B O 1
ATOM 3547 N N . GLY B 1 201 ? 11.844 -8.633 -8.953 1 94.75 201 GLY B N 1
ATOM 3548 C CA . GLY B 1 201 ? 13.258 -8.305 -8.984 1 94.75 201 GLY B CA 1
ATOM 3549 C C . GLY B 1 201 ? 13.617 -7.145 -8.086 1 94.75 201 GLY B C 1
ATOM 3550 O O . GLY B 1 201 ? 14.602 -7.207 -7.344 1 94.75 201 GLY B O 1
ATOM 3551 N N . VAL B 1 202 ? 12.852 -6.102 -8.133 1 96.31 202 VAL B N 1
ATOM 3552 C CA . VAL B 1 202 ? 13.078 -4.926 -7.301 1 96.31 202 VAL B CA 1
ATOM 3553 C C . VAL B 1 202 ? 12.914 -5.297 -5.828 1 96.31 202 VAL B C 1
ATOM 3555 O O . VAL B 1 202 ? 13.703 -4.867 -4.98 1 96.31 202 VAL B O 1
ATOM 3558 N N . HIS B 1 203 ? 11.852 -6.062 -5.469 1 95.5 203 HIS B N 1
ATOM 3559 C CA . HIS B 1 203 ? 11.633 -6.504 -4.094 1 95.5 203 HIS B CA 1
ATOM 3560 C C . HIS B 1 203 ? 12.836 -7.277 -3.564 1 95.5 203 HIS B C 1
ATOM 3562 O O . HIS B 1 203 ? 13.281 -7.039 -2.441 1 95.5 203 HIS B O 1
ATOM 3568 N N . CYS B 1 204 ? 13.305 -8.172 -4.359 1 95.5 204 CYS B N 1
ATOM 3569 C CA . CYS B 1 204 ? 14.469 -8.977 -3.984 1 95.5 204 CYS B CA 1
ATOM 3570 C C . CYS B 1 204 ? 15.695 -8.102 -3.773 1 95.5 204 CYS B C 1
ATOM 3572 O O . CYS B 1 204 ? 16.375 -8.203 -2.746 1 95.5 204 CYS B O 1
ATOM 3574 N N . ASP B 1 205 ? 15.984 -7.246 -4.766 1 96.56 205 ASP B N 1
ATOM 3575 C CA . ASP B 1 205 ? 17.156 -6.375 -4.695 1 96.56 205 ASP B CA 1
ATOM 3576 C C . ASP B 1 205 ? 17.078 -5.457 -3.479 1 96.56 205 ASP B C 1
ATOM 3578 O O . ASP B 1 205 ? 18.109 -5.148 -2.867 1 96.56 205 ASP B O 1
ATOM 3582 N N . PHE B 1 206 ? 15.969 -4.98 -3.154 1 97.56 206 PHE B N 1
ATOM 3583 C CA . PHE B 1 206 ? 15.805 -4.141 -1.975 1 97.56 206 PHE B CA 1
ATOM 3584 C C . PHE B 1 206 ? 16.125 -4.922 -0.705 1 97.56 206 PHE B C 1
ATOM 3586 O O . PHE B 1 206 ? 16.812 -4.414 0.187 1 97.56 206 PHE B O 1
ATOM 3593 N N . ALA B 1 207 ? 15.555 -6.117 -0.592 1 95.25 207 ALA B N 1
ATOM 3594 C CA . ALA B 1 207 ? 15.852 -6.953 0.565 1 95.25 207 ALA B CA 1
ATOM 3595 C C . ALA B 1 207 ? 17.359 -7.164 0.715 1 95.25 207 ALA B C 1
ATOM 3597 O O . ALA B 1 207 ? 17.891 -7.086 1.822 1 95.25 207 ALA B O 1
ATOM 3598 N N . VAL B 1 208 ? 18.031 -7.441 -0.41 1 95.88 208 VAL B N 1
ATOM 3599 C CA . VAL B 1 208 ? 19.469 -7.625 -0.416 1 95.88 208 VAL B CA 1
ATOM 3600 C C . VAL B 1 208 ? 20.156 -6.332 0.019 1 95.88 208 VAL B C 1
ATOM 3602 O O . VAL B 1 208 ? 21.125 -6.359 0.793 1 95.88 208 VAL B O 1
ATOM 3605 N N . HIS B 1 209 ? 19.688 -5.211 -0.511 1 96.94 209 HIS B N 1
ATOM 3606 C CA . HIS B 1 209 ? 20.234 -3.904 -0.155 1 96.94 209 HIS B CA 1
ATOM 3607 C C . HIS B 1 209 ? 20.141 -3.66 1.348 1 96.94 209 HIS B C 1
ATOM 3609 O O . HIS B 1 209 ? 21.125 -3.229 1.972 1 96.94 209 HIS B O 1
ATOM 3615 N N . ILE B 1 210 ? 19.016 -3.916 1.963 1 96.5 210 ILE B N 1
ATOM 3616 C CA . ILE B 1 210 ? 18.812 -3.74 3.398 1 96.5 210 ILE B CA 1
ATOM 3617 C C . ILE B 1 210 ? 19.781 -4.652 4.164 1 96.5 210 ILE B C 1
ATOM 3619 O O . ILE B 1 210 ? 20.422 -4.223 5.129 1 96.5 210 ILE B O 1
ATOM 3623 N N . HIS B 1 211 ? 19.828 -5.883 3.768 1 94.88 211 HIS B N 1
ATOM 3624 C CA . HIS B 1 211 ? 20.719 -6.844 4.414 1 94.88 211 HIS B CA 1
ATOM 3625 C C . HIS B 1 211 ? 22.156 -6.359 4.395 1 94.88 211 HIS B C 1
ATOM 3627 O O . HIS B 1 211 ? 22.844 -6.395 5.418 1 94.88 211 HIS B O 1
ATOM 3633 N N . ASN B 1 212 ? 22.594 -5.891 3.264 1 95.19 212 ASN B N 1
ATOM 3634 C CA . ASN B 1 212 ? 24 -5.555 3.061 1 95.19 212 ASN B CA 1
ATOM 3635 C C . ASN B 1 212 ? 24.359 -4.223 3.713 1 95.19 212 ASN B C 1
ATOM 3637 O O . ASN B 1 212 ? 25.469 -4.055 4.219 1 95.19 212 ASN B O 1
ATOM 3641 N N . HIS B 1 213 ? 23.438 -3.311 3.766 1 96.19 213 HIS B N 1
ATOM 3642 C CA . HIS B 1 213 ? 23.859 -1.949 4.086 1 96.19 213 HIS B CA 1
ATOM 3643 C C . HIS B 1 213 ? 23.188 -1.459 5.367 1 96.19 213 HIS B C 1
ATOM 3645 O O . HIS B 1 213 ? 23.578 -0.438 5.93 1 96.19 213 HIS B O 1
ATOM 3651 N N . HIS B 1 214 ? 22.203 -2.223 5.887 1 95.75 214 HIS B N 1
ATOM 3652 C CA . HIS B 1 214 ? 21.469 -1.642 7.004 1 95.75 214 HIS B CA 1
ATOM 3653 C C . HIS B 1 214 ? 21.328 -2.641 8.148 1 95.75 214 HIS B C 1
ATOM 3655 O O . HIS B 1 214 ? 20.609 -2.385 9.117 1 95.75 214 HIS B O 1
ATOM 3661 N N . LEU B 1 215 ? 21.891 -3.775 8.039 1 94 215 LEU B N 1
ATOM 3662 C CA . LEU B 1 215 ? 21.922 -4.738 9.133 1 94 215 LEU B CA 1
ATOM 3663 C C . LEU B 1 215 ? 23.312 -4.848 9.727 1 94 215 LEU B C 1
ATOM 3665 O O . LEU B 1 215 ? 24.312 -4.844 8.992 1 94 215 LEU B O 1
ATOM 3669 N N . ILE B 1 216 ? 23.328 -4.855 10.977 1 90.69 216 ILE B N 1
ATOM 3670 C CA . ILE B 1 216 ? 24.578 -5.027 11.688 1 90.69 216 ILE B CA 1
ATOM 3671 C C . ILE B 1 216 ? 24.797 -6.504 12.023 1 90.69 216 ILE B C 1
ATOM 3673 O O . ILE B 1 216 ? 25.859 -7.066 11.75 1 90.69 216 ILE B O 1
ATOM 3677 N N . ASN B 1 217 ? 23.703 -7.164 12.562 1 87.38 217 ASN B N 1
ATOM 3678 C CA . ASN B 1 217 ? 23.781 -8.57 12.93 1 87.38 217 ASN B CA 1
ATOM 3679 C C . ASN B 1 217 ? 23.516 -9.484 11.734 1 87.38 217 ASN B C 1
ATOM 3681 O O . ASN B 1 217 ? 22.375 -9.875 11.492 1 87.38 217 ASN B O 1
ATOM 3685 N N . LYS B 1 218 ? 24.609 -9.922 11.164 1 84.94 218 LYS B N 1
ATOM 3686 C CA . LYS B 1 218 ? 24.453 -10.766 9.984 1 84.94 218 LYS B CA 1
ATOM 3687 C C . LYS B 1 218 ? 24.234 -12.227 10.375 1 84.94 218 LYS B C 1
ATOM 3689 O O . LYS B 1 218 ? 24.75 -12.68 11.406 1 84.94 218 LYS B O 1
ATOM 3694 N N . VAL B 1 219 ? 23.422 -12.859 9.602 1 86.81 219 VAL B N 1
ATOM 3695 C CA . VAL B 1 219 ? 23.203 -14.281 9.805 1 86.81 219 VAL B CA 1
ATOM 3696 C C . VAL B 1 219 ? 24.453 -15.07 9.406 1 86.81 219 VAL B C 1
ATOM 3698 O O . VAL B 1 219 ? 25 -14.859 8.328 1 86.81 219 VAL B O 1
ATOM 3701 N N . PRO B 1 220 ? 24.828 -15.938 10.297 1 86.06 220 PRO B N 1
ATOM 3702 C CA . PRO B 1 220 ? 26 -16.75 9.953 1 86.06 220 PRO B CA 1
ATOM 3703 C C . PRO B 1 220 ? 25.766 -17.594 8.688 1 86.06 220 PRO B C 1
ATOM 3705 O O . PRO B 1 220 ? 24.672 -18.094 8.461 1 86.06 220 PRO B O 1
ATOM 3708 N N . LYS B 1 221 ? 26.812 -17.703 7.863 1 85.62 221 LYS B N 1
ATOM 3709 C CA . LYS B 1 221 ? 26.75 -18.391 6.574 1 85.62 221 LYS B CA 1
ATOM 3710 C C . LYS B 1 221 ? 26.266 -19.828 6.746 1 85.62 221 LYS B C 1
ATOM 3712 O O . LYS B 1 221 ? 25.516 -20.344 5.914 1 85.62 221 LYS B O 1
ATOM 3717 N N . GLU B 1 222 ? 26.688 -20.469 7.781 1 85.06 222 GLU B N 1
ATOM 3718 C CA . GLU B 1 222 ? 26.312 -21.859 8.023 1 85.06 222 GLU B CA 1
ATOM 3719 C C . GLU B 1 222 ? 24.812 -22 8.172 1 85.06 222 GLU B C 1
ATOM 3721 O O . GLU B 1 222 ? 24.25 -23.031 7.797 1 85.06 222 GLU B O 1
ATOM 3726 N N . ARG B 1 223 ? 24.172 -21 8.672 1 83 223 ARG B N 1
ATOM 3727 C CA . ARG B 1 223 ? 22.734 -21.016 8.867 1 83 223 ARG B CA 1
ATOM 3728 C C . ARG B 1 223 ? 22 -20.781 7.555 1 83 223 ARG B C 1
ATOM 3730 O O . ARG B 1 223 ? 20.922 -21.344 7.32 1 83 223 ARG B O 1
ATOM 3737 N N . ILE B 1 224 ? 22.594 -20.047 6.715 1 77.56 224 ILE B N 1
ATOM 3738 C CA . ILE B 1 224 ? 22 -19.766 5.418 1 77.56 224 ILE B CA 1
ATOM 3739 C C . ILE B 1 224 ? 22.016 -21.016 4.551 1 77.56 224 ILE B C 1
ATOM 3741 O O . ILE B 1 224 ? 21.016 -21.344 3.906 1 77.56 224 ILE B O 1
#

InterPro domains:
  IPR000358 Ribonucleotide reductase small subunit family [PF00268] (14-220)
  IPR000358 Ribonucleotide reductase small subunit family [PTHR23409] (5-220)
  IPR009078 Ferritin-like superfamily [SSF47240] (4-222)
  IPR012348 Ribonucleotide reductase-like [G3DSA:1.10.620.20] (1-224)
  IPR030475 Ribonucleotide reductase small subunit, acitve site [PS00368] (104-120)
  IPR033909 Ribonucleotide reductase small subunit [cd01049] (15-222)